Protein AF-A0A954YQK6-F1 (afdb_monomer_lite)

Radius of gyration: 32.49 Å; chains: 1; bounding box: 85×62×101 Å

Sequence (675 aa):
MSKHPNFAKIPTSAVRALANDDVGNIEVYLPSSDGKGPVFYSDSAHGGKGPDLSRLLDSGVSTILVRSDELFEFEKSIESRIDNILKNPNIPAVDKAEIVHNAGTSAAKNLLQSSVSADSLARANSLVESVLSSVTSDSKIAGHIFQMVGHERSTASHMQMVSTLAILFGYELFGSDEKLLRALGLAGMLHDIGKLSIPADILNRPGPLSQEEVLLLQQHPVEGVRLIGDDESIPQITRQFILQHHERIDGRGYPLGLSGDEILPGSRALSIVDSFHAMIGPRAYRSQLGIVEANRVMSYQANRQFDADMLKCWTSLCEKKEAAVRNSGRAAGGQEEASEDLSDRHENALKRAGRLSVNQRRPRHRFRGTSVVRCLHAGSLNNSKSGIGEFGACVFDLSRGGMCILSAHPLYRGEILNIRVRVGRDFEWLKTMVSWSRRFQENVFKVGLRFLGRINADSIYERADVVPMGGYIPVKSADDDETSFAPPFVEAERESRSDTESALEQLDTIAQKRDHSSASQQVVIALSMSSDKPVRIKAIDVMSTMGARATRSALVDLLHDADAEVRERAILAVGIGKVYEAASALRELLNDPEEKIALNAAGALGQMNDWSGFNFVAKAVEGNGKHARLAVRAFSDITQHRFSSNREGIASAKRYLKAKRKELESKARGVAVSA

pLDDT: mean 73.67, std 20.32, range [22.75, 98.38]

Structure (mmCIF, N/CA/C/O backbone):
data_AF-A0A954YQK6-F1
#
_entry.id   AF-A0A954YQK6-F1
#
loop_
_atom_site.group_PDB
_atom_site.id
_atom_site.type_symbol
_atom_site.label_atom_id
_atom_site.label_alt_id
_atom_site.label_comp_id
_atom_site.label_asym_id
_atom_site.label_entity_id
_atom_site.label_seq_id
_atom_site.pdbx_PDB_ins_code
_atom_site.Cartn_x
_atom_site.Cartn_y
_atom_site.Cartn_z
_atom_site.occupancy
_atom_site.B_iso_or_equiv
_atom_site.auth_seq_id
_atom_site.auth_comp_id
_atom_site.auth_asym_id
_atom_site.auth_atom_id
_atom_site.pdbx_PDB_model_num
ATOM 1 N N . MET A 1 1 ? -8.103 20.258 -30.297 1.00 30.80 1 MET A N 1
ATOM 2 C CA . MET A 1 1 ? -7.478 18.993 -30.743 1.00 30.80 1 MET A CA 1
ATOM 3 C C . MET A 1 1 ? -6.236 19.354 -31.549 1.00 30.80 1 MET A C 1
ATOM 5 O O . MET A 1 1 ? -6.378 19.801 -32.680 1.00 30.80 1 MET A O 1
ATOM 9 N N . SER A 1 2 ? -5.042 19.305 -30.952 1.00 29.98 2 SER A N 1
ATOM 10 C CA . SER A 1 2 ? -3.786 19.612 -31.654 1.00 29.98 2 SER A CA 1
ATOM 11 C C . SER A 1 2 ? -3.368 18.425 -32.528 1.00 29.98 2 SER A C 1
ATOM 13 O O . SER A 1 2 ? -3.263 17.307 -32.035 1.00 29.98 2 SER A O 1
ATOM 15 N N . LYS A 1 3 ? -3.143 18.671 -33.824 1.00 35.41 3 LYS A N 1
ATOM 16 C CA . LYS A 1 3 ? -2.743 17.689 -34.849 1.00 35.41 3 LYS A CA 1
ATOM 17 C C . LYS A 1 3 ? -1.240 17.346 -34.800 1.00 35.41 3 LYS A C 1
ATOM 19 O O . LYS A 1 3 ? -0.558 17.439 -35.814 1.00 35.41 3 LYS A O 1
ATOM 24 N N . HIS A 1 4 ? -0.724 16.947 -33.642 1.00 46.00 4 HIS A N 1
ATOM 25 C CA . HIS A 1 4 ? 0.580 16.283 -33.558 1.00 46.00 4 HIS A CA 1
ATOM 26 C C . HIS A 1 4 ? 0.418 14.999 -32.739 1.00 46.00 4 HIS A C 1
ATOM 28 O O . HIS A 1 4 ? -0.180 15.070 -31.663 1.00 46.00 4 HIS A O 1
ATOM 34 N N . PRO A 1 5 ? 0.890 13.834 -33.224 1.00 54.72 5 PRO A N 1
ATOM 35 C CA . PRO A 1 5 ? 0.949 12.643 -32.389 1.00 54.72 5 PRO A CA 1
ATOM 36 C C . PRO A 1 5 ? 1.831 12.950 -31.174 1.00 54.72 5 PRO A C 1
ATOM 38 O O . PRO A 1 5 ? 2.909 13.528 -31.305 1.00 54.72 5 PRO A O 1
ATOM 41 N N . ASN A 1 6 ? 1.349 12.623 -29.976 1.00 80.31 6 ASN A N 1
ATOM 42 C CA . ASN A 1 6 ? 2.184 12.687 -28.781 1.00 80.31 6 ASN A CA 1
ATOM 43 C C . ASN A 1 6 ? 3.237 11.574 -28.882 1.00 80.31 6 ASN A C 1
ATOM 45 O O . ASN A 1 6 ? 2.889 10.431 -29.184 1.00 80.31 6 ASN A O 1
ATOM 49 N N . PHE A 1 7 ? 4.500 11.878 -28.593 1.00 80.81 7 PHE A N 1
ATOM 50 C CA . PHE A 1 7 ? 5.599 10.907 -28.606 1.00 80.81 7 PHE A CA 1
ATOM 51 C C . PHE A 1 7 ? 6.104 10.638 -27.189 1.00 80.81 7 PHE A C 1
ATOM 53 O O . PHE A 1 7 ? 6.212 11.560 -26.377 1.00 80.81 7 PHE A O 1
ATOM 60 N N . ALA A 1 8 ? 6.448 9.385 -26.915 1.00 79.69 8 ALA A N 1
ATOM 61 C CA . ALA A 1 8 ? 7.077 8.941 -25.684 1.00 79.69 8 ALA A CA 1
ATOM 62 C C . ALA A 1 8 ? 8.577 8.728 -25.909 1.00 79.69 8 ALA A C 1
ATOM 64 O O . ALA A 1 8 ? 8.986 8.136 -26.906 1.00 79.69 8 ALA A O 1
ATOM 65 N N . LYS A 1 9 ? 9.398 9.219 -24.977 1.00 81.81 9 LYS A N 1
ATOM 66 C CA . LYS A 1 9 ? 10.844 8.970 -24.972 1.00 81.81 9 LYS A CA 1
ATOM 67 C C . LYS A 1 9 ? 11.115 7.573 -24.440 1.00 81.81 9 LYS A C 1
ATOM 69 O O . LYS A 1 9 ? 10.656 7.245 -23.350 1.00 81.81 9 LYS A O 1
ATOM 74 N N . ILE A 1 10 ? 11.896 6.805 -25.184 1.00 80.69 10 ILE A N 1
ATOM 75 C CA . ILE A 1 10 ? 12.378 5.495 -24.767 1.00 80.69 10 ILE A CA 1
ATOM 76 C C . ILE A 1 10 ? 13.827 5.645 -24.284 1.00 80.69 10 ILE A C 1
ATOM 78 O O . ILE A 1 10 ? 14.646 6.230 -25.004 1.00 80.69 10 ILE A O 1
ATOM 82 N N . PRO A 1 11 ? 14.152 5.158 -23.075 1.00 69.69 11 PRO A N 1
ATOM 83 C CA . PRO A 1 11 ? 15.490 5.282 -22.514 1.00 69.69 11 PRO A CA 1
ATOM 84 C C . PRO A 1 11 ? 16.511 4.419 -23.261 1.00 69.69 11 PRO A C 1
ATOM 86 O O . PRO A 1 11 ? 16.186 3.362 -23.806 1.00 69.69 11 PRO A O 1
ATOM 89 N N . THR A 1 12 ? 17.774 4.852 -23.225 1.00 72.31 12 THR A N 1
ATOM 90 C CA . THR A 1 12 ? 18.917 4.174 -23.860 1.00 72.31 12 THR A CA 1
ATOM 91 C C . THR A 1 12 ? 19.018 2.695 -23.497 1.00 72.31 12 THR A C 1
ATOM 93 O O . THR A 1 12 ? 19.413 1.885 -24.329 1.00 72.31 12 THR A O 1
ATOM 96 N N . SER A 1 13 ? 18.677 2.338 -22.258 1.00 74.19 13 SER A N 1
ATOM 97 C CA . SER A 1 13 ? 18.721 0.965 -21.752 1.00 74.19 13 SER A CA 1
ATOM 98 C C . SER A 1 13 ? 17.822 0.029 -22.557 1.00 74.19 13 SER A C 1
ATOM 100 O O . SER A 1 13 ? 18.278 -1.022 -23.001 1.00 74.19 13 SER A O 1
ATOM 102 N N . ALA A 1 14 ? 16.581 0.438 -22.828 1.00 73.62 14 ALA A N 1
ATOM 103 C CA . ALA A 1 14 ? 15.644 -0.321 -23.651 1.00 73.62 14 ALA A CA 1
ATOM 104 C C . ALA A 1 14 ? 16.135 -0.449 -25.102 1.00 73.62 14 ALA A C 1
ATOM 106 O O . ALA A 1 14 ? 16.052 -1.528 -25.683 1.00 73.62 14 ALA A O 1
ATOM 107 N N . VAL A 1 15 ? 16.717 0.618 -25.662 1.00 72.38 15 VAL A N 1
ATOM 108 C CA . VAL A 1 15 ? 17.316 0.586 -27.009 1.00 72.38 15 VAL A CA 1
ATOM 109 C C . VAL A 1 15 ? 18.490 -0.399 -27.061 1.00 72.38 15 VAL A C 1
ATOM 111 O O . VAL A 1 15 ? 18.566 -1.215 -27.972 1.00 72.38 15 VAL A O 1
ATOM 114 N N . ARG A 1 16 ? 19.374 -0.381 -26.053 1.00 74.50 16 ARG A N 1
ATOM 115 C CA . ARG A 1 16 ? 20.525 -1.293 -25.928 1.00 74.50 16 ARG A CA 1
ATOM 116 C C . ARG A 1 16 ? 20.108 -2.744 -25.749 1.00 74.50 16 ARG A C 1
ATOM 118 O O . ARG A 1 16 ? 20.733 -3.632 -26.320 1.00 74.50 16 ARG A O 1
ATOM 125 N N . ALA A 1 17 ? 19.055 -2.986 -24.979 1.00 75.06 17 ALA A N 1
ATOM 126 C CA . ALA A 1 17 ? 18.554 -4.332 -24.758 1.00 75.06 17 ALA A CA 1
ATOM 127 C C . ALA A 1 17 ? 17.926 -4.952 -26.004 1.00 75.06 17 ALA A C 1
ATOM 129 O O . ALA A 1 17 ? 18.060 -6.153 -26.207 1.00 75.06 17 ALA A O 1
ATOM 130 N N . LEU A 1 18 ? 17.295 -4.129 -26.841 1.00 73.81 18 LEU A N 1
ATOM 131 C CA . LEU A 1 18 ? 16.634 -4.556 -28.071 1.00 73.81 18 LEU A CA 1
ATOM 132 C C . LEU A 1 18 ? 17.511 -4.389 -29.319 1.00 73.81 18 LEU A C 1
ATOM 134 O O . LEU A 1 18 ? 17.044 -4.637 -30.423 1.00 73.81 18 LEU A O 1
ATOM 138 N N . ALA A 1 19 ? 18.773 -3.976 -29.162 1.00 69.75 19 ALA A N 1
ATOM 139 C CA . ALA A 1 19 ? 19.660 -3.607 -30.264 1.00 69.75 19 ALA A CA 1
ATOM 140 C C . ALA A 1 19 ? 19.752 -4.690 -31.356 1.00 69.75 19 ALA A C 1
ATOM 142 O O . ALA A 1 19 ? 19.794 -4.373 -32.542 1.00 69.75 19 ALA A O 1
ATOM 143 N N . ASN A 1 20 ? 19.750 -5.963 -30.953 1.00 67.50 20 ASN A N 1
ATOM 144 C CA . ASN A 1 20 ? 19.884 -7.117 -31.846 1.00 67.50 20 ASN A CA 1
ATOM 145 C C . ASN A 1 20 ? 18.571 -7.891 -32.057 1.00 67.50 20 ASN A C 1
ATOM 147 O O . ASN A 1 20 ? 18.584 -8.947 -32.691 1.00 67.50 20 ASN A O 1
ATOM 151 N N . ASP A 1 21 ? 17.458 -7.389 -31.522 1.00 69.00 21 ASP A N 1
ATOM 152 C CA . ASP A 1 21 ? 16.163 -8.062 -31.556 1.00 69.00 21 ASP A CA 1
ATOM 153 C C . ASP A 1 21 ? 15.237 -7.412 -32.590 1.00 69.00 21 ASP A C 1
ATOM 155 O O . ASP A 1 21 ? 15.215 -6.196 -32.768 1.00 69.00 21 ASP A O 1
ATOM 159 N N . ASP A 1 22 ? 14.411 -8.225 -33.253 1.00 67.31 22 ASP A N 1
ATOM 160 C CA . ASP A 1 22 ? 13.339 -7.705 -34.103 1.00 67.31 22 ASP A CA 1
ATOM 161 C C . ASP A 1 22 ? 12.215 -7.146 -33.223 1.00 67.31 22 ASP A C 1
ATOM 163 O O . ASP A 1 22 ? 11.492 -7.899 -32.561 1.00 67.31 22 ASP A O 1
ATOM 167 N N . VAL A 1 23 ? 12.080 -5.820 -33.198 1.00 65.38 23 VAL A N 1
ATOM 168 C CA . VAL A 1 23 ? 11.036 -5.097 -32.454 1.00 65.38 23 VAL A CA 1
ATOM 169 C C . VAL A 1 23 ? 9.705 -5.007 -33.212 1.00 65.38 23 VAL A C 1
ATOM 171 O O . VAL A 1 23 ? 8.755 -4.411 -32.709 1.00 65.38 23 VAL A O 1
ATOM 174 N N . GLY A 1 24 ? 9.596 -5.645 -34.382 1.00 65.94 24 GLY A N 1
ATOM 175 C CA . GLY A 1 24 ? 8.387 -5.648 -35.203 1.00 65.94 24 GLY A CA 1
ATOM 176 C C . GLY A 1 24 ? 8.131 -4.310 -35.904 1.00 65.94 24 GLY A C 1
ATOM 177 O O . GLY A 1 24 ? 9.020 -3.470 -36.034 1.00 65.94 24 GLY A O 1
ATOM 178 N N . ASN A 1 25 ? 6.894 -4.099 -36.363 1.00 70.25 25 ASN A N 1
ATOM 179 C CA . ASN A 1 25 ? 6.483 -2.920 -37.142 1.00 70.25 25 ASN A CA 1
ATOM 180 C C . ASN A 1 25 ? 6.230 -1.671 -36.272 1.00 70.25 25 ASN A C 1
ATOM 182 O O . ASN A 1 25 ? 5.212 -1.010 -36.448 1.00 70.25 25 ASN A O 1
ATOM 186 N N . ILE A 1 26 ? 7.107 -1.371 -35.314 1.00 76.56 26 ILE A N 1
ATOM 187 C CA . ILE A 1 26 ? 6.979 -0.177 -34.466 1.00 76.56 26 ILE A CA 1
ATOM 188 C C . ILE A 1 26 ? 7.676 1.000 -35.146 1.00 76.56 26 ILE A C 1
ATOM 190 O O . ILE A 1 26 ? 8.859 0.915 -35.491 1.00 76.56 26 ILE A O 1
ATOM 194 N N . GLU A 1 27 ? 6.957 2.110 -35.320 1.00 79.62 27 GLU A N 1
ATOM 195 C CA . GLU A 1 27 ? 7.519 3.334 -35.885 1.00 79.62 27 GLU A CA 1
ATOM 196 C C . GLU A 1 27 ? 8.443 4.026 -34.866 1.00 79.62 27 GLU A C 1
ATOM 198 O O . GLU A 1 27 ? 8.018 4.517 -33.816 1.00 79.62 27 GLU A O 1
ATOM 203 N N . VAL A 1 28 ? 9.738 4.092 -35.186 1.00 80.06 28 VAL A N 1
ATOM 204 C CA . VAL A 1 28 ? 10.742 4.770 -34.358 1.00 80.06 28 VAL A CA 1
ATOM 205 C C . VAL A 1 28 ? 11.017 6.162 -34.912 1.00 80.06 28 VAL A C 1
ATOM 207 O O . VAL A 1 28 ? 11.056 6.396 -36.115 1.00 80.06 28 VAL A O 1
ATOM 210 N N . TYR A 1 29 ? 11.201 7.120 -34.017 1.00 84.25 29 TYR A N 1
ATOM 211 C CA . TYR A 1 29 ? 11.498 8.506 -34.337 1.00 84.25 29 TYR A CA 1
ATOM 212 C C . TYR A 1 29 ? 12.707 8.972 -33.528 1.00 84.25 29 TYR A C 1
ATOM 214 O O . TYR A 1 29 ? 12.979 8.487 -32.432 1.00 84.25 29 TYR A O 1
ATOM 222 N N . LEU A 1 30 ? 13.431 9.951 -34.049 1.00 83.12 30 LEU A N 1
ATOM 223 C CA . LEU A 1 30 ? 14.560 10.588 -33.392 1.00 83.12 30 LEU A CA 1
ATOM 224 C C . LEU A 1 30 ? 14.163 11.985 -32.908 1.00 83.12 30 LEU A C 1
ATOM 226 O O . LEU A 1 30 ? 13.415 12.691 -33.595 1.00 83.12 30 LEU A O 1
ATOM 230 N N . PRO A 1 31 ? 14.640 12.418 -31.729 1.00 78.31 31 PRO A N 1
ATOM 231 C CA . PRO A 1 31 ? 14.458 13.795 -31.292 1.00 78.31 31 PRO A CA 1
ATOM 232 C C . PRO A 1 31 ? 15.170 14.745 -32.265 1.00 78.31 31 PRO A C 1
ATOM 234 O O . PRO A 1 31 ? 16.347 14.557 -32.559 1.00 78.31 31 PRO A O 1
ATOM 237 N N . SER A 1 32 ? 14.473 15.773 -32.761 1.00 75.88 32 SER A N 1
ATOM 238 C CA . SER A 1 32 ? 15.125 16.788 -33.595 1.00 75.88 32 SER A CA 1
ATOM 239 C C . SER A 1 32 ? 15.908 17.791 -32.748 1.00 75.88 32 SER A C 1
ATOM 241 O O . SER A 1 32 ? 15.401 18.306 -31.749 1.00 75.88 32 SER A O 1
ATOM 243 N N . SER A 1 33 ? 17.122 18.111 -33.194 1.00 63.94 33 SER A N 1
ATOM 244 C CA . SER A 1 33 ? 17.972 19.169 -32.644 1.00 63.94 33 SER A CA 1
ATOM 245 C C . SER A 1 33 ? 17.534 20.581 -33.056 1.00 63.94 33 SER A C 1
ATOM 247 O O . SER A 1 33 ? 17.917 21.544 -32.396 1.00 63.94 33 SER A O 1
ATOM 249 N N . ASP A 1 34 ? 16.715 20.727 -34.105 1.00 65.81 34 ASP A N 1
ATOM 250 C CA . ASP A 1 34 ? 16.341 22.023 -34.697 1.00 65.81 34 ASP A CA 1
ATOM 251 C C . ASP A 1 34 ? 14.931 22.520 -34.317 1.00 65.81 34 ASP A C 1
ATOM 253 O O . ASP A 1 34 ? 14.467 23.544 -34.820 1.00 65.81 34 ASP A O 1
ATOM 257 N N . GLY A 1 35 ? 14.237 21.800 -33.430 1.00 59.16 35 GLY A N 1
ATOM 258 C CA . GLY A 1 35 ? 12.914 22.178 -32.927 1.00 59.16 35 GLY A CA 1
ATOM 259 C C . GLY A 1 35 ? 11.749 21.957 -33.901 1.00 59.16 35 GLY A C 1
ATOM 260 O O . GLY A 1 35 ? 10.611 22.251 -33.538 1.00 59.16 35 GLY A O 1
ATOM 261 N N . LYS A 1 36 ? 11.974 21.395 -35.098 1.00 66.88 36 LYS A N 1
ATOM 262 C CA . LYS A 1 36 ? 10.915 21.146 -36.103 1.00 66.88 36 LYS A CA 1
ATOM 263 C C . LYS A 1 36 ? 10.079 19.880 -35.869 1.00 66.88 36 LYS A C 1
ATOM 265 O O . LYS A 1 36 ? 9.290 19.493 -36.728 1.00 66.88 36 LYS A O 1
ATOM 270 N N . GLY A 1 37 ? 10.202 19.271 -34.692 1.00 70.44 37 GLY A N 1
ATOM 271 C CA . GLY A 1 37 ? 9.498 18.045 -34.313 1.00 70.44 37 GLY A CA 1
ATOM 272 C C . GLY A 1 37 ? 10.285 16.765 -34.628 1.00 70.44 37 GLY A C 1
ATOM 273 O O . GLY A 1 37 ? 11.358 16.839 -35.217 1.00 70.44 37 GLY A O 1
ATOM 274 N N . PRO A 1 38 ? 9.811 15.593 -34.175 1.00 81.69 38 PRO A N 1
ATOM 275 C CA . PRO A 1 38 ? 10.537 14.324 -34.293 1.00 81.69 38 PRO A CA 1
ATOM 276 C C . PRO A 1 38 ? 10.794 13.897 -35.742 1.00 81.69 38 PRO A C 1
ATOM 278 O O . PRO A 1 38 ? 9.923 14.049 -36.598 1.00 81.69 38 PRO A O 1
ATOM 281 N N . VAL A 1 39 ? 11.969 13.321 -36.004 1.00 81.69 39 VAL A N 1
ATOM 282 C CA . VAL A 1 39 ? 12.365 12.815 -37.327 1.00 81.69 39 VAL A CA 1
ATOM 283 C C . VAL A 1 39 ? 12.060 11.327 -37.399 1.00 81.69 39 VAL A C 1
ATOM 285 O O . VAL A 1 39 ? 12.545 10.568 -36.569 1.00 81.69 39 VAL A O 1
ATOM 288 N N . PHE A 1 40 ? 11.265 10.896 -38.373 1.00 81.69 40 PHE A N 1
ATOM 289 C CA . PHE A 1 40 ? 10.973 9.475 -38.555 1.00 81.69 40 PHE A CA 1
ATOM 290 C C . PHE A 1 40 ? 12.241 8.688 -38.902 1.00 81.69 40 PHE A C 1
ATOM 292 O O . PHE A 1 40 ? 13.002 9.081 -39.787 1.00 81.69 40 PHE A O 1
ATOM 299 N N . TYR A 1 41 ? 12.444 7.576 -38.203 1.00 76.00 41 TYR A N 1
ATOM 300 C CA . TYR A 1 41 ? 13.507 6.615 -38.431 1.00 76.00 41 TYR A CA 1
ATOM 301 C C . TYR A 1 41 ? 12.891 5.251 -38.745 1.00 76.00 41 TYR A C 1
ATOM 303 O O . TYR A 1 41 ? 12.420 4.537 -37.863 1.00 76.00 41 TYR A O 1
ATOM 311 N N . SER A 1 42 ? 12.935 4.868 -40.018 1.00 65.19 42 SER A N 1
ATOM 312 C CA . SER A 1 42 ? 12.692 3.488 -40.431 1.00 65.19 42 SER A CA 1
ATOM 313 C C . SER A 1 42 ? 13.889 2.975 -41.204 1.00 65.19 42 SER A C 1
ATOM 315 O O . SER A 1 42 ? 14.282 3.604 -42.187 1.00 65.19 42 SER A O 1
ATOM 317 N N . ASP A 1 43 ? 14.389 1.794 -40.851 1.00 57.47 43 ASP A N 1
ATOM 318 C CA . ASP A 1 43 ? 15.230 1.017 -41.766 1.00 57.47 43 ASP A CA 1
ATOM 319 C C . ASP A 1 43 ? 14.390 -0.011 -42.543 1.00 57.47 4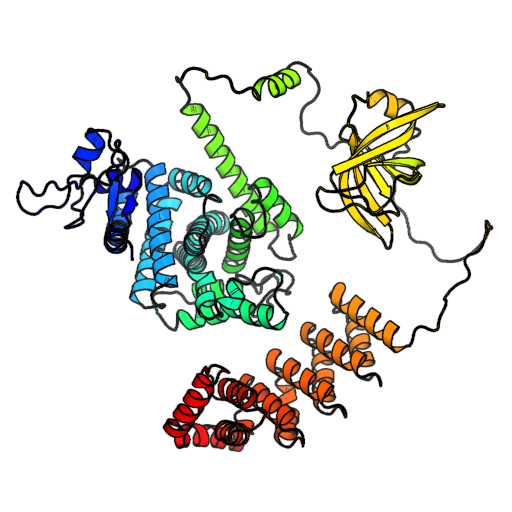3 ASP A C 1
ATOM 321 O O . ASP A 1 43 ? 14.722 -1.184 -42.667 1.00 57.47 43 ASP A O 1
ATOM 325 N N . SER A 1 44 ? 13.249 0.426 -43.087 1.00 49.56 44 SER A N 1
ATOM 326 C CA . SER A 1 44 ? 12.405 -0.399 -43.961 1.00 49.56 44 SER A CA 1
ATOM 327 C C . SER A 1 44 ? 12.946 -0.490 -45.394 1.00 49.56 44 SER A C 1
ATOM 329 O O . SER A 1 44 ? 12.246 -0.961 -46.291 1.00 49.56 44 SER A O 1
ATOM 331 N N . ALA A 1 45 ? 14.180 -0.042 -45.646 1.00 44.31 45 ALA A N 1
ATOM 332 C CA . ALA A 1 45 ? 14.763 -0.051 -46.983 1.00 44.31 45 ALA A CA 1
ATOM 333 C C . ALA A 1 45 ? 15.086 -1.474 -47.492 1.00 44.31 45 ALA A C 1
ATOM 335 O O . ALA A 1 45 ? 15.306 -1.640 -48.689 1.00 44.31 45 ALA A O 1
ATOM 336 N N . HIS A 1 46 ? 15.069 -2.508 -46.634 1.00 46.38 46 HIS A N 1
ATOM 337 C CA . HIS A 1 46 ? 15.475 -3.872 -47.005 1.00 46.38 46 HIS A CA 1
ATOM 338 C C . HIS A 1 46 ? 14.602 -4.984 -46.382 1.00 46.38 46 HIS A C 1
ATOM 340 O O . HIS A 1 46 ? 15.086 -5.831 -45.638 1.00 46.38 46 HIS A O 1
ATOM 346 N N . GLY A 1 47 ? 13.313 -5.049 -46.737 1.00 46.03 47 GLY A N 1
ATOM 347 C CA . GLY A 1 47 ? 12.594 -6.336 -46.720 1.00 46.03 47 GLY A CA 1
ATOM 348 C C . GLY A 1 47 ? 11.932 -6.780 -45.407 1.00 46.03 47 GLY A C 1
ATOM 349 O O . GLY A 1 47 ? 11.969 -7.965 -45.085 1.00 46.03 47 GLY A O 1
ATOM 350 N N . GLY A 1 48 ? 11.256 -5.874 -44.695 1.00 49.94 48 GLY A N 1
ATOM 351 C CA . GLY A 1 48 ? 10.206 -6.259 -43.736 1.00 49.94 48 GLY A CA 1
ATOM 352 C C . GLY A 1 48 ? 10.652 -6.641 -42.321 1.00 49.94 48 GLY A C 1
ATOM 353 O O . GLY A 1 48 ? 9.880 -7.287 -41.619 1.00 49.94 48 GLY A O 1
ATOM 354 N N . LYS A 1 49 ? 11.857 -6.247 -41.894 1.00 55.69 49 LYS A N 1
ATOM 355 C CA . LYS A 1 49 ? 12.258 -6.255 -40.475 1.00 55.69 49 LYS A CA 1
ATOM 356 C C . LYS A 1 49 ? 12.085 -4.859 -39.865 1.00 55.69 49 LYS A C 1
ATOM 358 O O . LYS A 1 49 ? 12.152 -3.871 -40.597 1.00 55.69 49 LYS A O 1
ATOM 363 N N . GLY A 1 50 ? 11.827 -4.794 -38.556 1.00 61.84 50 GLY A N 1
ATOM 364 C CA . GLY A 1 50 ? 11.692 -3.544 -37.800 1.00 61.84 50 GLY A CA 1
ATOM 365 C C . GLY A 1 50 ? 12.956 -2.658 -37.804 1.00 61.84 50 GLY A C 1
ATOM 366 O O . GLY A 1 50 ? 13.959 -3.007 -38.424 1.00 61.84 50 GLY A O 1
ATOM 367 N N . PRO A 1 51 ? 12.930 -1.492 -37.131 1.00 68.56 51 PRO A N 1
ATOM 368 C CA . PRO A 1 51 ? 14.054 -0.548 -37.087 1.00 68.56 51 PRO A CA 1
ATOM 369 C C . PRO A 1 51 ? 15.339 -1.155 -36.492 1.00 68.56 51 PRO A C 1
ATOM 371 O O . PRO A 1 51 ? 15.298 -1.795 -35.443 1.00 68.56 51 PRO A O 1
ATOM 374 N N . ASP A 1 52 ? 16.489 -0.889 -37.127 1.00 75.44 52 ASP A N 1
ATOM 375 C CA . ASP A 1 52 ? 17.814 -1.313 -36.645 1.00 75.44 52 ASP A CA 1
ATOM 376 C C . ASP A 1 52 ? 18.292 -0.425 -35.483 1.00 75.44 52 ASP A C 1
ATOM 378 O O . ASP A 1 52 ? 18.886 0.645 -35.656 1.00 75.44 52 ASP A O 1
ATOM 382 N N . LEU A 1 53 ? 18.006 -0.873 -34.261 1.00 77.06 53 LEU A N 1
ATOM 383 C CA . LEU A 1 53 ? 18.378 -0.164 -33.039 1.00 77.06 53 LEU A CA 1
ATOM 384 C C . LEU A 1 53 ? 19.886 -0.234 -32.738 1.00 77.06 53 LEU A C 1
ATOM 386 O O . LEU A 1 53 ? 20.407 0.684 -32.099 1.00 77.06 53 LEU A O 1
ATOM 390 N N . SER A 1 54 ? 20.603 -1.260 -33.218 1.00 74.25 54 SER A N 1
ATOM 391 C CA . SER A 1 54 ? 22.067 -1.349 -33.072 1.00 74.25 54 SER A CA 1
ATOM 392 C C . SER A 1 54 ? 22.755 -0.203 -33.800 1.00 74.25 54 SER A C 1
ATOM 394 O O . SER A 1 54 ? 23.576 0.507 -33.218 1.00 74.25 54 SER A O 1
ATOM 396 N N . ARG A 1 55 ? 22.339 0.060 -35.042 1.00 77.50 55 ARG A N 1
ATOM 397 C CA . ARG A 1 55 ? 22.888 1.155 -35.847 1.00 77.50 55 ARG A CA 1
ATOM 398 C C . ARG A 1 55 ? 22.688 2.529 -35.206 1.00 77.50 55 ARG A C 1
ATOM 400 O O . ARG A 1 55 ? 23.549 3.405 -35.339 1.00 77.50 55 ARG A O 1
ATOM 407 N N . LEU A 1 56 ? 21.562 2.741 -34.524 1.00 76.38 56 LEU A N 1
ATOM 408 C CA . LEU A 1 56 ? 21.305 3.980 -33.787 1.00 76.38 56 LEU A CA 1
ATOM 409 C C . LEU A 1 56 ? 22.290 4.160 -32.627 1.00 76.38 56 LEU A C 1
ATOM 411 O O . LEU A 1 56 ? 22.866 5.240 -32.483 1.00 76.38 56 LEU A O 1
ATOM 415 N N . LEU A 1 57 ? 22.526 3.105 -31.845 1.00 73.62 57 LEU A N 1
ATOM 416 C CA . LEU A 1 57 ? 23.478 3.138 -30.732 1.00 73.62 57 LEU A CA 1
ATOM 417 C C . LEU A 1 57 ? 24.908 3.396 -31.214 1.00 73.62 57 LEU A C 1
ATOM 419 O O . LEU A 1 57 ? 25.585 4.252 -30.644 1.00 73.62 57 LEU A O 1
ATOM 423 N N . ASP A 1 58 ? 25.332 2.733 -32.294 1.00 77.88 58 ASP A N 1
ATOM 424 C CA . ASP A 1 58 ? 26.649 2.944 -32.916 1.00 77.88 58 ASP A CA 1
ATOM 425 C C . ASP A 1 58 ? 26.823 4.382 -33.426 1.00 77.88 58 ASP A C 1
ATOM 427 O O . ASP A 1 58 ? 27.922 4.937 -33.413 1.00 77.88 58 ASP A O 1
ATOM 431 N N . SER A 1 59 ? 25.722 5.020 -33.829 1.00 75.12 59 SER A N 1
ATOM 432 C CA . SER A 1 59 ? 25.692 6.421 -34.265 1.00 75.12 59 SER A CA 1
ATOM 433 C C . SER A 1 59 ? 25.638 7.421 -33.097 1.00 75.12 59 SER A C 1
ATOM 435 O O . SER A 1 59 ? 25.490 8.622 -33.324 1.00 75.12 59 SER A O 1
ATOM 437 N N . GLY A 1 60 ? 25.727 6.953 -31.847 1.00 72.19 60 GLY A N 1
ATOM 438 C CA . GLY A 1 60 ? 25.672 7.786 -30.644 1.00 72.19 60 GLY A CA 1
ATOM 439 C C . GLY A 1 60 ? 24.263 8.246 -30.254 1.00 72.19 60 GLY A C 1
ATOM 440 O O . GLY A 1 60 ? 24.117 9.095 -29.373 1.00 72.19 60 GLY A O 1
ATOM 441 N N . VAL A 1 61 ? 23.213 7.702 -30.879 1.00 73.56 61 VAL A N 1
ATOM 442 C CA . VAL A 1 61 ? 21.827 7.999 -30.507 1.00 73.56 61 VAL A CA 1
ATOM 443 C C . VAL A 1 61 ? 21.480 7.224 -29.241 1.00 73.56 61 VAL A C 1
ATOM 445 O O . VAL A 1 61 ? 21.388 6.000 -29.239 1.00 73.56 61 VAL A O 1
ATOM 448 N N . SER A 1 62 ? 21.242 7.955 -28.155 1.00 67.06 62 SER A N 1
ATOM 449 C CA . SER A 1 62 ? 20.897 7.385 -26.848 1.00 67.06 62 SER A CA 1
ATOM 450 C C . SER A 1 62 ? 19.410 7.496 -26.500 1.00 67.06 62 SER A C 1
ATOM 452 O O . SER A 1 62 ? 18.952 6.973 -25.494 1.00 67.06 62 SER A O 1
ATOM 454 N N . THR A 1 63 ? 18.604 8.186 -27.302 1.00 76.81 63 THR A N 1
ATOM 455 C CA . THR A 1 63 ? 17.169 8.336 -27.031 1.00 76.81 63 THR A CA 1
ATOM 456 C C . THR A 1 63 ? 16.390 8.251 -28.322 1.00 76.81 63 THR A C 1
ATOM 458 O O . THR A 1 63 ? 16.646 9.012 -29.256 1.00 76.81 63 THR A O 1
ATOM 461 N N . ILE A 1 64 ? 15.400 7.364 -28.334 1.00 83.25 64 ILE A N 1
ATOM 462 C CA . ILE A 1 64 ? 14.423 7.269 -29.412 1.00 83.25 64 ILE A CA 1
ATOM 463 C C . ILE A 1 64 ? 13.048 7.716 -28.918 1.00 83.25 64 ILE A C 1
ATOM 465 O O . ILE A 1 64 ? 12.784 7.827 -27.717 1.00 83.25 64 ILE A O 1
ATOM 469 N N . LEU A 1 65 ? 12.175 8.001 -29.867 1.00 84.12 65 LEU A N 1
ATOM 470 C CA . LEU A 1 65 ? 10.797 8.397 -29.668 1.00 84.12 65 LEU A CA 1
ATOM 471 C C . LEU A 1 65 ? 9.899 7.346 -30.318 1.00 84.12 65 LEU A C 1
ATOM 473 O O . LEU A 1 65 ? 10.105 6.989 -31.472 1.00 84.12 65 LEU A O 1
ATOM 477 N N . VAL A 1 66 ? 8.896 6.879 -29.587 1.00 84.19 66 VAL A N 1
ATOM 478 C CA . VAL A 1 66 ? 7.831 6.010 -30.108 1.00 84.19 66 VAL A CA 1
ATOM 479 C C . VAL A 1 66 ? 6.517 6.765 -29.974 1.00 84.19 66 VAL A C 1
ATOM 481 O O . VAL A 1 66 ? 6.354 7.588 -29.064 1.00 84.19 66 VAL A O 1
ATOM 484 N N . ARG A 1 67 ? 5.573 6.554 -30.889 1.00 84.06 67 ARG A N 1
ATOM 485 C CA . ARG A 1 67 ? 4.270 7.214 -30.785 1.00 84.06 67 ARG A CA 1
ATOM 486 C C . ARG A 1 67 ? 3.514 6.722 -29.552 1.00 84.06 67 ARG A C 1
ATOM 488 O O . ARG A 1 67 ? 3.617 5.567 -29.150 1.00 84.06 67 ARG A O 1
ATOM 495 N N . SER A 1 68 ? 2.730 7.602 -28.931 1.00 82.06 68 SER A N 1
ATOM 496 C CA . SER A 1 68 ? 2.016 7.263 -27.688 1.00 82.06 68 SER A CA 1
ATOM 497 C C . SER A 1 68 ? 0.983 6.146 -27.864 1.00 82.06 68 SER A C 1
ATOM 499 O O . SER A 1 68 ? 0.666 5.472 -26.890 1.00 82.06 68 SER A O 1
ATOM 501 N N . ASP A 1 69 ? 0.446 5.965 -29.072 1.00 80.31 69 ASP A N 1
ATOM 502 C CA . ASP A 1 69 ? -0.481 4.884 -29.420 1.00 80.31 69 ASP A CA 1
ATOM 503 C C . ASP A 1 69 ? 0.213 3.532 -29.652 1.00 80.31 69 ASP A C 1
ATOM 505 O O . ASP A 1 69 ? -0.423 2.498 -29.476 1.00 80.31 69 ASP A O 1
ATOM 509 N N . GLU A 1 70 ? 1.515 3.523 -29.950 1.00 80.62 70 GLU A N 1
ATOM 510 C CA . GLU A 1 70 ? 2.330 2.305 -30.104 1.00 80.62 70 GLU A CA 1
ATOM 511 C C . GLU A 1 70 ? 3.136 1.950 -28.845 1.00 80.62 70 GLU A C 1
ATOM 513 O O . GLU A 1 70 ? 3.634 0.831 -28.717 1.00 80.62 70 GLU A O 1
ATOM 518 N N . LEU A 1 71 ? 3.245 2.878 -27.886 1.00 80.75 71 LEU A N 1
ATOM 519 C CA . LEU A 1 71 ? 4.032 2.705 -26.662 1.00 80.75 71 LEU A CA 1
ATOM 520 C C . LEU A 1 71 ? 3.667 1.423 -25.899 1.00 80.75 71 LEU A C 1
ATOM 522 O O . LEU A 1 71 ? 4.551 0.739 -25.395 1.00 80.75 71 LEU A O 1
ATOM 526 N N . PHE A 1 72 ? 2.379 1.085 -25.827 1.00 78.38 72 PHE A N 1
ATOM 527 C CA . PHE A 1 72 ? 1.927 -0.110 -25.116 1.00 78.38 72 PHE A CA 1
ATOM 528 C C . PHE A 1 72 ? 2.442 -1.405 -25.761 1.00 78.38 72 PHE A C 1
ATOM 530 O O . PHE A 1 72 ? 2.916 -2.294 -25.056 1.00 78.38 72 PHE A O 1
ATOM 537 N N . GLU A 1 73 ? 2.388 -1.509 -27.091 1.00 79.00 73 GLU A N 1
ATOM 538 C CA . GLU A 1 73 ? 2.904 -2.682 -27.804 1.00 79.00 73 GLU A CA 1
ATOM 539 C C . GLU A 1 73 ? 4.434 -2.748 -27.722 1.00 79.00 73 GLU A C 1
ATOM 541 O O . GLU A 1 73 ? 4.992 -3.830 -27.539 1.00 79.00 73 GLU A O 1
ATOM 546 N N . PHE A 1 74 ? 5.116 -1.596 -27.741 1.00 80.81 74 PHE A N 1
ATOM 547 C CA . PHE A 1 74 ? 6.557 -1.525 -27.501 1.00 80.81 74 PHE A CA 1
ATOM 548 C C . PHE A 1 74 ? 6.940 -2.065 -26.114 1.00 80.81 74 PHE A C 1
ATOM 550 O O . PHE A 1 74 ? 7.784 -2.959 -26.012 1.00 80.81 74 PHE A O 1
ATOM 557 N N . GLU A 1 75 ? 6.292 -1.578 -25.052 1.00 79.44 75 GLU A N 1
ATOM 558 C CA . GLU A 1 75 ? 6.529 -2.016 -23.669 1.00 79.44 75 GLU A CA 1
ATOM 559 C C . GLU A 1 75 ? 6.217 -3.510 -23.489 1.00 79.44 75 GLU A C 1
ATOM 561 O O . GLU A 1 75 ? 7.026 -4.253 -22.931 1.00 79.44 75 GLU A O 1
ATOM 566 N N . LYS A 1 76 ? 5.106 -3.993 -24.054 1.00 78.44 76 LYS A N 1
ATOM 567 C CA . LYS A 1 76 ? 4.741 -5.417 -24.047 1.00 78.44 76 LYS A CA 1
ATOM 568 C C . LYS A 1 76 ? 5.779 -6.287 -24.763 1.00 78.44 76 LYS A C 1
ATOM 570 O O . LYS A 1 76 ? 6.063 -7.407 -24.333 1.00 78.44 76 LYS A O 1
ATOM 575 N N . SER A 1 77 ? 6.380 -5.773 -25.835 1.00 79.31 77 SER A N 1
ATOM 576 C CA . SER A 1 77 ? 7.454 -6.465 -26.544 1.00 79.31 77 SER A CA 1
ATOM 577 C C . SER A 1 77 ? 8.702 -6.633 -25.660 1.00 79.31 77 SER A C 1
ATOM 579 O O . SER A 1 77 ? 9.320 -7.700 -25.677 1.00 79.31 77 SER A O 1
ATOM 581 N N . ILE A 1 78 ? 9.035 -5.635 -24.830 1.00 81.62 78 ILE A N 1
ATOM 582 C CA . ILE A 1 78 ? 10.119 -5.726 -23.839 1.00 81.62 78 ILE A CA 1
ATOM 583 C C . ILE A 1 78 ? 9.775 -6.769 -22.778 1.00 81.62 78 ILE A C 1
ATOM 585 O O . ILE A 1 78 ? 10.597 -7.636 -22.487 1.00 81.62 78 ILE A O 1
ATOM 589 N N . GLU A 1 79 ? 8.557 -6.723 -22.232 1.00 82.06 79 GLU A N 1
ATOM 590 C CA . GLU A 1 79 ? 8.103 -7.674 -21.211 1.00 82.06 79 GLU A CA 1
ATOM 591 C C . GLU A 1 79 ? 8.228 -9.126 -21.679 1.00 82.06 79 GLU A C 1
ATOM 593 O O . GLU A 1 79 ? 8.733 -9.968 -20.944 1.00 82.06 79 GLU A O 1
ATOM 598 N N . SER A 1 80 ? 7.846 -9.420 -22.925 1.00 82.06 80 SER A N 1
ATOM 599 C CA . SER A 1 80 ? 7.941 -10.779 -23.478 1.00 82.06 80 SER A CA 1
ATOM 600 C C . SER A 1 80 ? 9.377 -11.311 -23.610 1.00 82.06 80 SER A C 1
ATOM 602 O O . SER A 1 80 ? 9.578 -12.519 -23.718 1.00 82.06 80 SER A O 1
ATOM 604 N N . ARG A 1 81 ? 10.382 -10.423 -23.594 1.00 84.56 81 ARG A N 1
ATOM 605 C CA . ARG A 1 81 ? 11.812 -10.747 -23.744 1.00 84.56 81 ARG A CA 1
ATOM 606 C C . ARG A 1 81 ? 12.609 -10.531 -22.458 1.00 84.56 81 ARG A C 1
ATOM 608 O O . ARG A 1 81 ? 13.827 -10.714 -22.464 1.00 84.56 81 ARG A O 1
ATOM 615 N N . ILE A 1 82 ? 11.945 -10.157 -21.364 1.00 86.12 82 ILE A N 1
ATOM 616 C CA . ILE A 1 82 ? 12.592 -9.710 -20.128 1.00 86.12 82 ILE A CA 1
ATOM 617 C C . ILE A 1 82 ? 13.582 -10.751 -19.579 1.00 86.12 82 ILE A C 1
ATOM 619 O O . ILE A 1 82 ? 14.692 -10.394 -19.195 1.00 86.12 82 ILE A O 1
ATOM 623 N N . ASP A 1 83 ? 13.251 -12.042 -19.653 1.00 85.44 83 ASP A N 1
ATOM 624 C CA . ASP A 1 83 ? 14.134 -13.130 -19.219 1.00 85.44 83 ASP A CA 1
ATOM 625 C C . ASP A 1 83 ? 15.439 -13.194 -20.021 1.00 85.44 83 ASP A C 1
ATOM 627 O O . ASP A 1 83 ? 16.518 -13.388 -19.456 1.00 85.44 83 ASP A O 1
ATOM 631 N N . ASN A 1 84 ? 15.359 -13.016 -21.342 1.00 86.38 84 ASN A N 1
ATOM 632 C CA . ASN A 1 84 ? 16.531 -13.033 -22.217 1.00 86.38 84 ASN A CA 1
ATOM 633 C C . ASN A 1 84 ? 17.409 -11.805 -21.962 1.00 86.38 84 ASN A C 1
ATOM 635 O O . ASN A 1 84 ? 18.629 -11.932 -21.850 1.00 86.38 84 ASN A O 1
ATOM 639 N N . ILE A 1 85 ? 16.785 -10.634 -21.800 1.00 86.75 85 ILE A N 1
ATOM 640 C CA . ILE A 1 85 ? 17.464 -9.380 -21.451 1.00 86.75 85 ILE A CA 1
ATOM 641 C C . ILE A 1 85 ? 18.227 -9.545 -20.133 1.00 86.75 85 ILE A C 1
ATOM 643 O O . ILE A 1 85 ? 19.408 -9.206 -20.040 1.00 86.75 85 ILE A O 1
ATOM 647 N N . LEU A 1 86 ? 17.582 -10.114 -19.114 1.00 84.75 86 LEU A N 1
ATOM 648 C CA . LEU A 1 86 ? 18.176 -10.274 -17.790 1.00 84.75 86 LEU A CA 1
ATOM 649 C C . LEU A 1 86 ? 19.315 -11.299 -17.767 1.00 84.75 86 LEU A C 1
ATOM 651 O O . LEU A 1 86 ? 20.317 -11.081 -17.078 1.00 84.75 86 LEU A O 1
ATOM 655 N N . LYS A 1 87 ? 19.237 -12.351 -18.586 1.00 85.06 87 LYS A N 1
ATOM 656 C CA . LYS A 1 87 ? 20.304 -13.357 -18.739 1.00 85.06 87 LYS A CA 1
ATOM 657 C C . LYS A 1 87 ? 21.463 -12.900 -19.626 1.00 85.06 87 LYS A C 1
ATOM 659 O O . LYS A 1 87 ? 22.549 -13.465 -19.529 1.00 85.06 87 LYS A O 1
ATOM 664 N N . ASN A 1 88 ? 21.280 -11.878 -20.462 1.00 84.56 88 ASN A N 1
ATOM 665 C CA . ASN A 1 88 ? 22.310 -11.427 -21.396 1.00 84.56 88 ASN A CA 1
ATOM 666 C C . ASN A 1 88 ? 23.486 -10.746 -20.657 1.00 84.56 88 ASN A C 1
ATOM 668 O O . ASN A 1 88 ? 23.287 -9.703 -20.028 1.00 84.56 88 ASN A O 1
ATOM 672 N N . PRO A 1 89 ? 24.720 -11.283 -20.712 1.00 82.69 89 PRO A N 1
ATOM 673 C CA . PRO A 1 89 ? 25.867 -10.705 -20.010 1.00 82.69 89 PRO A CA 1
ATOM 674 C C . PRO A 1 89 ? 26.359 -9.386 -20.624 1.00 82.69 89 PRO A C 1
ATOM 676 O O . PRO A 1 89 ? 27.042 -8.624 -19.945 1.00 82.69 89 PRO A O 1
ATOM 679 N N . ASN A 1 90 ? 26.000 -9.095 -21.878 1.00 82.69 90 ASN A N 1
ATOM 680 C CA . ASN A 1 90 ? 26.423 -7.882 -22.582 1.00 82.69 90 ASN A CA 1
ATOM 681 C C . ASN A 1 90 ? 25.596 -6.650 -22.198 1.00 82.69 90 ASN A C 1
ATOM 683 O O . ASN A 1 90 ? 25.964 -5.535 -22.559 1.00 82.69 90 ASN A O 1
ATOM 687 N N . ILE A 1 91 ? 24.485 -6.835 -21.480 1.00 82.94 91 ILE A N 1
ATOM 688 C CA . ILE A 1 91 ? 23.655 -5.735 -20.991 1.00 82.94 91 ILE A CA 1
ATOM 689 C C . ILE A 1 91 ? 24.125 -5.367 -19.571 1.00 82.94 91 ILE A C 1
ATOM 691 O O . ILE A 1 91 ? 24.065 -6.212 -18.671 1.00 82.94 91 ILE A O 1
ATOM 695 N N . PRO A 1 92 ? 24.588 -4.126 -19.338 1.00 84.44 92 PRO A N 1
ATOM 696 C CA . PRO A 1 92 ? 24.954 -3.636 -18.013 1.00 84.44 92 PRO A CA 1
ATOM 697 C C . PRO A 1 92 ? 23.853 -3.824 -16.959 1.00 84.44 92 PRO A C 1
ATOM 699 O O . PRO A 1 92 ? 22.666 -3.651 -17.229 1.00 84.44 92 PRO A O 1
ATOM 702 N N . ALA A 1 93 ? 24.249 -4.103 -15.712 1.00 85.19 93 ALA A N 1
ATOM 703 C CA . ALA A 1 93 ? 23.311 -4.296 -14.600 1.00 85.19 93 ALA A CA 1
ATOM 704 C C . ALA A 1 93 ? 22.418 -3.066 -14.333 1.00 85.19 93 ALA A C 1
ATOM 706 O O . ALA A 1 93 ? 21.273 -3.225 -13.915 1.00 85.19 93 ALA A O 1
ATOM 707 N N . VAL A 1 94 ? 22.925 -1.856 -14.600 1.00 83.38 94 VAL A N 1
ATOM 708 C CA . VAL A 1 94 ? 22.154 -0.606 -14.501 1.00 83.38 94 VAL A CA 1
ATOM 709 C C . VAL A 1 94 ? 21.018 -0.554 -15.525 1.00 83.38 94 VAL A C 1
ATOM 711 O O . VAL A 1 94 ? 19.895 -0.211 -15.167 1.00 83.38 94 VAL A O 1
ATOM 714 N N . ASP A 1 95 ? 21.268 -0.987 -16.762 1.00 84.06 95 ASP A N 1
ATOM 715 C CA . ASP A 1 95 ? 20.242 -1.015 -17.805 1.00 84.06 95 ASP A CA 1
ATOM 716 C C . ASP A 1 95 ? 19.200 -2.088 -17.505 1.00 84.06 95 ASP A C 1
ATOM 718 O O . ASP A 1 95 ? 18.006 -1.846 -17.637 1.00 84.06 95 ASP A O 1
ATOM 722 N N . LYS A 1 96 ? 19.639 -3.266 -17.041 1.00 86.75 96 LYS A N 1
ATOM 723 C CA . LYS A 1 96 ? 18.738 -4.342 -16.603 1.00 86.75 96 LYS A CA 1
ATOM 724 C C . LYS A 1 96 ? 17.783 -3.869 -15.510 1.00 86.75 96 LYS A C 1
ATOM 726 O O . LYS A 1 96 ? 16.590 -4.157 -15.580 1.00 86.75 96 LYS A O 1
ATOM 731 N N . ALA A 1 97 ? 18.299 -3.137 -14.522 1.00 85.81 97 ALA A N 1
ATOM 732 C CA . ALA A 1 97 ? 17.493 -2.556 -13.455 1.00 85.81 97 ALA A CA 1
ATOM 733 C C . ALA A 1 97 ? 16.463 -1.549 -13.995 1.00 85.81 97 ALA A C 1
ATOM 735 O O . ALA A 1 97 ? 15.288 -1.636 -13.636 1.00 85.81 97 ALA A O 1
ATOM 736 N N . GLU A 1 98 ? 16.873 -0.650 -14.896 1.00 83.50 98 GLU A N 1
ATOM 737 C CA . GLU A 1 98 ? 15.969 0.329 -15.510 1.00 83.50 98 GLU A CA 1
ATOM 738 C C . GLU A 1 98 ? 14.872 -0.347 -16.352 1.00 83.50 98 GLU A C 1
ATOM 740 O O . GLU A 1 98 ? 13.696 0.003 -16.248 1.00 83.50 98 GLU A O 1
ATOM 745 N N . ILE A 1 99 ? 15.226 -1.368 -17.136 1.00 85.31 99 ILE A N 1
ATOM 746 C CA . ILE A 1 99 ? 14.273 -2.121 -17.961 1.00 85.31 99 ILE A CA 1
ATOM 747 C C . ILE A 1 99 ? 13.262 -2.865 -17.086 1.00 85.31 99 ILE A C 1
ATOM 749 O O . ILE A 1 99 ? 12.065 -2.789 -17.352 1.00 85.31 99 ILE A O 1
ATOM 753 N N . VAL A 1 100 ? 13.712 -3.535 -16.020 1.00 86.19 100 VAL A N 1
ATOM 754 C CA . VAL A 1 100 ? 12.831 -4.207 -15.047 1.00 86.19 100 VAL A CA 1
ATOM 7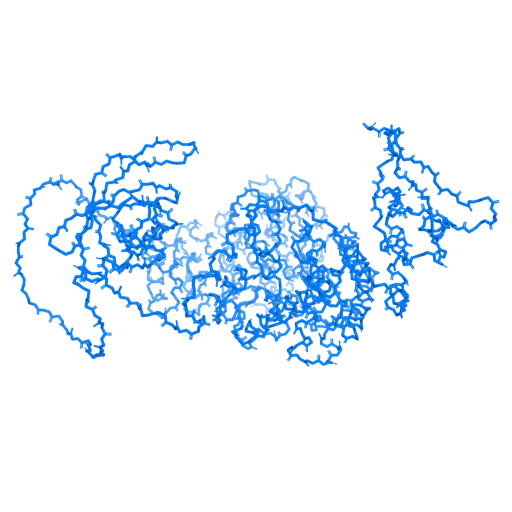55 C C . VAL A 1 100 ? 11.859 -3.230 -14.396 1.00 86.19 100 VAL A C 1
ATOM 757 O O . VAL A 1 100 ? 10.670 -3.529 -14.251 1.00 86.19 100 VAL A O 1
ATOM 760 N N . HIS A 1 101 ? 12.352 -2.059 -13.998 1.00 85.50 101 HIS A N 1
ATOM 761 C CA . HIS A 1 101 ? 11.521 -1.023 -13.406 1.00 85.50 101 HIS A CA 1
ATOM 762 C C . HIS A 1 101 ? 10.441 -0.547 -14.386 1.00 85.50 101 HIS A C 1
ATOM 764 O O . HIS A 1 101 ? 9.263 -0.487 -14.027 1.00 85.50 101 HIS A O 1
ATOM 770 N N . ASN A 1 102 ? 10.825 -0.252 -15.630 1.00 83.88 102 ASN A N 1
ATOM 771 C CA . ASN A 1 102 ? 9.916 0.257 -16.655 1.00 83.88 102 ASN A CA 1
ATOM 772 C C . ASN A 1 102 ? 8.887 -0.795 -17.087 1.00 83.88 102 ASN A C 1
ATOM 774 O O . ASN A 1 102 ? 7.692 -0.502 -17.104 1.00 83.88 102 ASN A O 1
ATOM 778 N N . ALA A 1 103 ? 9.325 -2.028 -17.353 1.00 84.88 103 ALA A N 1
ATOM 779 C CA . ALA A 1 103 ? 8.453 -3.145 -17.711 1.00 84.88 103 ALA A CA 1
ATOM 780 C C . ALA A 1 103 ? 7.439 -3.442 -16.594 1.00 84.88 103 ALA A C 1
ATOM 782 O O . ALA A 1 103 ? 6.236 -3.517 -16.837 1.00 84.88 103 ALA A O 1
ATOM 783 N N . GLY A 1 104 ? 7.895 -3.514 -15.340 1.00 88.56 104 GLY A N 1
ATOM 784 C CA . GLY A 1 104 ? 6.993 -3.706 -14.205 1.00 88.56 104 GLY A CA 1
ATOM 785 C C . GLY A 1 104 ? 6.043 -2.526 -13.980 1.00 88.56 104 GLY A C 1
ATOM 786 O O . GLY A 1 104 ? 4.882 -2.735 -13.640 1.00 88.56 104 GLY A O 1
ATOM 787 N N . THR A 1 105 ? 6.489 -1.289 -14.223 1.00 86.69 105 THR A N 1
ATOM 788 C CA . THR A 1 105 ? 5.624 -0.099 -14.157 1.00 86.69 105 THR A CA 1
ATOM 789 C C . THR A 1 105 ? 4.552 -0.128 -15.247 1.00 86.69 105 THR A C 1
ATOM 791 O O . THR A 1 105 ? 3.403 0.222 -14.972 1.00 86.69 105 THR A O 1
ATOM 794 N N . SER A 1 106 ? 4.886 -0.573 -16.463 1.00 84.25 106 SER A N 1
ATOM 795 C CA . SER A 1 106 ? 3.907 -0.752 -17.541 1.00 84.25 106 SER A CA 1
ATOM 796 C C . SER A 1 106 ? 2.867 -1.814 -17.183 1.00 84.25 106 SER A C 1
ATOM 798 O O . SER A 1 106 ? 1.663 -1.550 -17.256 1.00 84.25 106 SER A O 1
ATOM 800 N N . ALA A 1 107 ? 3.298 -2.968 -16.669 1.00 86.56 107 ALA A N 1
ATOM 801 C CA . ALA A 1 107 ? 2.386 -4.009 -16.203 1.00 86.56 107 ALA A CA 1
ATOM 802 C C . ALA A 1 107 ? 1.477 -3.531 -15.055 1.00 86.56 107 ALA A C 1
ATOM 804 O O . ALA A 1 107 ? 0.262 -3.730 -15.105 1.00 86.56 107 ALA A O 1
ATOM 805 N N . ALA A 1 108 ? 2.024 -2.816 -14.067 1.00 88.62 108 ALA A N 1
ATOM 806 C CA . ALA A 1 108 ? 1.239 -2.202 -12.995 1.00 88.62 108 ALA A CA 1
ATOM 807 C C . ALA A 1 108 ? 0.231 -1.173 -13.535 1.00 88.62 108 ALA A C 1
ATOM 809 O O . ALA A 1 108 ? -0.923 -1.124 -13.108 1.00 88.62 108 ALA A O 1
ATOM 810 N N . LYS A 1 109 ? 0.626 -0.363 -14.522 1.00 85.38 109 LYS A N 1
ATOM 811 C CA . LYS A 1 109 ? -0.270 0.590 -15.187 1.00 85.38 109 LYS A CA 1
ATOM 812 C C . LYS A 1 109 ? -1.385 -0.130 -15.945 1.00 85.38 109 LYS A C 1
ATOM 814 O O . LYS A 1 109 ? -2.529 0.317 -15.891 1.00 85.38 109 LYS A O 1
ATOM 819 N N . ASN A 1 110 ? -1.084 -1.248 -16.603 1.00 83.81 110 ASN A N 1
ATOM 820 C CA . ASN A 1 110 ? -2.082 -2.066 -17.284 1.00 83.81 110 ASN A CA 1
ATOM 821 C C . ASN A 1 110 ? -3.123 -2.622 -16.300 1.00 83.81 110 ASN A C 1
ATOM 823 O O . ASN A 1 110 ? -4.317 -2.476 -16.567 1.00 83.81 110 ASN A O 1
ATOM 827 N N . LEU A 1 111 ? -2.682 -3.135 -15.143 1.00 87.25 111 LEU A N 1
ATOM 828 C CA . LEU A 1 111 ? -3.559 -3.571 -14.047 1.00 87.25 111 LEU A CA 1
ATOM 829 C C . LEU A 1 111 ? -4.485 -2.445 -13.562 1.00 87.25 111 LEU A C 1
ATOM 831 O O . LEU A 1 111 ? -5.671 -2.673 -13.332 1.00 87.25 111 LEU A O 1
ATOM 835 N N . LEU A 1 112 ? -3.964 -1.220 -13.442 1.00 82.94 112 LEU A N 1
ATOM 836 C CA . LEU A 1 112 ? -4.745 -0.062 -12.996 1.00 82.94 112 LEU A CA 1
ATOM 837 C C . LEU A 1 112 ? -5.724 0.472 -14.057 1.00 82.94 112 LEU A C 1
ATOM 839 O O . LEU A 1 112 ? -6.728 1.085 -13.704 1.00 82.94 112 LEU A O 1
ATOM 843 N N . GLN A 1 113 ? -5.440 0.292 -15.349 1.00 77.19 113 GLN A N 1
ATOM 844 C CA . GLN A 1 113 ? -6.214 0.911 -16.433 1.00 77.19 113 GLN A CA 1
ATOM 845 C C . GLN A 1 113 ? -7.213 -0.031 -17.117 1.00 77.19 113 GLN A C 1
ATOM 847 O O . GLN A 1 113 ? -8.234 0.442 -17.609 1.00 77.19 113 GLN A O 1
ATOM 852 N N . SER A 1 114 ? -6.944 -1.340 -17.169 1.00 61.88 114 SER A N 1
ATOM 853 C CA . SER A 1 114 ? -7.600 -2.246 -18.133 1.00 61.88 114 SER A CA 1
ATOM 854 C C . SER A 1 114 ? -8.556 -3.268 -17.517 1.00 61.88 114 SER A C 1
ATOM 856 O O . SER A 1 114 ? -8.870 -4.259 -18.168 1.00 61.88 114 SER A O 1
ATOM 858 N N . SER A 1 115 ? -9.053 -3.026 -16.297 1.00 66.50 115 SER A N 1
ATOM 859 C CA . SER A 1 115 ? -9.734 -4.013 -15.437 1.00 66.50 115 SER A CA 1
ATOM 860 C C . SER A 1 115 ? -8.854 -5.229 -15.106 1.00 66.50 115 SER A C 1
ATOM 862 O O . SER A 1 115 ? -8.083 -5.714 -15.931 1.00 66.50 115 SER A O 1
ATOM 864 N N . VAL A 1 116 ? -8.932 -5.713 -13.865 1.00 81.19 116 VAL A N 1
ATOM 865 C CA . VAL A 1 116 ? -8.161 -6.889 -13.440 1.00 81.19 116 VAL A CA 1
ATOM 866 C C . VAL A 1 116 ? -8.691 -8.108 -14.202 1.00 81.19 116 VAL A C 1
ATOM 868 O O . VAL A 1 116 ? -9.845 -8.495 -14.038 1.00 81.19 116 VAL A O 1
ATOM 871 N N . SER A 1 117 ? -7.854 -8.663 -15.077 1.00 85.25 117 SER A N 1
ATOM 872 C CA . SER A 1 117 ? -8.147 -9.807 -15.951 1.00 85.25 117 SER A CA 1
ATOM 873 C C . SER A 1 117 ? -7.091 -10.899 -15.791 1.00 85.25 117 SER A C 1
ATOM 875 O O . SER A 1 117 ? -5.960 -10.603 -15.392 1.00 85.25 117 SER A O 1
ATOM 877 N N . ALA A 1 118 ? -7.432 -12.137 -16.161 1.00 86.06 118 ALA A N 1
ATOM 878 C CA . ALA A 1 118 ? -6.509 -13.273 -16.109 1.00 86.06 118 ALA A CA 1
ATOM 879 C C . ALA A 1 118 ? -5.191 -12.986 -16.855 1.00 86.06 118 ALA A C 1
ATOM 881 O O . ALA A 1 118 ? -4.111 -13.211 -16.317 1.00 86.06 118 ALA A O 1
ATOM 882 N N . ASP A 1 119 ? -5.262 -12.372 -18.041 1.00 84.62 119 ASP A N 1
ATOM 883 C CA . ASP A 1 119 ? -4.076 -12.009 -18.829 1.00 84.62 119 ASP A CA 1
ATOM 884 C C . ASP A 1 119 ? -3.189 -10.979 -18.112 1.00 84.62 119 ASP A C 1
ATOM 886 O O . ASP A 1 119 ? -1.962 -11.102 -18.096 1.00 84.62 119 ASP A O 1
ATOM 890 N N . SER A 1 120 ? -3.794 -9.959 -17.493 1.00 86.69 120 SER A N 1
ATOM 891 C CA . SER A 1 120 ? -3.046 -8.938 -16.746 1.00 86.69 120 SER A CA 1
ATOM 892 C C . SER A 1 120 ? -2.381 -9.504 -15.484 1.00 86.69 120 SER A C 1
ATOM 894 O O . SER A 1 120 ? -1.251 -9.130 -15.164 1.00 86.69 120 SER A O 1
ATOM 896 N N . LEU A 1 121 ? -3.040 -10.449 -14.802 1.00 89.75 121 LEU A N 1
ATOM 897 C CA . LEU A 1 121 ? -2.500 -11.147 -13.634 1.00 89.75 121 LEU A CA 1
ATOM 898 C C . LEU A 1 121 ? -1.366 -12.099 -14.029 1.00 89.75 121 LEU A C 1
ATOM 900 O O . LEU A 1 121 ? -0.310 -12.087 -13.395 1.00 89.75 121 LEU A O 1
ATOM 904 N N . ALA A 1 122 ? -1.534 -12.849 -15.120 1.00 87.38 122 ALA A N 1
ATOM 905 C CA . ALA A 1 122 ? -0.502 -13.724 -15.664 1.00 87.38 122 ALA A CA 1
ATOM 906 C C . ALA A 1 122 ? 0.760 -12.939 -16.057 1.00 87.38 122 ALA A C 1
ATOM 908 O O . ALA A 1 122 ? 1.867 -13.341 -15.696 1.00 87.38 122 ALA A O 1
ATOM 909 N N . ARG A 1 123 ? 0.608 -11.779 -16.716 1.00 85.81 123 ARG A N 1
ATOM 910 C CA . ARG A 1 123 ? 1.733 -10.879 -17.039 1.00 85.81 123 ARG A CA 1
ATOM 911 C C . ARG A 1 123 ? 2.468 -10.394 -15.794 1.00 85.81 123 ARG A C 1
ATOM 913 O O . ARG A 1 123 ? 3.693 -10.486 -15.736 1.00 85.81 123 ARG A O 1
ATOM 920 N N . ALA A 1 124 ? 1.733 -9.905 -14.794 1.00 89.00 124 ALA A N 1
ATOM 921 C CA . ALA A 1 124 ? 2.318 -9.462 -13.530 1.00 89.00 124 ALA A CA 1
ATOM 922 C C . ALA A 1 124 ? 3.100 -10.594 -12.849 1.00 89.00 124 ALA A C 1
ATOM 924 O O . ALA A 1 124 ? 4.213 -10.385 -12.369 1.00 89.00 124 ALA A O 1
ATOM 925 N N . ASN A 1 125 ? 2.549 -11.806 -12.873 1.00 90.69 125 ASN A N 1
ATOM 926 C CA . ASN A 1 125 ? 3.191 -12.991 -12.333 1.00 90.69 125 ASN A CA 1
ATOM 927 C C . ASN A 1 125 ? 4.484 -13.370 -13.073 1.00 90.69 125 ASN A C 1
ATOM 929 O O . ASN A 1 125 ? 5.504 -13.585 -12.421 1.00 90.69 125 ASN A O 1
ATOM 933 N N . SER A 1 126 ? 4.481 -13.395 -14.408 1.00 88.56 126 SER A N 1
ATOM 934 C CA . SER A 1 126 ? 5.692 -13.661 -15.199 1.00 88.56 126 SER A CA 1
ATOM 935 C C . SER A 1 126 ? 6.794 -12.630 -14.944 1.00 88.56 126 SER A C 1
ATOM 937 O O . SER A 1 126 ? 7.963 -12.993 -14.812 1.00 88.56 126 SER A O 1
ATOM 939 N N . LEU A 1 127 ? 6.434 -11.350 -14.817 1.00 88.44 127 LEU A N 1
ATOM 940 C CA . LEU A 1 127 ? 7.399 -10.301 -14.489 1.00 88.44 127 LEU A CA 1
ATOM 941 C C . LEU A 1 127 ? 7.974 -10.474 -13.085 1.00 88.44 127 LEU A C 1
ATOM 943 O O . LEU A 1 127 ? 9.187 -10.378 -12.922 1.00 88.44 127 LEU A O 1
ATOM 947 N N . VAL A 1 128 ? 7.142 -10.766 -12.083 1.00 92.50 128 VAL A N 1
ATOM 948 C CA . VAL A 1 128 ? 7.614 -11.026 -10.714 1.00 92.50 128 VAL A CA 1
ATOM 949 C C . VAL A 1 128 ? 8.604 -12.190 -10.681 1.00 92.50 128 VAL A C 1
ATOM 951 O O . VAL A 1 128 ? 9.634 -12.069 -10.026 1.00 92.50 128 VAL A O 1
ATOM 954 N N . GLU A 1 129 ? 8.347 -13.270 -11.420 1.00 90.75 129 GLU A N 1
ATOM 955 C CA . GLU A 1 129 ? 9.274 -14.407 -11.532 1.00 90.75 129 GLU A CA 1
ATOM 956 C C . GLU A 1 129 ? 10.611 -14.012 -12.171 1.00 90.75 129 GLU A C 1
ATOM 958 O O . GLU A 1 129 ? 11.685 -14.327 -11.651 1.00 90.75 129 GLU A O 1
ATOM 963 N N . SER A 1 130 ? 10.554 -13.246 -13.262 1.00 87.56 130 SER A N 1
ATOM 964 C CA . SER A 1 130 ? 11.747 -12.756 -13.965 1.00 87.56 130 SER A CA 1
ATOM 965 C C . SER A 1 130 ? 12.604 -11.865 -13.055 1.00 87.56 130 SER A C 1
ATOM 967 O O . SER A 1 130 ? 13.834 -11.984 -12.997 1.00 87.56 130 SER A O 1
ATOM 969 N N . VAL A 1 131 ? 11.944 -10.976 -12.302 1.00 85.25 131 VAL A N 1
ATOM 970 C CA . VAL A 1 131 ? 12.585 -10.083 -11.332 1.00 85.25 131 VAL A CA 1
ATOM 971 C C . VAL A 1 131 ? 13.177 -10.883 -10.186 1.00 85.25 131 VAL A C 1
ATOM 973 O O . VAL A 1 131 ? 14.349 -10.681 -9.882 1.00 85.25 131 VAL A O 1
ATOM 976 N N . LEU A 1 132 ? 12.415 -11.805 -9.593 1.00 89.81 132 LEU A N 1
ATOM 977 C CA . LEU A 1 132 ? 12.869 -12.683 -8.517 1.00 89.81 132 LEU A CA 1
ATOM 978 C C . LEU A 1 132 ? 14.151 -13.413 -8.910 1.00 89.81 132 LEU A C 1
ATOM 980 O O . LEU A 1 132 ? 15.159 -13.273 -8.217 1.00 89.81 132 LEU A O 1
ATOM 984 N N . SER A 1 133 ? 14.133 -14.122 -10.041 1.00 85.31 133 SER A N 1
ATOM 985 C CA . SER A 1 133 ? 15.296 -14.845 -10.561 1.00 85.31 133 SER A CA 1
ATOM 986 C C . SER A 1 133 ? 16.512 -13.927 -10.722 1.00 85.31 133 SER A C 1
ATOM 988 O O . SER A 1 133 ? 17.629 -14.283 -10.349 1.00 85.31 133 SER A O 1
ATOM 990 N N . SER A 1 134 ? 16.303 -12.702 -11.199 1.00 81.56 134 SER A N 1
ATOM 991 C CA . SER A 1 134 ? 17.398 -11.784 -11.519 1.00 81.56 134 SER A CA 1
ATOM 992 C C . SER A 1 134 ? 17.985 -11.076 -10.305 1.00 81.56 134 SER A C 1
ATOM 994 O O . SER A 1 134 ? 19.205 -10.998 -10.173 1.00 81.56 134 SER A O 1
ATOM 996 N N . VAL A 1 135 ? 17.148 -10.569 -9.396 1.00 80.38 135 VAL A N 1
ATOM 997 C CA . VAL A 1 135 ? 17.624 -9.826 -8.217 1.00 80.38 135 VAL A CA 1
ATOM 998 C C . VAL A 1 135 ? 18.265 -10.736 -7.173 1.00 80.38 135 VAL A C 1
ATOM 1000 O O . VAL A 1 135 ? 19.112 -10.278 -6.405 1.00 80.38 135 VAL A O 1
ATOM 1003 N N . THR A 1 136 ? 17.881 -12.014 -7.154 1.00 80.56 136 THR A N 1
ATOM 1004 C CA . THR A 1 136 ? 18.505 -13.035 -6.303 1.00 80.56 136 THR A CA 1
ATOM 1005 C C . THR A 1 136 ? 19.805 -13.566 -6.908 1.00 80.56 136 THR A C 1
ATOM 1007 O O . THR A 1 136 ? 20.747 -13.833 -6.163 1.00 80.56 136 THR A O 1
ATOM 1010 N N . SER A 1 137 ? 19.904 -13.643 -8.241 1.00 79.50 137 SER A N 1
ATOM 1011 C CA . SER A 1 137 ? 21.105 -14.130 -8.936 1.00 79.50 137 SER A CA 1
ATOM 1012 C C . SER A 1 137 ? 22.198 -13.067 -9.104 1.00 79.50 137 SER A C 1
ATOM 1014 O O . SER A 1 137 ? 23.382 -13.402 -9.079 1.00 79.50 137 SER A O 1
ATOM 1016 N N . ASP A 1 138 ? 21.840 -11.787 -9.262 1.00 81.31 138 ASP A N 1
ATOM 1017 C CA . ASP A 1 138 ? 22.798 -10.688 -9.433 1.00 81.31 138 ASP A CA 1
ATOM 1018 C C . ASP A 1 138 ? 22.542 -9.536 -8.449 1.00 81.31 138 ASP A C 1
ATOM 1020 O O . ASP A 1 138 ? 21.690 -8.658 -8.630 1.00 81.31 138 ASP A O 1
ATOM 1024 N N . SER A 1 139 ? 23.378 -9.492 -7.410 1.00 79.69 139 SER A N 1
ATOM 1025 C CA . SER A 1 139 ? 23.337 -8.454 -6.376 1.00 79.69 139 SER A CA 1
ATOM 1026 C C . SER A 1 139 ? 23.539 -7.021 -6.900 1.00 79.69 139 SER A C 1
ATOM 1028 O O . SER A 1 139 ? 23.130 -6.076 -6.212 1.00 79.69 139 SER A O 1
ATOM 1030 N N . LYS A 1 140 ? 24.135 -6.839 -8.094 1.00 83.69 140 LYS A N 1
ATOM 1031 C CA . LYS A 1 140 ? 24.323 -5.523 -8.728 1.00 83.69 140 LYS A CA 1
ATOM 1032 C C . LYS A 1 140 ? 23.008 -4.977 -9.267 1.00 83.69 140 LYS A C 1
ATOM 1034 O O . LYS A 1 140 ? 22.732 -3.798 -9.059 1.00 83.69 140 LYS A O 1
ATOM 1039 N N . ILE A 1 141 ? 22.178 -5.825 -9.882 1.00 83.19 141 ILE A N 1
ATOM 1040 C CA . ILE A 1 141 ? 20.837 -5.439 -10.351 1.00 83.19 141 ILE A CA 1
ATOM 1041 C C . ILE A 1 141 ? 20.013 -4.951 -9.157 1.00 83.19 141 ILE A C 1
ATOM 1043 O O . ILE A 1 141 ? 19.479 -3.846 -9.182 1.00 83.19 141 ILE A O 1
ATOM 1047 N N . ALA A 1 142 ? 20.008 -5.715 -8.060 1.00 80.81 142 ALA A N 1
ATOM 1048 C CA . ALA A 1 142 ? 19.353 -5.316 -6.815 1.00 80.81 142 ALA A CA 1
ATOM 1049 C C . ALA A 1 142 ? 19.859 -3.963 -6.274 1.00 80.81 142 ALA A C 1
ATOM 1051 O O . ALA A 1 142 ? 19.078 -3.162 -5.765 1.00 80.81 142 ALA A O 1
ATOM 1052 N N . GLY A 1 143 ? 21.169 -3.705 -6.371 1.00 81.19 143 GLY A N 1
ATOM 1053 C CA . GLY A 1 143 ? 21.771 -2.432 -5.974 1.00 81.19 143 GLY A CA 1
ATOM 1054 C C . GLY A 1 143 ? 21.292 -1.254 -6.824 1.00 81.19 143 GLY A C 1
ATOM 1055 O O . GLY A 1 143 ? 20.941 -0.219 -6.266 1.00 81.19 143 GLY A O 1
ATOM 1056 N N . HIS A 1 144 ? 21.231 -1.420 -8.146 1.00 82.44 144 HIS A N 1
ATOM 1057 C CA . HIS A 1 144 ? 20.740 -0.383 -9.055 1.00 82.44 144 HIS A CA 1
ATOM 1058 C C . HIS A 1 144 ? 19.243 -0.118 -8.890 1.00 82.44 144 HIS A C 1
ATOM 1060 O O . HIS A 1 144 ? 18.851 1.041 -8.841 1.00 82.44 144 HIS A O 1
ATOM 1066 N N . ILE A 1 145 ? 18.415 -1.148 -8.692 1.00 82.25 145 ILE A N 1
ATOM 1067 C CA . ILE A 1 145 ? 16.988 -0.943 -8.396 1.00 82.25 145 ILE A CA 1
ATOM 1068 C C . ILE A 1 145 ? 16.817 -0.136 -7.102 1.00 82.25 145 ILE A C 1
ATOM 1070 O O . ILE A 1 145 ? 16.019 0.794 -7.051 1.00 82.25 145 ILE A O 1
ATOM 1074 N N . PHE A 1 146 ? 17.618 -0.423 -6.070 1.00 78.75 146 PHE A N 1
ATOM 1075 C CA . PHE A 1 146 ? 17.574 0.335 -4.818 1.00 78.75 146 PHE A CA 1
ATOM 1076 C C . PHE A 1 146 ? 17.970 1.816 -4.993 1.00 78.75 146 PHE A C 1
ATOM 1078 O O . PHE A 1 146 ? 17.492 2.662 -4.245 1.00 78.75 146 PHE A O 1
ATOM 1085 N N . GLN A 1 147 ? 18.806 2.155 -5.984 1.00 77.25 147 GLN A N 1
ATOM 1086 C CA . GLN A 1 147 ? 19.152 3.550 -6.308 1.00 77.25 147 GLN A CA 1
ATOM 1087 C C . GLN A 1 147 ? 18.003 4.318 -6.968 1.00 77.25 147 GLN A C 1
ATOM 1089 O O . GLN A 1 147 ? 17.975 5.541 -6.883 1.00 77.25 147 GLN A O 1
ATOM 1094 N N . MET A 1 148 ? 17.082 3.626 -7.641 1.00 73.56 148 MET A N 1
ATOM 1095 C CA . MET A 1 148 ? 15.968 4.262 -8.354 1.00 73.56 148 MET A CA 1
ATOM 1096 C C . MET A 1 148 ? 14.872 4.759 -7.403 1.00 73.56 148 MET A C 1
ATOM 1098 O O . MET A 1 148 ? 14.113 5.662 -7.745 1.00 73.56 148 MET A O 1
ATOM 1102 N N . VAL A 1 149 ? 14.849 4.222 -6.184 1.00 71.31 149 VAL A N 1
ATOM 1103 C CA . VAL A 1 149 ? 13.851 4.499 -5.159 1.00 71.31 149 VAL A CA 1
ATOM 1104 C C . VAL A 1 149 ? 13.708 5.999 -4.858 1.00 71.31 149 VAL A C 1
ATOM 1106 O O . VAL A 1 149 ? 14.662 6.669 -4.463 1.00 71.31 149 VAL A O 1
ATOM 1109 N N . GLY A 1 150 ? 12.476 6.511 -4.942 1.00 57.81 150 GLY A N 1
ATOM 1110 C CA . GLY A 1 150 ? 12.134 7.894 -4.589 1.00 57.81 150 GLY A CA 1
ATOM 1111 C C . GLY A 1 150 ? 12.186 8.870 -5.768 1.00 57.81 150 GLY A C 1
ATOM 1112 O O . GLY A 1 150 ? 11.837 10.045 -5.610 1.00 57.81 150 GLY A O 1
ATOM 1113 N N . HIS A 1 151 ? 12.555 8.404 -6.963 1.00 57.34 151 HIS A N 1
ATOM 1114 C CA . HIS A 1 151 ? 12.526 9.198 -8.191 1.00 57.34 151 HIS A CA 1
ATOM 1115 C C . HIS A 1 151 ? 11.148 9.197 -8.888 1.00 57.34 151 HIS A C 1
ATOM 1117 O O . HIS A 1 151 ? 10.952 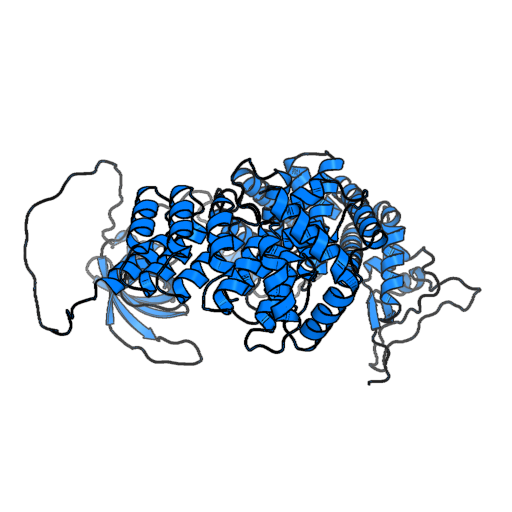9.916 -9.872 1.00 57.34 151 HIS A O 1
ATOM 1123 N N . GLU A 1 152 ? 10.161 8.459 -8.372 1.00 58.91 152 GLU A N 1
ATOM 1124 C CA . GLU A 1 152 ? 8.935 8.124 -9.102 1.00 58.91 152 GLU A CA 1
ATOM 1125 C C . GLU A 1 152 ? 7.665 8.823 -8.594 1.00 58.91 152 GLU A C 1
ATOM 1127 O O . GLU A 1 152 ? 7.491 9.042 -7.404 1.00 58.91 152 GLU A O 1
ATOM 1132 N N . ARG A 1 153 ? 6.724 9.163 -9.491 1.00 59.44 153 ARG A N 1
ATOM 1133 C CA . ARG A 1 153 ? 5.524 9.973 -9.161 1.00 59.44 153 ARG A CA 1
ATOM 1134 C C . ARG A 1 153 ? 4.180 9.250 -9.290 1.00 59.44 153 ARG A C 1
ATOM 1136 O O . ARG A 1 153 ? 3.153 9.869 -9.025 1.00 59.44 153 ARG A O 1
ATOM 1143 N N . SER A 1 154 ? 4.151 7.991 -9.732 1.00 75.19 154 SER A N 1
ATOM 1144 C CA . SER A 1 154 ? 2.900 7.298 -10.081 1.00 75.19 154 SER A CA 1
ATOM 1145 C C . SER A 1 154 ? 2.574 6.126 -9.151 1.00 75.19 154 SER A C 1
ATOM 1147 O O . SER A 1 154 ? 3.471 5.497 -8.592 1.00 75.19 154 SER A O 1
ATOM 1149 N N . THR A 1 155 ? 1.287 5.787 -9.028 1.00 77.50 155 THR A N 1
ATOM 1150 C CA . THR A 1 155 ? 0.839 4.580 -8.309 1.00 77.50 155 THR A CA 1
ATOM 1151 C C . THR A 1 155 ? 1.404 3.304 -8.939 1.00 77.50 155 THR A C 1
ATOM 1153 O O . THR A 1 155 ? 1.826 2.409 -8.220 1.00 77.50 155 THR A O 1
ATOM 1156 N N . ALA A 1 156 ? 1.499 3.244 -10.272 1.00 83.50 156 ALA A N 1
ATOM 1157 C CA . ALA A 1 156 ? 2.044 2.088 -10.987 1.00 83.50 156 ALA A CA 1
ATOM 1158 C C . ALA A 1 156 ? 3.526 1.839 -10.653 1.00 83.50 156 ALA A C 1
ATOM 1160 O O . ALA A 1 156 ? 3.912 0.728 -10.298 1.00 83.50 156 ALA A O 1
ATOM 1161 N N . SER A 1 157 ? 4.348 2.891 -10.688 1.00 83.69 157 SER A N 1
ATOM 1162 C CA . SER A 1 157 ? 5.759 2.797 -10.294 1.00 83.69 157 SER A CA 1
ATOM 1163 C C . SER A 1 157 ? 5.913 2.472 -8.807 1.00 83.69 157 SER A C 1
ATOM 1165 O O . SER A 1 157 ? 6.828 1.750 -8.425 1.00 83.69 157 SER A O 1
ATOM 1167 N N . HIS A 1 158 ? 4.997 2.961 -7.959 1.00 87.75 158 HIS A N 1
ATOM 1168 C CA . HIS A 1 158 ? 4.965 2.601 -6.543 1.00 87.75 158 HIS A CA 1
ATOM 1169 C C . HIS A 1 158 ? 4.701 1.108 -6.334 1.00 87.75 158 HIS A C 1
ATOM 1171 O O . HIS A 1 158 ? 5.474 0.468 -5.629 1.00 87.75 158 HIS A O 1
ATOM 1177 N N . MET A 1 159 ? 3.685 0.547 -6.989 1.00 90.75 159 MET A N 1
ATOM 1178 C CA . MET A 1 159 ? 3.373 -0.885 -6.921 1.00 90.75 159 MET A CA 1
ATOM 1179 C C . MET A 1 159 ? 4.564 -1.742 -7.363 1.00 90.75 159 MET A C 1
ATOM 1181 O O . MET A 1 159 ? 4.939 -2.689 -6.672 1.00 90.75 159 MET A O 1
ATOM 1185 N N . GLN A 1 160 ? 5.229 -1.370 -8.460 1.00 91.38 160 GLN A N 1
ATOM 1186 C CA . GLN A 1 160 ? 6.393 -2.120 -8.927 1.00 91.38 160 GLN A CA 1
ATOM 1187 C C . GLN A 1 160 ? 7.613 -1.998 -7.990 1.00 91.38 160 GLN A C 1
ATOM 1189 O O . GLN A 1 160 ? 8.335 -2.974 -7.760 1.00 91.38 160 GLN A O 1
ATOM 1194 N N . MET A 1 161 ? 7.859 -0.830 -7.393 1.00 90.56 161 MET A N 1
ATOM 1195 C CA . MET A 1 161 ? 8.942 -0.703 -6.408 1.00 90.56 161 MET A CA 1
ATOM 1196 C C . MET A 1 161 ? 8.651 -1.441 -5.112 1.00 90.56 161 MET A C 1
ATOM 1198 O O . MET A 1 161 ? 9.542 -2.118 -4.602 1.00 90.56 161 MET A O 1
ATOM 1202 N N . VAL A 1 162 ? 7.413 -1.412 -4.622 1.00 94.19 162 VAL A N 1
ATOM 1203 C CA . VAL A 1 162 ? 7.020 -2.217 -3.461 1.00 94.19 162 VAL A CA 1
ATOM 1204 C C . VAL A 1 162 ? 7.186 -3.709 -3.757 1.00 94.19 162 VAL A C 1
ATOM 1206 O O . VAL A 1 162 ? 7.777 -4.406 -2.939 1.00 94.19 162 VAL A O 1
ATOM 1209 N N . SER A 1 163 ? 6.774 -4.186 -4.938 1.00 95.50 163 SER A N 1
ATOM 1210 C CA . SER A 1 163 ? 7.015 -5.565 -5.402 1.00 95.50 163 SER A CA 1
ATOM 1211 C C . SER A 1 163 ? 8.490 -5.958 -5.299 1.00 95.50 163 SER A C 1
ATOM 1213 O O . SER A 1 163 ? 8.851 -6.918 -4.612 1.00 95.50 163 SER A O 1
ATOM 1215 N N . THR A 1 164 ? 9.369 -5.172 -5.923 1.00 92.69 164 THR A N 1
ATOM 1216 C CA . THR A 1 164 ? 10.789 -5.526 -6.006 1.00 92.69 164 THR A CA 1
ATOM 1217 C C . THR A 1 164 ? 11.491 -5.430 -4.651 1.00 92.69 164 THR A C 1
ATOM 1219 O O . THR A 1 164 ? 12.272 -6.309 -4.285 1.00 92.69 164 THR A O 1
ATOM 1222 N N . LEU A 1 165 ? 11.197 -4.390 -3.867 1.00 93.44 165 LEU A N 1
ATOM 1223 C CA . LEU A 1 165 ? 11.754 -4.228 -2.525 1.00 93.44 165 LEU A CA 1
ATOM 1224 C C . LEU A 1 165 ? 11.253 -5.313 -1.565 1.00 93.44 165 LEU A C 1
ATOM 1226 O O . LEU A 1 165 ? 12.020 -5.756 -0.711 1.00 93.44 165 LEU A O 1
ATOM 1230 N N . ALA A 1 166 ? 10.010 -5.776 -1.716 1.00 96.38 166 ALA A N 1
ATOM 1231 C CA . ALA A 1 166 ? 9.472 -6.862 -0.906 1.00 96.38 166 ALA A CA 1
ATOM 1232 C C . ALA A 1 166 ? 10.162 -8.196 -1.223 1.00 96.38 166 ALA A C 1
ATOM 1234 O O . ALA A 1 166 ? 10.489 -8.923 -0.291 1.00 96.38 166 ALA A O 1
ATOM 1235 N N . ILE A 1 167 ? 10.495 -8.478 -2.490 1.00 95.25 167 ILE A N 1
ATOM 1236 C CA . ILE A 1 167 ? 11.334 -9.635 -2.856 1.00 95.25 167 ILE A CA 1
ATOM 1237 C C . ILE A 1 167 ? 12.713 -9.537 -2.191 1.00 95.25 167 ILE A C 1
ATOM 1239 O O . ILE A 1 167 ? 13.157 -10.486 -1.547 1.00 95.25 167 ILE A O 1
ATOM 1243 N N . LEU A 1 168 ? 13.383 -8.386 -2.310 1.00 92.62 168 LEU A N 1
ATOM 1244 C CA . LEU A 1 168 ? 14.717 -8.179 -1.735 1.00 92.62 168 LEU A CA 1
ATOM 1245 C C . LEU A 1 168 ? 14.724 -8.327 -0.213 1.00 92.62 168 LEU A C 1
ATOM 1247 O O . LEU A 1 168 ? 15.625 -8.945 0.351 1.00 92.62 168 LEU A O 1
ATOM 1251 N N . PHE A 1 169 ? 13.721 -7.758 0.451 1.00 95.06 169 PHE A N 1
ATOM 1252 C CA . PHE A 1 169 ? 13.603 -7.843 1.896 1.00 95.06 169 PHE A CA 1
ATOM 1253 C C . PHE A 1 169 ? 13.197 -9.239 2.359 1.00 95.06 169 PHE A C 1
ATOM 1255 O O . PHE A 1 169 ? 13.770 -9.760 3.311 1.00 95.06 169 PHE A O 1
ATOM 1262 N N . GLY A 1 170 ? 12.260 -9.870 1.651 1.00 95.19 170 GLY A N 1
ATOM 1263 C CA . GLY A 1 170 ? 11.875 -11.253 1.884 1.00 95.19 170 GLY A CA 1
ATOM 1264 C C . GLY A 1 170 ? 13.064 -12.197 1.762 1.00 95.19 170 GLY A C 1
ATOM 1265 O O . GLY A 1 170 ? 13.200 -13.087 2.590 1.00 95.19 170 GLY A O 1
ATOM 1266 N N . TYR A 1 171 ? 13.957 -11.977 0.794 1.00 93.19 171 TYR A N 1
ATOM 1267 C CA . TYR A 1 171 ? 15.160 -12.794 0.633 1.00 93.19 171 TYR A CA 1
ATOM 1268 C C . TYR A 1 171 ? 16.111 -12.649 1.832 1.00 93.19 171 TYR A C 1
ATOM 1270 O O . TYR A 1 171 ? 16.646 -13.641 2.320 1.00 93.19 171 TYR A O 1
ATOM 1278 N N . GLU A 1 172 ? 16.279 -11.431 2.359 1.00 91.94 172 GLU A N 1
ATOM 1279 C CA . GLU A 1 172 ? 17.080 -11.190 3.571 1.00 91.94 172 GLU A CA 1
ATOM 1280 C C . GLU A 1 172 ? 16.450 -11.836 4.824 1.00 91.94 172 GLU A C 1
ATOM 1282 O O . GLU A 1 172 ? 17.175 -12.310 5.697 1.00 91.94 172 GLU A O 1
ATOM 1287 N N . LEU A 1 173 ? 15.115 -11.876 4.919 1.00 93.12 173 LEU A N 1
ATOM 1288 C CA . LEU A 1 173 ? 14.395 -12.435 6.072 1.00 93.12 173 LEU A CA 1
ATOM 1289 C C . LEU A 1 173 ? 14.249 -13.961 6.032 1.00 93.12 173 LEU A C 1
ATOM 1291 O O . LEU A 1 173 ? 14.374 -14.623 7.062 1.00 93.12 173 LEU A O 1
ATOM 1295 N N . PHE A 1 174 ? 13.916 -14.505 4.864 1.00 92.12 174 PHE A N 1
ATOM 1296 C CA . PHE A 1 174 ? 13.429 -15.875 4.693 1.00 92.12 174 PHE A CA 1
ATOM 1297 C C . PHE A 1 174 ? 14.361 -16.741 3.833 1.00 92.12 174 PHE A C 1
ATOM 1299 O O . PHE A 1 174 ? 14.124 -17.939 3.687 1.00 92.12 174 PHE A O 1
ATOM 1306 N N . GLY A 1 175 ? 15.434 -16.171 3.278 1.00 89.06 175 GLY A N 1
ATOM 1307 C CA . GLY A 1 175 ? 16.357 -16.881 2.397 1.00 89.06 175 GLY A CA 1
ATOM 1308 C C . GLY A 1 175 ? 15.757 -17.149 1.017 1.00 89.06 175 GLY A C 1
ATOM 1309 O O . GLY A 1 175 ? 14.986 -16.351 0.495 1.00 89.06 175 GLY A O 1
ATOM 1310 N N . SER A 1 176 ? 16.123 -18.277 0.408 1.00 88.38 176 SER A N 1
ATOM 1311 C CA . SER A 1 176 ? 15.810 -18.616 -0.987 1.00 88.38 176 SER A CA 1
ATOM 1312 C C . SER A 1 176 ? 14.497 -19.396 -1.176 1.00 88.38 176 SER A C 1
ATOM 1314 O O . SER A 1 176 ? 14.414 -20.238 -2.069 1.00 88.38 176 SER A O 1
ATOM 1316 N N . ASP A 1 177 ? 13.479 -19.177 -0.337 1.00 91.19 177 ASP A N 1
ATOM 1317 C CA . ASP A 1 177 ? 12.151 -19.781 -0.540 1.00 91.19 177 ASP A CA 1
ATOM 1318 C C . ASP A 1 177 ? 11.431 -19.095 -1.711 1.00 91.19 177 ASP A C 1
ATOM 1320 O O . ASP A 1 177 ? 10.675 -18.138 -1.538 1.00 91.19 177 ASP A O 1
ATOM 1324 N N . GLU A 1 178 ? 11.676 -19.583 -2.927 1.00 89.00 178 GLU A N 1
ATOM 1325 C CA . GLU A 1 178 ? 11.148 -18.992 -4.161 1.00 89.00 178 GLU A CA 1
ATOM 1326 C C . GLU A 1 178 ? 9.623 -18.835 -4.149 1.00 89.00 178 GLU A C 1
ATOM 1328 O O . GLU A 1 178 ? 9.110 -17.816 -4.611 1.00 89.00 178 GLU A O 1
ATOM 1333 N N . LYS A 1 179 ? 8.878 -19.790 -3.572 1.00 91.44 179 LYS A N 1
ATOM 1334 C CA . LYS A 1 179 ? 7.408 -19.722 -3.531 1.00 91.44 179 LYS A CA 1
ATOM 1335 C C . LYS A 1 179 ? 6.939 -18.568 -2.656 1.00 91.44 179 LYS A C 1
ATOM 1337 O O . LYS A 1 179 ? 6.034 -17.829 -3.051 1.00 91.44 179 LYS A O 1
ATOM 1342 N N . LEU A 1 180 ? 7.551 -18.407 -1.485 1.00 93.81 180 LEU A N 1
ATOM 1343 C CA . LEU A 1 180 ? 7.244 -17.309 -0.575 1.00 93.81 180 LEU A CA 1
ATOM 1344 C C . LEU A 1 180 ? 7.647 -15.957 -1.175 1.00 93.81 180 LEU A C 1
ATOM 1346 O O . LEU A 1 180 ? 6.863 -15.009 -1.122 1.00 93.81 180 LEU A O 1
ATOM 1350 N N . LEU A 1 181 ? 8.835 -15.865 -1.775 1.00 95.38 181 LEU A N 1
ATOM 1351 C CA . LEU A 1 181 ? 9.332 -14.628 -2.382 1.00 95.38 181 LEU A CA 1
ATOM 1352 C C . LEU A 1 181 ? 8.498 -14.201 -3.587 1.00 95.38 181 LEU A C 1
ATOM 1354 O O . LEU A 1 181 ? 8.146 -13.027 -3.696 1.00 95.38 181 LEU A O 1
ATOM 1358 N N . ARG A 1 182 ? 8.118 -15.147 -4.452 1.00 95.31 182 ARG A N 1
ATOM 1359 C CA . ARG A 1 182 ? 7.184 -14.903 -5.555 1.00 95.31 182 ARG A CA 1
ATOM 1360 C C . ARG A 1 182 ? 5.846 -14.408 -5.021 1.00 95.31 182 ARG A C 1
ATOM 1362 O O . ARG A 1 182 ? 5.322 -13.410 -5.510 1.00 95.31 182 ARG A O 1
ATOM 1369 N N . ALA A 1 183 ? 5.305 -15.064 -3.993 1.00 96.75 183 ALA A N 1
ATOM 1370 C CA . ALA A 1 183 ? 4.045 -14.651 -3.389 1.00 96.75 183 ALA A CA 1
ATOM 1371 C C . ALA A 1 183 ? 4.108 -13.233 -2.802 1.00 96.75 183 ALA A C 1
ATOM 1373 O O . ALA A 1 183 ? 3.136 -12.483 -2.915 1.00 96.75 183 ALA A O 1
ATOM 1374 N N . LEU A 1 184 ? 5.243 -12.869 -2.203 1.00 97.12 184 LEU A N 1
ATOM 1375 C CA . LEU A 1 184 ? 5.500 -11.554 -1.626 1.00 97.12 184 LEU A CA 1
ATOM 1376 C C . LEU A 1 184 ? 5.693 -10.472 -2.702 1.00 97.12 184 LEU A C 1
ATOM 1378 O O . LEU A 1 184 ? 5.131 -9.386 -2.573 1.00 97.12 184 LEU A O 1
ATOM 1382 N N . GLY A 1 185 ? 6.409 -10.779 -3.787 1.00 96.81 185 GLY A N 1
ATOM 1383 C CA . GLY A 1 185 ? 6.542 -9.897 -4.951 1.00 96.81 185 GLY A CA 1
ATOM 1384 C C . GLY A 1 185 ? 5.197 -9.627 -5.625 1.00 96.81 185 GLY A C 1
ATOM 1385 O O . GLY A 1 185 ? 4.820 -8.475 -5.828 1.00 96.81 185 GLY A O 1
ATOM 1386 N N . LEU A 1 186 ? 4.405 -10.678 -5.864 1.00 97.06 186 LEU A N 1
ATOM 1387 C CA . LEU A 1 186 ? 3.030 -10.545 -6.351 1.00 97.06 186 LEU A CA 1
ATOM 1388 C C . LEU A 1 186 ? 2.179 -9.681 -5.417 1.00 97.06 186 LEU A C 1
ATOM 1390 O O . LEU A 1 186 ? 1.444 -8.815 -5.886 1.00 97.06 186 LEU A O 1
ATOM 1394 N N . ALA A 1 187 ? 2.288 -9.885 -4.102 1.00 97.75 187 ALA A N 1
ATOM 1395 C CA . ALA A 1 187 ? 1.553 -9.083 -3.134 1.00 97.75 187 ALA A CA 1
ATOM 1396 C C . ALA A 1 187 ? 1.966 -7.609 -3.215 1.00 97.75 187 ALA A C 1
ATOM 1398 O O . ALA A 1 187 ? 1.097 -6.748 -3.237 1.00 97.75 187 ALA A O 1
ATOM 1399 N N . GLY A 1 188 ? 3.259 -7.305 -3.354 1.00 96.62 188 GLY A N 1
ATOM 1400 C CA . GLY A 1 188 ? 3.724 -5.935 -3.564 1.00 96.62 188 GLY A CA 1
ATOM 1401 C C . GLY A 1 188 ? 3.236 -5.317 -4.873 1.00 96.62 188 GLY A C 1
ATOM 1402 O O . GLY A 1 188 ? 2.821 -4.160 -4.873 1.00 96.62 188 GLY A O 1
ATOM 1403 N N . MET A 1 189 ? 3.175 -6.091 -5.957 1.00 95.31 189 MET A N 1
ATOM 1404 C CA . MET A 1 189 ? 2.627 -5.629 -7.236 1.00 95.31 189 MET A CA 1
ATOM 1405 C C . MET A 1 189 ? 1.119 -5.355 -7.152 1.00 95.31 189 MET A C 1
ATOM 1407 O O . MET A 1 189 ? 0.618 -4.474 -7.839 1.00 95.31 189 MET A O 1
ATOM 1411 N N . LEU A 1 190 ? 0.385 -6.101 -6.323 1.00 95.56 190 LEU A N 1
ATOM 1412 C CA . LEU A 1 190 ? -1.079 -6.111 -6.318 1.00 95.56 190 LEU A CA 1
ATOM 1413 C C . LEU A 1 190 ? -1.723 -5.445 -5.090 1.00 95.56 190 LEU A C 1
ATOM 1415 O O . LEU A 1 190 ? -2.938 -5.267 -5.094 1.00 95.56 190 LEU A O 1
ATOM 1419 N N . HIS A 1 191 ? -0.963 -5.063 -4.056 1.00 95.69 191 HIS A N 1
ATOM 1420 C CA . HIS A 1 191 ? -1.512 -4.632 -2.755 1.00 95.69 191 HIS A CA 1
ATOM 1421 C C . HIS A 1 191 ? -2.553 -3.508 -2.861 1.00 95.69 191 HIS A C 1
ATOM 1423 O O . HIS A 1 191 ? -3.561 -3.509 -2.156 1.00 95.69 191 HIS A O 1
ATOM 1429 N N . ASP A 1 192 ? -2.333 -2.595 -3.804 1.00 92.75 192 ASP A N 1
ATOM 1430 C CA . ASP A 1 192 ? -3.085 -1.357 -3.950 1.00 92.75 192 ASP A CA 1
ATOM 1431 C C . ASP A 1 192 ? -4.164 -1.391 -5.046 1.00 92.75 192 ASP A C 1
ATOM 1433 O O . ASP A 1 192 ? -4.887 -0.408 -5.227 1.00 92.75 192 ASP A O 1
ATOM 1437 N N . ILE A 1 193 ? -4.336 -2.504 -5.774 1.00 91.00 193 ILE A N 1
ATOM 1438 C CA . ILE A 1 193 ? -5.306 -2.579 -6.890 1.00 91.00 193 ILE A CA 1
ATOM 1439 C C . ILE A 1 193 ? -6.751 -2.354 -6.431 1.00 91.00 193 ILE A C 1
ATOM 1441 O O . ILE A 1 193 ? -7.587 -1.897 -7.205 1.00 91.00 193 ILE A O 1
ATOM 1445 N N . GLY A 1 194 ? -7.062 -2.618 -5.159 1.00 88.06 194 GLY A N 1
ATOM 1446 C CA . GLY A 1 194 ? -8.386 -2.351 -4.605 1.00 88.06 194 GLY A CA 1
ATOM 1447 C C . GLY A 1 194 ? -8.750 -0.871 -4.568 1.00 88.06 194 GLY A C 1
ATOM 1448 O O . GLY A 1 194 ? -9.934 -0.543 -4.475 1.00 88.06 194 GLY A O 1
ATOM 1449 N N . LYS A 1 195 ? -7.772 0.035 -4.722 1.00 87.69 195 LYS A N 1
ATOM 1450 C CA . LYS A 1 195 ? -8.030 1.469 -4.897 1.00 87.69 195 LYS A CA 1
ATOM 1451 C C . LYS A 1 195 ? -8.871 1.743 -6.146 1.00 87.69 195 LYS A C 1
ATOM 1453 O O . LYS A 1 195 ? -9.612 2.714 -6.147 1.00 87.69 195 LYS A O 1
ATOM 1458 N N . LEU A 1 196 ? -8.877 0.856 -7.149 1.00 84.50 196 LEU A N 1
ATOM 1459 C CA . LEU A 1 196 ? -9.777 0.948 -8.310 1.00 84.50 196 LEU A CA 1
ATOM 1460 C C . LEU A 1 196 ? -11.268 0.932 -7.931 1.00 84.50 196 LEU A C 1
ATOM 1462 O O . LEU A 1 196 ? -12.100 1.455 -8.668 1.00 84.50 196 LEU A O 1
ATOM 1466 N N . SER A 1 197 ? -11.608 0.358 -6.775 1.00 81.12 197 SER A N 1
ATOM 1467 C CA . SER A 1 197 ? -12.977 0.305 -6.252 1.00 81.12 197 SER A CA 1
ATOM 1468 C C . SER A 1 197 ? -13.352 1.525 -5.399 1.00 81.12 197 SER A C 1
ATOM 1470 O O . SER A 1 197 ? -14.482 1.585 -4.900 1.00 81.12 197 SER A O 1
ATOM 1472 N N . ILE A 1 198 ? -12.426 2.477 -5.220 1.00 81.19 198 ILE A N 1
ATOM 1473 C CA . ILE A 1 198 ? -12.597 3.705 -4.437 1.00 81.19 198 ILE A CA 1
ATOM 1474 C C . ILE A 1 198 ? -12.878 4.880 -5.391 1.00 81.19 198 ILE A C 1
ATOM 1476 O O . ILE A 1 198 ? -12.163 5.044 -6.380 1.00 81.19 198 ILE A O 1
ATOM 1480 N N . PRO A 1 199 ? -13.889 5.731 -5.122 1.00 80.00 199 PRO A N 1
ATOM 1481 C CA . PRO A 1 199 ? -14.191 6.888 -5.961 1.00 80.00 199 PRO A CA 1
ATOM 1482 C C . PRO A 1 199 ? -12.979 7.804 -6.176 1.00 80.00 199 PRO A C 1
ATOM 1484 O O . PRO A 1 199 ? -12.288 8.176 -5.223 1.00 80.00 199 PRO A O 1
ATOM 1487 N N . ALA A 1 200 ? -12.761 8.221 -7.426 1.00 74.25 200 ALA A N 1
ATOM 1488 C CA . ALA A 1 200 ? -11.633 9.072 -7.811 1.00 74.25 200 ALA A CA 1
ATOM 1489 C C . ALA A 1 200 ? -11.596 10.392 -7.024 1.00 74.25 200 ALA A C 1
ATOM 1491 O O . ALA A 1 200 ? -10.520 10.884 -6.688 1.00 74.25 200 ALA A O 1
ATOM 1492 N N . ASP A 1 201 ? -12.764 10.939 -6.691 1.00 74.69 201 ASP A N 1
ATOM 1493 C CA . ASP A 1 201 ? -12.929 12.180 -5.939 1.00 74.69 201 ASP A CA 1
ATOM 1494 C C . ASP A 1 201 ? -12.357 12.063 -4.520 1.00 74.69 201 ASP A C 1
ATOM 1496 O O . ASP A 1 201 ? -11.902 13.060 -3.971 1.00 74.69 201 ASP A O 1
ATOM 1500 N N . ILE A 1 202 ? -12.396 10.857 -3.936 1.00 75.62 202 ILE A N 1
ATOM 1501 C CA . ILE A 1 202 ? -11.857 10.545 -2.605 1.00 75.62 202 ILE A CA 1
ATOM 1502 C C . ILE A 1 202 ? -10.355 10.289 -2.705 1.00 75.62 202 ILE A C 1
ATOM 1504 O O . ILE A 1 202 ? -9.586 10.866 -1.941 1.00 75.62 202 ILE A O 1
ATOM 1508 N N . LEU A 1 203 ? -9.920 9.487 -3.683 1.00 71.31 203 LEU A N 1
ATOM 1509 C CA . LEU A 1 203 ? -8.497 9.199 -3.899 1.00 71.31 203 LEU A CA 1
ATOM 1510 C C . LEU A 1 203 ? -7.669 10.457 -4.190 1.00 71.31 203 LEU A C 1
ATOM 1512 O O . LEU A 1 203 ? -6.525 10.554 -3.751 1.00 71.31 203 LEU A O 1
ATOM 1516 N N . ASN A 1 204 ? -8.241 11.414 -4.924 1.00 68.88 204 ASN A N 1
ATOM 1517 C CA . ASN A 1 204 ? -7.551 12.627 -5.367 1.00 68.88 204 ASN A CA 1
ATOM 1518 C C . ASN A 1 204 ? -7.906 13.872 -4.535 1.00 68.88 204 ASN A C 1
ATOM 1520 O O . ASN A 1 204 ? -7.562 14.988 -4.932 1.00 68.88 204 ASN A O 1
ATOM 1524 N N . ARG A 1 205 ? -8.603 13.716 -3.399 1.00 69.81 205 ARG A N 1
ATOM 1525 C CA . ARG A 1 205 ? -9.074 14.847 -2.587 1.00 69.81 205 ARG A CA 1
ATOM 1526 C C . ARG A 1 205 ? -7.898 15.663 -2.021 1.00 69.81 205 ARG A C 1
ATOM 1528 O O . ARG A 1 205 ? -7.022 15.092 -1.368 1.00 69.81 205 ARG A O 1
ATOM 1535 N N . PRO A 1 206 ? -7.870 16.997 -2.217 1.00 55.16 206 PRO A N 1
ATOM 1536 C CA . PRO A 1 206 ? -6.920 17.859 -1.529 1.00 55.16 206 PRO A CA 1
ATOM 1537 C C . PRO A 1 206 ? -7.367 18.145 -0.096 1.00 55.16 206 PRO A C 1
ATOM 1539 O O . PRO A 1 206 ? -8.426 18.726 0.125 1.00 55.16 206 PRO A O 1
ATOM 1542 N N . GLY A 1 207 ? -6.531 17.767 0.874 1.00 62.31 207 GLY A N 1
ATOM 1543 C CA . GLY A 1 207 ? -6.780 17.981 2.303 1.00 62.31 207 GLY A CA 1
ATOM 1544 C C . GLY A 1 207 ? -7.136 16.701 3.072 1.00 62.31 207 GLY A C 1
ATOM 1545 O O . GLY A 1 207 ? -7.022 15.602 2.529 1.00 62.31 207 GLY A O 1
ATOM 1546 N N . PRO A 1 208 ? -7.495 16.819 4.364 1.00 61.84 208 PRO A N 1
ATOM 1547 C CA . PRO A 1 208 ? -7.889 15.671 5.174 1.00 61.84 208 PRO A CA 1
ATOM 1548 C C . PRO A 1 208 ? -9.212 15.075 4.674 1.00 61.84 208 PRO A C 1
ATOM 1550 O O . PRO A 1 208 ? -10.125 15.803 4.291 1.00 61.84 208 PRO A O 1
ATOM 1553 N N . LEU A 1 209 ? -9.303 13.747 4.705 1.00 71.69 209 LEU A N 1
ATOM 1554 C CA . LEU A 1 209 ? -10.530 13.005 4.423 1.00 71.69 209 LEU A CA 1
ATOM 1555 C C . LEU A 1 209 ? -11.446 13.008 5.657 1.00 71.69 209 LEU A C 1
ATOM 1557 O O . LEU A 1 209 ? -10.964 12.968 6.791 1.00 71.69 209 LEU A O 1
ATOM 1561 N N . SER A 1 210 ? -12.759 13.029 5.433 1.00 78.25 210 SER A N 1
ATOM 1562 C CA . SER A 1 210 ? -13.766 12.748 6.464 1.00 78.25 210 SER A CA 1
ATOM 1563 C C . SER A 1 210 ? -13.655 11.307 6.964 1.00 78.25 210 SER A C 1
ATOM 1565 O O . SER A 1 210 ? -13.066 10.445 6.309 1.00 78.25 210 SER A O 1
ATOM 1567 N N . GLN A 1 211 ? -14.236 11.021 8.128 1.00 76.19 211 GLN A N 1
ATOM 1568 C CA . GLN A 1 211 ? -14.162 9.685 8.717 1.00 76.19 211 GLN A CA 1
ATOM 1569 C C . GLN A 1 211 ? -14.813 8.629 7.810 1.00 76.19 211 GLN A C 1
ATOM 1571 O O . GLN A 1 211 ? -14.281 7.531 7.662 1.00 76.19 211 GLN A O 1
ATOM 1576 N N . GLU A 1 212 ? -15.919 8.968 7.149 1.00 78.00 212 GLU A N 1
ATOM 1577 C CA . GLU A 1 212 ? -16.604 8.102 6.188 1.00 78.00 212 GLU A CA 1
ATOM 1578 C C . GLU A 1 212 ? -15.724 7.794 4.969 1.00 78.00 212 GLU A C 1
ATOM 1580 O O . GLU A 1 212 ? -15.671 6.657 4.500 1.00 78.00 212 GLU A O 1
ATOM 1585 N N . GLU A 1 213 ? -14.999 8.795 4.469 1.00 79.06 213 GLU A N 1
ATOM 1586 C CA . GLU A 1 213 ? -14.069 8.637 3.348 1.00 79.06 213 GLU A CA 1
ATOM 1587 C C . GLU A 1 213 ? -12.839 7.814 3.735 1.00 79.06 213 GLU A C 1
ATOM 1589 O O . GLU A 1 213 ? -12.368 7.010 2.931 1.00 79.06 213 GLU A O 1
ATOM 1594 N N . VAL A 1 214 ? -12.341 7.971 4.967 1.00 77.19 214 VAL A N 1
ATOM 1595 C CA . VAL A 1 214 ? -11.265 7.133 5.513 1.00 77.19 214 VAL A CA 1
ATOM 1596 C C . VAL A 1 214 ? -11.717 5.679 5.602 1.00 77.19 214 VAL A C 1
ATOM 1598 O O . VAL A 1 214 ? -10.991 4.804 5.139 1.00 77.19 214 VAL A O 1
ATOM 1601 N N . LEU A 1 215 ? -12.913 5.412 6.135 1.00 82.25 215 LEU A N 1
ATOM 1602 C CA . LEU A 1 215 ? -13.454 4.052 6.221 1.00 82.25 215 LEU A CA 1
ATOM 1603 C C . LEU A 1 215 ? -13.617 3.419 4.838 1.00 82.25 215 LEU A C 1
ATOM 1605 O O . LEU A 1 215 ? -13.274 2.254 4.659 1.00 82.25 215 LEU A O 1
ATOM 1609 N N . LEU A 1 216 ? -14.082 4.184 3.846 1.00 82.94 216 LEU A N 1
ATOM 1610 C CA . LEU A 1 216 ? -14.173 3.696 2.473 1.00 82.94 216 LEU A CA 1
ATOM 1611 C C . LEU A 1 216 ? -12.784 3.386 1.900 1.00 82.94 216 LEU A C 1
ATOM 1613 O O . LEU A 1 216 ? -12.580 2.316 1.336 1.00 82.94 216 LEU A O 1
ATOM 1617 N N . LEU A 1 217 ? -11.812 4.285 2.081 1.00 81.44 217 LEU A N 1
ATOM 1618 C CA . LEU A 1 217 ? -10.436 4.072 1.630 1.00 81.44 217 LEU A CA 1
ATOM 1619 C C . LEU A 1 217 ? -9.807 2.829 2.280 1.00 81.44 217 LEU A C 1
ATOM 1621 O O . LEU A 1 217 ? -9.091 2.084 1.611 1.00 81.44 217 LEU A O 1
ATOM 1625 N N . GLN A 1 218 ? -10.100 2.570 3.556 1.00 88.62 218 GLN A N 1
ATOM 1626 C CA . GLN A 1 218 ? -9.627 1.395 4.295 1.00 88.62 218 GLN A CA 1
ATOM 1627 C C . GLN A 1 218 ? -10.191 0.066 3.768 1.00 88.62 218 GLN A C 1
ATOM 1629 O O . GLN A 1 218 ? -9.679 -0.992 4.122 1.00 88.62 218 GLN A O 1
ATOM 1634 N N . GLN A 1 219 ? -11.191 0.083 2.881 1.00 88.44 219 GLN A N 1
ATOM 1635 C CA . GLN A 1 219 ? -11.698 -1.134 2.239 1.00 88.44 219 GLN A CA 1
ATOM 1636 C C . GLN A 1 219 ? -10.821 -1.628 1.084 1.00 88.44 219 GLN A C 1
ATOM 1638 O O . GLN A 1 219 ? -11.022 -2.751 0.621 1.00 88.44 219 GLN A O 1
ATOM 1643 N N . HIS A 1 220 ? -9.844 -0.847 0.609 1.00 93.12 220 HIS A N 1
ATOM 1644 C CA . HIS A 1 220 ? -9.057 -1.248 -0.558 1.00 93.12 220 HIS A CA 1
ATOM 1645 C C . HIS A 1 220 ? -8.303 -2.590 -0.413 1.00 93.12 220 HIS A C 1
ATOM 1647 O O . HIS A 1 220 ? -8.201 -3.271 -1.428 1.00 93.12 220 HIS A O 1
ATOM 1653 N N . PRO A 1 221 ? -7.845 -3.072 0.763 1.00 94.25 221 PRO A N 1
ATOM 1654 C CA . PRO A 1 221 ? -7.250 -4.409 0.848 1.00 94.25 221 PRO A CA 1
ATOM 1655 C C . PRO A 1 221 ? -8.281 -5.508 0.542 1.00 94.25 221 PRO A C 1
ATOM 1657 O O . PRO A 1 221 ? -8.005 -6.445 -0.206 1.00 94.25 221 PRO A O 1
ATOM 1660 N N . VAL A 1 222 ? -9.507 -5.353 1.059 1.00 94.12 222 VAL A N 1
ATOM 1661 C CA . VAL A 1 222 ? -10.632 -6.275 0.819 1.00 94.12 222 VAL A CA 1
ATOM 1662 C C . VAL A 1 222 ? -11.053 -6.232 -0.647 1.00 94.12 222 VAL A C 1
ATOM 1664 O O . VAL A 1 222 ? -11.202 -7.269 -1.293 1.00 94.12 222 VAL A O 1
ATOM 1667 N N . GLU A 1 223 ? -11.210 -5.026 -1.193 1.00 90.50 223 GLU A N 1
ATOM 1668 C CA . GLU A 1 223 ? -11.557 -4.830 -2.598 1.00 90.50 223 GLU A CA 1
ATOM 1669 C C . GLU A 1 223 ? -10.466 -5.345 -3.536 1.00 90.50 223 GLU A C 1
ATOM 1671 O O . GLU A 1 223 ? -10.787 -5.865 -4.599 1.00 90.50 223 GLU A O 1
ATOM 1676 N N . GLY A 1 224 ? -9.195 -5.255 -3.138 1.00 90.62 224 GLY A N 1
ATOM 1677 C CA . GLY A 1 224 ? -8.071 -5.805 -3.885 1.00 90.62 224 GLY A CA 1
ATOM 1678 C C . GLY A 1 224 ? -8.205 -7.313 -4.039 1.00 90.62 224 GLY A C 1
ATOM 1679 O O . GLY A 1 224 ? -8.249 -7.808 -5.160 1.00 90.62 224 GLY A O 1
ATOM 1680 N N . VAL A 1 225 ? -8.387 -8.039 -2.932 1.00 94.44 225 VAL A N 1
ATOM 1681 C CA . VAL A 1 225 ? -8.615 -9.495 -2.970 1.00 94.44 225 VAL A CA 1
ATOM 1682 C C . VAL A 1 225 ? -9.858 -9.851 -3.787 1.00 94.44 225 VAL A C 1
ATOM 1684 O O . VAL A 1 225 ? -9.812 -10.786 -4.586 1.00 94.44 225 VAL A O 1
ATOM 1687 N N . ARG A 1 226 ? -10.946 -9.078 -3.651 1.00 92.69 226 ARG A N 1
ATOM 1688 C CA . ARG A 1 226 ? -12.176 -9.276 -4.433 1.00 92.69 226 ARG A CA 1
ATOM 1689 C C . ARG A 1 226 ? -11.942 -9.108 -5.937 1.00 92.69 226 ARG A C 1
ATOM 1691 O O . ARG A 1 226 ? -12.502 -9.873 -6.715 1.00 92.69 226 ARG A O 1
ATOM 1698 N N . LEU A 1 227 ? -11.149 -8.118 -6.354 1.00 89.94 227 LEU A N 1
ATOM 1699 C CA . LEU A 1 227 ? -10.844 -7.863 -7.767 1.00 89.94 227 LEU A CA 1
ATOM 1700 C C . LEU A 1 227 ? -9.977 -8.960 -8.395 1.00 89.94 227 LEU A C 1
ATOM 1702 O O . LEU A 1 227 ? -10.135 -9.232 -9.579 1.00 89.94 227 LEU A O 1
ATOM 1706 N N . ILE A 1 228 ? -9.101 -9.603 -7.619 1.00 91.81 228 ILE A N 1
ATOM 1707 C CA . ILE A 1 228 ? -8.301 -10.745 -8.098 1.00 91.81 228 ILE A CA 1
ATOM 1708 C C . ILE A 1 228 ? -9.187 -12.001 -8.273 1.00 91.81 228 ILE A C 1
ATOM 1710 O O . ILE A 1 228 ? -8.839 -12.909 -9.023 1.00 91.81 228 ILE A O 1
ATOM 1714 N N . GLY A 1 229 ? -10.345 -12.078 -7.604 1.00 89.12 229 GLY A N 1
ATOM 1715 C CA . GLY A 1 229 ? -11.308 -13.177 -7.771 1.00 89.12 229 GLY A CA 1
ATOM 1716 C C . GLY A 1 229 ? -10.739 -14.533 -7.350 1.00 89.12 229 GLY A C 1
ATOM 1717 O O . GLY A 1 229 ? -9.949 -14.580 -6.420 1.00 89.12 229 GLY A O 1
ATOM 1718 N N . ASP A 1 230 ? -11.081 -15.616 -8.045 1.00 88.00 230 ASP A N 1
ATOM 1719 C CA . ASP A 1 230 ? -10.565 -16.971 -7.764 1.00 88.00 230 ASP A CA 1
ATOM 1720 C C . ASP A 1 230 ? -9.462 -17.400 -8.751 1.00 88.00 230 ASP A C 1
ATOM 1722 O O . ASP A 1 230 ? -9.241 -18.586 -8.970 1.00 88.00 230 ASP A O 1
ATOM 1726 N N . ASP A 1 231 ? -8.770 -16.438 -9.373 1.00 88.56 231 ASP A N 1
ATOM 1727 C CA . ASP A 1 231 ? -7.687 -16.722 -10.321 1.00 88.56 231 ASP A CA 1
ATOM 1728 C C . ASP A 1 231 ? -6.587 -17.596 -9.685 1.00 88.56 231 ASP A C 1
ATOM 1730 O O . ASP A 1 231 ? -5.937 -17.202 -8.707 1.00 88.56 231 ASP A O 1
ATOM 1734 N N . GLU A 1 232 ? -6.394 -18.789 -10.249 1.00 86.75 232 GLU A N 1
ATOM 1735 C CA . GLU A 1 232 ? -5.477 -19.817 -9.745 1.00 86.75 232 GLU A CA 1
ATOM 1736 C C . GLU A 1 232 ? -3.999 -19.436 -9.912 1.00 86.75 232 GLU A C 1
ATOM 1738 O O . GLU A 1 232 ? -3.137 -19.979 -9.216 1.00 86.75 232 GLU A O 1
ATOM 1743 N N . SER A 1 233 ? -3.682 -18.485 -10.800 1.00 85.94 233 SER A N 1
ATOM 1744 C CA . SER A 1 233 ? -2.304 -18.012 -10.991 1.00 85.94 233 SER A CA 1
ATOM 1745 C C . SER A 1 233 ? -1.789 -17.202 -9.795 1.00 85.94 233 SER A C 1
ATOM 1747 O O . SER A 1 233 ? -0.573 -17.050 -9.633 1.00 85.94 233 SER A O 1
ATOM 1749 N N . ILE A 1 234 ? -2.698 -16.721 -8.937 1.00 92.62 234 ILE A N 1
ATOM 1750 C CA . ILE A 1 234 ? -2.387 -15.940 -7.742 1.00 92.62 234 ILE A CA 1
ATOM 1751 C C . ILE A 1 234 ? -2.552 -16.806 -6.483 1.00 92.62 234 ILE A C 1
ATOM 1753 O O . ILE A 1 234 ? -3.682 -17.107 -6.081 1.00 92.62 234 ILE A O 1
ATOM 1757 N N . PRO A 1 235 ? -1.445 -17.163 -5.799 1.00 92.69 235 PRO A N 1
ATOM 1758 C CA . PRO A 1 235 ? -1.486 -18.007 -4.611 1.00 92.69 235 PRO A CA 1
ATOM 1759 C C . PRO A 1 235 ? -2.376 -17.446 -3.496 1.00 92.69 235 PRO A C 1
ATOM 1761 O O . PRO A 1 235 ? -2.393 -16.242 -3.234 1.00 92.69 235 PRO A O 1
ATOM 1764 N N . GLN A 1 236 ? -3.038 -18.329 -2.742 1.00 94.00 236 GLN A N 1
ATOM 1765 C CA . GLN A 1 236 ? -3.878 -17.917 -1.609 1.00 94.00 236 GLN A CA 1
ATOM 1766 C C . GLN A 1 236 ? -3.108 -17.081 -0.576 1.00 94.00 236 GLN A C 1
ATOM 1768 O O . GLN A 1 236 ? -3.628 -16.101 -0.045 1.00 94.00 236 GLN A O 1
ATOM 1773 N N . ILE A 1 237 ? -1.844 -17.428 -0.335 1.00 95.62 237 ILE A N 1
ATOM 1774 C CA . ILE A 1 237 ? -0.972 -16.697 0.585 1.00 95.62 237 ILE A CA 1
ATOM 1775 C C . ILE A 1 237 ? -0.704 -15.256 0.112 1.00 95.62 237 ILE A C 1
ATOM 1777 O O . ILE A 1 237 ? -0.691 -14.338 0.927 1.00 95.62 237 ILE A O 1
ATOM 1781 N N . THR A 1 238 ? -0.608 -15.014 -1.202 1.00 97.31 238 THR A N 1
ATOM 1782 C CA . THR A 1 238 ? -0.507 -13.662 -1.780 1.00 97.31 238 THR A CA 1
ATOM 1783 C C . THR A 1 238 ? -1.746 -12.834 -1.456 1.00 97.31 238 THR A C 1
ATOM 1785 O O . THR A 1 238 ? -1.633 -11.674 -1.066 1.00 97.31 238 THR A O 1
ATOM 1788 N N . ARG A 1 239 ? -2.937 -13.429 -1.557 1.00 96.88 239 ARG A N 1
ATOM 1789 C CA . ARG A 1 239 ? -4.207 -12.758 -1.234 1.00 96.88 239 ARG A CA 1
ATOM 1790 C C . ARG A 1 239 ? -4.275 -12.386 0.242 1.00 96.88 239 ARG A C 1
ATOM 1792 O O . ARG A 1 239 ? -4.714 -11.291 0.575 1.00 96.88 239 ARG A O 1
ATOM 1799 N N . GLN A 1 240 ? -3.792 -13.261 1.120 1.00 96.56 240 GLN A N 1
ATOM 1800 C CA . GLN A 1 240 ? -3.677 -12.961 2.547 1.00 96.56 240 GLN A CA 1
ATOM 1801 C C . GLN A 1 240 ? -2.663 -11.841 2.809 1.00 96.56 240 GLN A C 1
ATOM 1803 O O . GLN A 1 240 ? -2.937 -10.957 3.620 1.00 96.56 240 GLN A O 1
ATOM 1808 N N . PHE A 1 241 ? -1.539 -11.814 2.084 1.00 98.38 241 PHE A N 1
ATOM 1809 C CA . PHE A 1 241 ? -0.576 -10.718 2.183 1.00 98.38 241 PHE A CA 1
ATOM 1810 C C . PHE A 1 241 ? -1.187 -9.371 1.812 1.00 98.38 241 PHE A C 1
ATOM 1812 O O . PHE A 1 241 ? -1.063 -8.420 2.580 1.00 98.38 241 PHE A O 1
ATOM 1819 N N . ILE A 1 242 ? -1.919 -9.325 0.697 1.00 96.88 242 ILE A N 1
ATOM 1820 C CA . ILE A 1 242 ? -2.669 -8.146 0.255 1.00 96.88 242 ILE A CA 1
ATOM 1821 C C . ILE A 1 242 ? -3.743 -7.773 1.276 1.00 96.88 242 ILE A C 1
ATOM 1823 O O . ILE A 1 242 ? -3.884 -6.606 1.601 1.00 96.88 242 ILE A O 1
ATOM 1827 N N . LEU A 1 243 ? -4.483 -8.727 1.836 1.00 96.50 243 LEU A N 1
ATOM 1828 C CA . LEU A 1 243 ? -5.523 -8.411 2.815 1.00 96.50 243 LEU A CA 1
ATOM 1829 C C . LEU A 1 243 ? -4.949 -7.774 4.089 1.00 96.50 243 LEU A C 1
ATOM 1831 O O . LEU A 1 243 ? -5.572 -6.885 4.655 1.00 96.50 243 LEU A O 1
ATOM 1835 N N . GLN A 1 244 ? -3.766 -8.217 4.520 1.00 97.38 244 GLN A N 1
ATOM 1836 C CA . GLN A 1 244 ? -3.175 -7.859 5.811 1.00 97.38 244 GLN A CA 1
ATOM 1837 C C . GLN A 1 244 ? -2.105 -6.750 5.744 1.00 97.38 244 GLN A C 1
ATOM 1839 O O . GLN A 1 244 ? -1.519 -6.416 6.770 1.00 97.38 244 GLN A O 1
ATOM 1844 N N . HIS A 1 245 ? -1.786 -6.177 4.576 1.00 96.88 245 HIS A N 1
ATOM 1845 C CA . HIS A 1 245 ? -0.633 -5.262 4.441 1.00 96.88 245 HIS A CA 1
ATOM 1846 C C . HIS A 1 245 ? -0.759 -3.941 5.233 1.00 96.88 245 HIS A C 1
ATOM 1848 O O . HIS A 1 245 ? 0.243 -3.267 5.493 1.00 96.88 245 HIS A O 1
ATOM 1854 N N . HIS A 1 246 ? -1.973 -3.592 5.666 1.00 95.81 246 HIS A N 1
ATOM 1855 C CA . HIS A 1 246 ? -2.251 -2.466 6.561 1.00 95.81 246 HIS A CA 1
ATOM 1856 C C . HIS A 1 246 ? -2.584 -2.871 8.004 1.00 95.81 246 HIS A C 1
ATOM 1858 O O . HIS A 1 246 ? -2.920 -2.011 8.828 1.00 95.81 246 HIS A O 1
ATOM 1864 N N . GLU A 1 247 ? -2.429 -4.152 8.338 1.00 94.56 247 GLU A N 1
ATOM 1865 C CA . GLU A 1 247 ? -2.439 -4.603 9.723 1.00 94.56 247 GLU A CA 1
ATOM 1866 C C . GLU A 1 247 ? -1.220 -4.067 10.475 1.00 94.56 247 GLU A C 1
ATOM 1868 O O . GLU A 1 247 ? -0.181 -3.738 9.895 1.00 94.56 247 GLU A O 1
ATOM 1873 N N . ARG A 1 248 ? -1.360 -3.928 11.792 1.00 93.62 248 ARG A N 1
ATOM 1874 C CA . ARG A 1 248 ? -0.343 -3.317 12.650 1.00 93.62 248 ARG A CA 1
ATOM 1875 C C . ARG A 1 248 ? -0.054 -4.233 13.818 1.00 93.62 248 ARG A C 1
ATOM 1877 O O . ARG A 1 248 ? -0.983 -4.770 14.404 1.00 93.62 248 ARG A O 1
ATOM 1884 N N . ILE A 1 249 ? 1.209 -4.320 14.230 1.00 91.25 249 ILE A N 1
ATOM 1885 C CA . ILE A 1 249 ? 1.604 -5.133 15.394 1.00 91.25 249 ILE A CA 1
ATOM 1886 C C . ILE A 1 249 ? 0.763 -4.818 16.642 1.00 91.25 249 ILE A C 1
ATOM 1888 O O . ILE A 1 249 ? 0.437 -5.728 17.396 1.00 91.25 249 ILE A O 1
ATOM 1892 N N . ASP A 1 250 ? 0.367 -3.556 16.829 1.00 84.31 250 ASP A N 1
ATOM 1893 C CA . ASP A 1 250 ? -0.478 -3.093 17.935 1.00 84.31 250 ASP A CA 1
ATOM 1894 C C . ASP A 1 250 ? -1.985 -3.391 17.796 1.00 84.31 250 ASP A C 1
ATOM 1896 O O . ASP A 1 250 ? -2.759 -2.920 18.631 1.00 84.31 250 ASP A O 1
ATOM 1900 N N . GLY A 1 251 ? -2.423 -4.117 16.762 1.00 85.19 251 GLY A N 1
ATOM 1901 C CA . GLY A 1 251 ? -3.832 -4.455 16.524 1.00 85.19 251 GLY A CA 1
ATOM 1902 C C . GLY A 1 251 ? -4.686 -3.298 16.002 1.00 85.19 251 GLY A C 1
ATOM 1903 O O . GLY A 1 251 ? -5.883 -3.448 15.791 1.00 85.19 251 GLY A O 1
ATOM 1904 N N . ARG A 1 252 ? -4.103 -2.110 15.784 1.00 80.25 252 ARG A N 1
ATOM 1905 C CA . ARG A 1 252 ? -4.841 -0.905 15.347 1.00 80.25 252 ARG A CA 1
ATOM 1906 C C . ARG A 1 252 ? -4.903 -0.764 13.826 1.00 80.25 252 ARG A C 1
ATOM 1908 O O . ARG A 1 252 ? -5.148 0.338 13.326 1.00 80.25 252 ARG A O 1
ATOM 1915 N N . GLY A 1 253 ? -4.520 -1.820 13.116 1.00 82.25 253 GLY A N 1
ATOM 1916 C CA . GLY A 1 253 ? -4.530 -1.888 11.665 1.00 82.25 253 GLY A CA 1
ATOM 1917 C C . GLY A 1 253 ? -5.917 -2.194 11.117 1.00 82.25 253 GLY A C 1
ATOM 1918 O O . GLY A 1 253 ? -6.910 -2.149 11.839 1.00 82.25 253 GLY A O 1
ATOM 1919 N N . TYR A 1 254 ? -5.982 -2.435 9.815 1.00 88.69 254 TYR A N 1
ATOM 1920 C CA . TYR A 1 254 ? -7.215 -2.752 9.104 1.00 88.69 254 TYR A CA 1
ATOM 1921 C C . TYR A 1 254 ? -6.899 -3.708 7.941 1.00 88.69 254 TYR A C 1
ATOM 1923 O O . TYR A 1 254 ? -5.753 -3.724 7.476 1.00 88.69 254 TYR A O 1
ATOM 1931 N N . PRO A 1 255 ? -7.891 -4.457 7.421 1.00 90.12 255 PRO A N 1
ATOM 1932 C CA . PRO A 1 255 ? -9.325 -4.424 7.739 1.00 90.12 255 PRO A CA 1
ATOM 1933 C C . PRO A 1 255 ? -9.781 -5.385 8.850 1.00 90.12 255 PRO A C 1
ATOM 1935 O O . PRO A 1 255 ? -10.936 -5.312 9.260 1.00 90.12 255 PRO A O 1
ATOM 1938 N N . LEU A 1 256 ? -8.923 -6.295 9.303 1.00 82.50 256 LEU A N 1
ATOM 1939 C CA . LEU A 1 256 ? -9.251 -7.367 10.243 1.00 82.50 256 LEU A CA 1
ATOM 1940 C C . LEU A 1 256 ? -8.886 -7.018 11.694 1.00 82.50 256 LEU A C 1
ATOM 1942 O O . LEU A 1 256 ? -9.452 -7.614 12.606 1.00 82.50 256 LEU A O 1
ATOM 1946 N N . GLY A 1 257 ? -7.973 -6.065 11.913 1.00 85.69 257 GLY A N 1
ATOM 1947 C CA . GLY A 1 257 ? -7.534 -5.665 13.254 1.00 85.69 257 GLY A CA 1
ATOM 1948 C C . GLY A 1 257 ? -6.637 -6.711 13.920 1.00 85.69 257 GLY A C 1
ATOM 1949 O O . GLY A 1 257 ? -6.697 -6.899 15.133 1.00 85.69 257 GLY A O 1
ATOM 1950 N N . LEU A 1 258 ? -5.836 -7.418 13.118 1.00 83.75 258 LEU A N 1
ATOM 1951 C CA . LEU A 1 258 ? -4.916 -8.458 13.585 1.00 83.75 258 LEU A CA 1
ATOM 1952 C C . LEU A 1 258 ? -3.745 -7.836 14.345 1.00 83.75 258 LEU A C 1
ATOM 1954 O O . LEU A 1 258 ? -3.295 -6.736 14.017 1.00 83.75 258 LEU A O 1
ATOM 1958 N N . SER A 1 259 ? -3.213 -8.564 15.326 1.00 86.94 259 SER A N 1
ATOM 1959 C CA . SER A 1 259 ? -2.119 -8.105 16.182 1.00 86.94 259 SER A CA 1
ATOM 1960 C C . SER A 1 259 ? -0.950 -9.092 16.222 1.00 86.94 259 SER A C 1
ATOM 1962 O O . SER A 1 259 ? -1.122 -10.299 16.066 1.00 86.94 259 SER A O 1
ATOM 1964 N N . GLY A 1 260 ? 0.266 -8.577 16.431 1.00 87.12 260 GLY A N 1
ATOM 1965 C CA . GLY A 1 260 ? 1.472 -9.396 16.605 1.00 87.12 260 GLY A CA 1
ATOM 1966 C C . GLY A 1 260 ? 1.627 -10.527 15.578 1.00 87.12 260 GLY A C 1
ATOM 1967 O O . GLY A 1 260 ? 1.744 -10.279 14.377 1.00 87.12 260 GLY A O 1
ATOM 1968 N N . ASP A 1 261 ? 1.633 -11.768 16.069 1.00 87.38 261 ASP A N 1
ATOM 1969 C CA . ASP A 1 261 ? 1.848 -12.980 15.270 1.00 87.38 261 ASP A CA 1
ATOM 1970 C C . ASP A 1 261 ? 0.611 -13.479 14.510 1.00 87.38 261 ASP A C 1
ATOM 1972 O O . ASP A 1 261 ? 0.733 -14.378 13.680 1.00 87.38 261 ASP A O 1
ATOM 1976 N N . GLU A 1 262 ? -0.561 -12.876 14.724 1.00 88.62 262 GLU A N 1
ATOM 1977 C CA . GLU A 1 262 ? -1.741 -13.115 13.881 1.00 88.62 262 GLU A CA 1
ATOM 1978 C C . GLU A 1 262 ? -1.524 -12.569 12.459 1.00 88.62 262 GLU A C 1
ATOM 1980 O O . GLU A 1 262 ? -2.147 -13.029 11.500 1.00 88.62 262 GLU A O 1
ATOM 1985 N N . ILE A 1 263 ? -0.611 -11.601 12.318 1.00 94.25 263 ILE A N 1
ATOM 1986 C CA . ILE A 1 263 ? -0.205 -11.026 11.040 1.00 94.25 263 ILE A CA 1
ATOM 1987 C C . ILE A 1 263 ? 0.882 -11.903 10.423 1.00 94.25 263 ILE A C 1
ATOM 1989 O O . ILE A 1 263 ? 1.962 -12.121 10.995 1.00 94.25 263 ILE A O 1
ATOM 1993 N N . LEU A 1 264 ? 0.629 -12.353 9.197 1.00 95.56 264 LEU A N 1
ATOM 1994 C CA . LEU A 1 264 ? 1.562 -13.207 8.483 1.00 95.56 264 LEU A CA 1
ATOM 1995 C C . LEU A 1 264 ? 2.920 -12.506 8.299 1.00 95.56 264 LEU A C 1
ATOM 1997 O O . LEU A 1 264 ? 2.963 -11.307 8.001 1.00 95.56 264 LEU A O 1
ATOM 2001 N N . PRO A 1 265 ? 4.048 -13.232 8.422 1.00 95.31 265 PRO A N 1
ATOM 2002 C CA . PRO A 1 265 ? 5.382 -12.651 8.263 1.00 95.31 265 PRO A CA 1
ATOM 2003 C C . PRO A 1 265 ? 5.574 -11.884 6.947 1.00 95.31 265 PRO A C 1
ATOM 2005 O O . PRO A 1 265 ? 6.164 -10.806 6.944 1.00 95.31 265 PRO A O 1
ATOM 2008 N N . GLY A 1 266 ? 5.016 -12.389 5.840 1.00 95.81 266 GLY A N 1
ATOM 2009 C CA . GLY A 1 266 ? 5.047 -11.694 4.550 1.00 95.81 266 GLY A CA 1
ATOM 2010 C C . GLY A 1 266 ? 4.280 -10.367 4.561 1.00 95.81 266 GLY A C 1
ATOM 2011 O O . GLY A 1 266 ? 4.763 -9.382 4.014 1.00 95.81 266 GLY A O 1
ATOM 2012 N N . SER A 1 267 ? 3.143 -10.286 5.255 1.00 97.81 267 SER A N 1
ATOM 2013 C CA . SER A 1 267 ? 2.373 -9.043 5.415 1.00 97.81 267 SER A CA 1
ATOM 2014 C C . SER A 1 267 ? 3.096 -8.019 6.281 1.00 97.81 267 SER A C 1
ATOM 2016 O O . SER A 1 267 ? 3.104 -6.834 5.951 1.00 97.81 267 SER A O 1
ATOM 2018 N N . ARG A 1 268 ? 3.755 -8.472 7.358 1.00 97.75 268 ARG A N 1
ATOM 2019 C CA . ARG A 1 268 ? 4.615 -7.617 8.192 1.00 97.75 268 ARG A CA 1
ATOM 2020 C C . ARG A 1 268 ? 5.753 -7.016 7.366 1.00 97.75 268 ARG A C 1
ATOM 2022 O O . ARG A 1 268 ? 5.998 -5.811 7.448 1.00 97.75 268 ARG A O 1
ATOM 2029 N N . ALA A 1 269 ? 6.402 -7.833 6.535 1.00 97.62 269 ALA A N 1
ATOM 2030 C CA . ALA A 1 269 ? 7.451 -7.381 5.628 1.00 97.62 269 ALA A CA 1
ATOM 2031 C C . ALA A 1 269 ? 6.919 -6.392 4.577 1.00 97.62 269 ALA A C 1
ATOM 2033 O O . ALA A 1 269 ? 7.505 -5.329 4.370 1.00 97.62 269 ALA A O 1
ATOM 2034 N N . LEU A 1 270 ? 5.774 -6.703 3.965 1.00 97.94 270 LEU A N 1
ATOM 2035 C CA . LEU A 1 270 ? 5.134 -5.856 2.962 1.00 97.94 270 LEU A CA 1
ATOM 2036 C C . LEU A 1 270 ? 4.734 -4.485 3.531 1.00 97.94 270 LEU A C 1
ATOM 2038 O O . LEU A 1 270 ? 4.997 -3.469 2.895 1.00 97.94 270 LEU A O 1
ATOM 2042 N N . SER A 1 271 ? 4.190 -4.437 4.752 1.00 97.25 271 SER A N 1
ATOM 2043 C CA . SER A 1 271 ? 3.808 -3.188 5.431 1.00 97.25 271 SER A CA 1
ATOM 2044 C C . SER A 1 271 ? 4.998 -2.248 5.669 1.00 97.25 271 SER A C 1
ATOM 2046 O O . SER A 1 271 ? 4.882 -1.026 5.523 1.00 97.25 271 SER A O 1
ATOM 2048 N N . ILE A 1 272 ? 6.164 -2.814 6.012 1.00 97.56 272 ILE A N 1
ATOM 2049 C CA . ILE A 1 272 ? 7.425 -2.072 6.167 1.00 97.56 272 ILE A CA 1
ATOM 2050 C C . ILE A 1 272 ? 7.834 -1.457 4.826 1.00 97.56 272 ILE A C 1
ATOM 2052 O O . ILE A 1 272 ? 8.089 -0.254 4.760 1.00 97.56 272 ILE A O 1
ATOM 2056 N N . VAL A 1 273 ? 7.865 -2.263 3.763 1.00 95.81 273 VAL A N 1
ATOM 2057 C CA . VAL A 1 273 ? 8.310 -1.831 2.431 1.00 95.81 273 VAL A CA 1
ATOM 2058 C C . VAL A 1 273 ? 7.371 -0.789 1.825 1.00 95.81 273 VAL A C 1
ATOM 2060 O O . VAL A 1 273 ? 7.845 0.242 1.345 1.00 95.81 273 VAL A O 1
ATOM 2063 N N . ASP A 1 274 ? 6.058 -1.014 1.893 1.00 94.75 274 ASP A N 1
ATOM 2064 C CA . ASP A 1 274 ? 5.044 -0.056 1.440 1.00 94.75 274 ASP A CA 1
ATOM 2065 C C . ASP A 1 274 ? 5.202 1.286 2.171 1.00 94.75 274 ASP A C 1
ATOM 2067 O O . ASP A 1 274 ? 5.399 2.333 1.549 1.00 94.75 274 ASP A O 1
ATOM 2071 N N . SER A 1 275 ? 5.257 1.254 3.508 1.00 92.38 275 SER A N 1
ATOM 2072 C CA . SER A 1 275 ? 5.424 2.462 4.324 1.00 92.38 275 SER A CA 1
ATOM 2073 C C . SER A 1 275 ? 6.728 3.202 4.024 1.00 92.38 275 SER A C 1
ATOM 2075 O O . SER A 1 275 ? 6.744 4.435 3.998 1.00 92.38 275 SER A O 1
ATOM 2077 N N . PHE A 1 276 ? 7.823 2.477 3.797 1.00 91.19 276 PHE A N 1
ATOM 2078 C CA . PHE A 1 276 ? 9.098 3.067 3.409 1.00 91.19 276 PHE A CA 1
ATOM 2079 C C . PHE A 1 276 ? 8.988 3.768 2.051 1.00 91.19 276 PHE A C 1
ATOM 2081 O O . PHE A 1 276 ? 9.270 4.967 1.954 1.00 91.19 276 PHE A O 1
ATOM 2088 N N . HIS A 1 277 ? 8.506 3.060 1.024 1.00 87.31 277 HIS A N 1
ATOM 2089 C CA . HIS A 1 277 ? 8.382 3.600 -0.330 1.00 87.31 277 HIS A CA 1
ATOM 2090 C C . HIS A 1 277 ? 7.417 4.796 -0.383 1.00 87.31 277 HIS A C 1
ATOM 2092 O O . HIS A 1 277 ? 7.669 5.811 -1.035 1.00 87.31 277 HIS A O 1
ATOM 2098 N N . ALA A 1 278 ? 6.348 4.738 0.407 1.00 81.56 278 ALA A N 1
ATOM 2099 C CA . ALA A 1 278 ? 5.415 5.831 0.632 1.00 81.56 278 ALA A CA 1
ATOM 2100 C C . ALA A 1 278 ? 6.056 7.107 1.217 1.00 81.56 278 ALA A C 1
ATOM 2102 O O . ALA A 1 278 ? 5.564 8.203 0.932 1.00 81.56 278 ALA A O 1
ATOM 2103 N N . MET A 1 279 ? 7.095 6.986 2.053 1.00 78.50 279 MET A N 1
ATOM 2104 C CA . MET A 1 279 ? 7.751 8.111 2.739 1.00 78.50 279 MET A CA 1
ATOM 2105 C C . MET A 1 279 ? 8.832 8.804 1.905 1.00 78.50 279 MET A C 1
ATOM 2107 O O . MET A 1 279 ? 9.049 10.008 2.073 1.00 78.50 279 MET A O 1
ATOM 2111 N N . ILE A 1 280 ? 9.511 8.054 1.040 1.00 75.44 280 ILE A N 1
ATOM 2112 C CA . ILE A 1 280 ? 10.589 8.562 0.176 1.00 75.44 280 ILE A CA 1
ATOM 2113 C C . ILE A 1 280 ? 10.072 9.037 -1.188 1.00 75.44 280 ILE A C 1
ATOM 2115 O O . ILE A 1 280 ? 10.700 9.880 -1.824 1.00 75.44 280 ILE A O 1
ATOM 2119 N N . GLY A 1 281 ? 8.890 8.572 -1.607 1.00 60.31 281 GLY A N 1
ATOM 2120 C CA . GLY A 1 281 ? 8.218 9.051 -2.810 1.00 60.31 281 GLY A CA 1
ATOM 2121 C C . GLY A 1 281 ? 7.696 10.500 -2.691 1.00 60.31 281 GLY A C 1
ATOM 2122 O O . GLY A 1 281 ? 7.297 10.949 -1.611 1.00 60.31 281 GLY A O 1
ATOM 2123 N N . PRO A 1 282 ? 7.659 11.266 -3.796 1.00 50.25 282 PRO A N 1
ATOM 2124 C CA . PRO A 1 282 ? 7.033 12.583 -3.860 1.00 50.25 282 PRO A CA 1
ATOM 2125 C C . PRO A 1 282 ? 5.510 12.464 -3.686 1.00 50.25 282 PRO A C 1
ATOM 2127 O O . PRO A 1 282 ? 4.843 11.745 -4.426 1.00 50.25 282 PRO A O 1
ATOM 2130 N N . ARG A 1 283 ? 4.928 13.209 -2.738 1.00 51.25 283 ARG A N 1
ATOM 2131 C CA . ARG A 1 283 ? 3.467 13.318 -2.568 1.00 51.25 283 ARG A CA 1
ATOM 2132 C C . ARG A 1 283 ? 3.030 14.771 -2.710 1.00 51.25 283 ARG A C 1
ATOM 2134 O O . ARG A 1 283 ? 3.741 15.669 -2.270 1.00 51.25 283 ARG A O 1
ATOM 2141 N N . ALA A 1 284 ? 1.829 15.000 -3.246 1.00 33.44 284 ALA A N 1
ATOM 2142 C CA . ALA A 1 284 ? 1.275 16.338 -3.507 1.00 33.44 284 ALA A CA 1
ATOM 2143 C C . ALA A 1 284 ? 1.248 17.278 -2.279 1.00 33.44 284 ALA A C 1
ATOM 2145 O O . ALA A 1 284 ? 1.168 18.492 -2.438 1.00 33.44 284 ALA A O 1
ATOM 2146 N N . TYR A 1 285 ? 1.361 16.730 -1.063 1.00 38.00 285 TYR A N 1
ATOM 2147 C CA . TYR A 1 285 ? 1.228 17.461 0.201 1.00 38.00 285 TYR A CA 1
ATOM 2148 C C . TYR A 1 285 ? 2.452 17.348 1.133 1.00 38.00 285 TYR A C 1
ATOM 2150 O O . TYR A 1 285 ? 2.382 17.794 2.277 1.00 38.00 285 TYR A O 1
ATOM 2158 N N . ARG A 1 286 ? 3.574 16.737 0.701 1.00 42.00 286 ARG A N 1
ATOM 2159 C CA . ARG A 1 286 ? 4.767 16.544 1.554 1.00 42.00 286 ARG A CA 1
ATOM 2160 C C . ARG A 1 286 ? 6.070 16.456 0.747 1.00 42.00 286 ARG A C 1
ATOM 2162 O O . ARG A 1 286 ? 6.138 15.743 -0.248 1.00 42.00 286 ARG A O 1
ATOM 2169 N N . SER A 1 287 ? 7.127 17.112 1.233 1.00 42.34 287 SER A N 1
ATOM 2170 C CA . SER A 1 287 ? 8.499 16.945 0.728 1.00 42.34 287 SER A CA 1
ATOM 2171 C C . SER A 1 287 ? 9.048 15.543 1.030 1.00 42.34 287 SER A C 1
ATOM 2173 O O . SER A 1 287 ? 8.866 15.047 2.147 1.00 42.34 287 SER A O 1
ATOM 2175 N N . GLN A 1 288 ? 9.756 14.944 0.071 1.00 61.88 288 GLN A N 1
ATOM 2176 C CA . GLN A 1 288 ? 10.384 13.622 0.197 1.00 61.88 288 GLN A CA 1
ATOM 2177 C C . GLN A 1 288 ? 11.262 13.522 1.452 1.00 61.88 288 GLN A C 1
ATOM 2179 O O . GLN A 1 288 ? 11.976 14.468 1.801 1.00 61.88 288 GLN A O 1
ATOM 2184 N N . LEU A 1 289 ? 11.213 12.375 2.133 1.00 64.69 289 LEU A N 1
ATOM 2185 C CA . LEU A 1 289 ? 12.238 12.026 3.112 1.00 64.69 289 LEU A CA 1
ATOM 2186 C C . LEU A 1 289 ? 13.408 11.333 2.411 1.00 64.69 289 LEU A C 1
ATOM 2188 O O . LEU A 1 289 ? 13.199 10.516 1.524 1.00 64.69 289 LEU A O 1
ATOM 2192 N N . GLY A 1 290 ? 14.635 11.605 2.856 1.00 71.94 290 GLY A N 1
ATOM 2193 C CA . GLY A 1 290 ? 15.766 10.735 2.525 1.00 71.94 290 GLY A CA 1
ATOM 2194 C C . GLY A 1 290 ? 15.646 9.385 3.242 1.00 71.94 290 GLY A C 1
ATOM 2195 O O . GLY A 1 290 ? 15.007 9.303 4.294 1.00 71.94 290 GLY A O 1
ATOM 2196 N N . ILE A 1 291 ? 16.307 8.351 2.715 1.00 77.88 291 ILE A N 1
ATOM 2197 C CA . ILE A 1 291 ? 16.286 6.967 3.232 1.00 77.88 291 ILE A CA 1
ATOM 2198 C C . ILE A 1 291 ? 16.553 6.914 4.746 1.00 77.88 291 ILE A C 1
ATOM 2200 O O . ILE A 1 291 ? 15.783 6.318 5.500 1.00 77.88 291 ILE A O 1
ATOM 2204 N N . VAL A 1 292 ? 17.592 7.616 5.214 1.00 77.06 292 VAL A N 1
ATOM 2205 C CA . VAL A 1 292 ? 17.954 7.698 6.641 1.00 77.06 292 VAL A CA 1
ATOM 2206 C C . VAL A 1 292 ? 16.816 8.267 7.495 1.00 77.06 292 VAL A C 1
ATOM 2208 O O . VAL A 1 292 ? 16.537 7.762 8.582 1.00 77.06 292 VAL A O 1
ATOM 2211 N N . GLU A 1 293 ? 16.136 9.312 7.020 1.00 73.25 293 GLU A N 1
ATOM 2212 C CA . GLU A 1 293 ? 15.047 9.944 7.770 1.00 73.25 293 GLU A CA 1
ATOM 2213 C C . GLU A 1 293 ? 13.767 9.098 7.723 1.00 73.25 293 GLU A C 1
ATOM 2215 O O . GLU A 1 293 ? 13.069 9.010 8.731 1.00 73.25 293 GLU A O 1
ATOM 2220 N N . ALA A 1 294 ? 13.481 8.423 6.604 1.00 77.81 294 ALA A N 1
ATOM 2221 C CA . ALA A 1 294 ? 12.374 7.471 6.507 1.00 77.81 294 ALA A CA 1
ATOM 2222 C C . ALA A 1 294 ? 12.551 6.316 7.506 1.00 77.81 294 ALA A C 1
ATOM 2224 O O . ALA A 1 294 ? 11.672 6.086 8.339 1.00 77.81 294 ALA A O 1
ATOM 2225 N N . ASN A 1 295 ? 13.728 5.682 7.523 1.00 80.19 295 ASN A N 1
ATOM 2226 C CA . ASN A 1 295 ? 14.053 4.623 8.484 1.00 80.19 295 ASN A CA 1
ATOM 2227 C C . ASN A 1 295 ? 13.989 5.127 9.933 1.00 80.19 295 ASN A C 1
ATOM 2229 O O . ASN A 1 295 ? 13.454 4.451 10.814 1.00 80.19 295 ASN A O 1
ATOM 2233 N N . ARG A 1 296 ? 14.445 6.358 10.194 1.00 79.12 296 ARG A N 1
ATOM 2234 C CA . ARG A 1 296 ? 14.314 6.982 11.516 1.00 79.12 296 ARG A CA 1
ATOM 2235 C C . ARG A 1 296 ? 12.851 7.163 11.923 1.00 79.12 296 ARG A C 1
ATOM 2237 O O . ARG A 1 296 ? 12.502 6.834 13.055 1.00 79.12 296 ARG A O 1
ATOM 2244 N N . VAL A 1 297 ? 11.995 7.668 11.036 1.00 76.94 297 VAL A N 1
ATOM 2245 C CA . VAL A 1 297 ? 10.559 7.834 11.309 1.00 76.94 297 VAL A CA 1
ATOM 2246 C C . VAL A 1 297 ? 9.903 6.484 11.589 1.00 76.94 297 VAL A C 1
ATOM 2248 O O . VAL A 1 297 ? 9.181 6.358 12.580 1.00 76.94 297 VAL A O 1
ATOM 2251 N N . MET A 1 298 ? 10.203 5.469 10.778 1.00 86.75 298 MET A N 1
ATOM 2252 C CA . MET A 1 298 ? 9.699 4.109 10.971 1.00 86.75 298 MET A CA 1
ATOM 2253 C C . MET A 1 298 ? 10.165 3.512 12.302 1.00 86.75 298 MET A C 1
ATOM 2255 O O . MET A 1 298 ? 9.370 2.876 12.988 1.00 86.75 298 MET A O 1
ATOM 2259 N N . SER A 1 299 ? 11.405 3.782 12.732 1.00 81.50 299 SER A N 1
ATOM 2260 C CA . SER A 1 299 ? 11.937 3.283 14.011 1.00 81.50 299 SER A CA 1
ATOM 2261 C C . SER A 1 299 ? 11.134 3.759 15.231 1.00 81.50 299 SER A C 1
ATOM 2263 O O . SER A 1 299 ? 11.011 3.028 16.211 1.00 81.50 299 SER A O 1
ATOM 2265 N N . TYR A 1 300 ? 10.501 4.939 15.163 1.00 80.50 300 TYR A N 1
ATOM 2266 C CA . TYR A 1 300 ? 9.597 5.419 16.218 1.00 80.50 300 TYR A CA 1
ATOM 2267 C C . TYR A 1 300 ? 8.259 4.660 16.273 1.00 80.50 300 TYR A C 1
ATOM 2269 O O . TYR A 1 300 ? 7.497 4.833 17.226 1.00 80.50 300 TYR A O 1
ATOM 2277 N N . GLN A 1 301 ? 7.962 3.842 15.261 1.00 83.62 301 GLN A N 1
ATOM 2278 C CA . GLN A 1 301 ? 6.772 2.993 15.165 1.00 83.62 301 GLN A CA 1
ATOM 2279 C C . GLN A 1 301 ? 7.083 1.499 15.372 1.00 83.62 301 GLN A C 1
ATOM 2281 O O . GLN A 1 301 ? 6.195 0.664 15.178 1.00 83.62 301 GLN A O 1
ATOM 2286 N N . ALA A 1 302 ? 8.309 1.153 15.779 1.00 85.88 302 ALA A N 1
ATOM 2287 C CA . ALA A 1 302 ? 8.687 -0.210 16.145 1.00 85.88 302 ALA A CA 1
ATOM 2288 C C . ALA A 1 302 ? 7.796 -0.750 17.282 1.00 85.88 302 ALA A C 1
ATOM 2290 O O . ALA A 1 302 ? 7.490 -0.021 18.228 1.00 85.88 302 ALA A O 1
ATOM 2291 N N . ASN A 1 303 ? 7.367 -2.013 17.175 1.00 85.50 303 ASN A N 1
ATOM 2292 C CA . ASN A 1 303 ? 6.399 -2.685 18.060 1.00 85.50 303 ASN A CA 1
ATOM 2293 C C . ASN A 1 303 ? 5.027 -2.000 18.166 1.00 85.50 303 ASN A C 1
ATOM 2295 O O . ASN A 1 303 ? 4.240 -2.308 19.057 1.00 85.50 303 ASN A O 1
ATOM 2299 N N . ARG A 1 304 ? 4.734 -1.050 17.272 1.00 83.88 304 ARG A N 1
ATOM 2300 C CA . ARG A 1 304 ? 3.423 -0.410 17.157 1.00 83.88 304 ARG A CA 1
ATOM 2301 C C . ARG A 1 304 ? 2.836 -0.696 15.791 1.00 83.88 304 ARG A C 1
ATOM 2303 O O . ARG A 1 304 ? 1.907 -1.473 15.653 1.00 83.88 304 ARG A O 1
ATOM 2310 N N . GLN A 1 305 ? 3.416 -0.084 14.769 1.00 86.75 305 GLN A N 1
ATOM 2311 C CA . GLN A 1 305 ? 3.043 -0.363 13.390 1.00 86.75 305 GLN A CA 1
ATOM 2312 C C . GLN A 1 305 ? 3.806 -1.568 12.860 1.00 86.75 305 GLN A C 1
ATOM 2314 O O . GLN A 1 305 ? 3.210 -2.454 12.264 1.00 86.75 305 GLN A O 1
ATOM 2319 N N . PHE A 1 306 ? 5.116 -1.592 13.107 1.00 95.12 306 PHE A N 1
ATOM 2320 C CA . PHE A 1 306 ? 6.035 -2.533 12.483 1.00 95.12 306 PHE A CA 1
ATOM 2321 C C . PHE A 1 306 ? 6.602 -3.510 13.498 1.00 95.12 306 PHE A C 1
ATOM 2323 O O . PHE A 1 306 ? 6.863 -3.140 14.647 1.00 95.12 306 PHE A O 1
ATOM 2330 N N . ASP A 1 307 ? 6.855 -4.728 13.037 1.00 94.31 307 ASP A N 1
ATOM 2331 C CA . ASP A 1 307 ? 7.664 -5.699 13.762 1.00 94.31 307 ASP A CA 1
ATOM 2332 C C . ASP A 1 307 ? 9.070 -5.114 13.954 1.00 94.31 307 ASP A C 1
ATOM 2334 O O . ASP A 1 307 ? 9.716 -4.696 12.988 1.00 94.31 307 ASP A O 1
ATOM 2338 N N . ALA A 1 308 ? 9.518 -4.988 15.206 1.00 91.75 308 ALA A N 1
ATOM 2339 C CA . ALA A 1 308 ? 10.765 -4.291 15.500 1.00 91.75 308 ALA A CA 1
ATOM 2340 C C . ALA A 1 308 ? 11.999 -5.029 14.976 1.00 91.75 308 ALA A C 1
ATOM 2342 O O . ALA A 1 308 ? 12.979 -4.372 14.622 1.00 91.75 308 ALA A O 1
ATOM 2343 N N . ASP A 1 309 ? 11.978 -6.358 14.932 1.00 93.88 309 ASP A N 1
ATOM 2344 C CA . ASP A 1 309 ? 13.133 -7.140 14.503 1.00 93.88 309 ASP A CA 1
ATOM 2345 C C . ASP A 1 309 ? 13.213 -7.188 12.979 1.00 93.88 309 ASP A C 1
ATOM 2347 O O . ASP A 1 309 ? 14.286 -6.942 12.417 1.00 93.88 309 ASP A O 1
ATOM 2351 N N . MET A 1 310 ? 12.071 -7.328 12.301 1.00 96.88 310 MET A N 1
ATOM 2352 C CA . MET A 1 310 ? 12.014 -7.137 10.850 1.00 96.88 310 MET A CA 1
ATOM 2353 C C . MET A 1 310 ? 12.431 -5.713 10.462 1.00 96.88 310 MET A C 1
ATOM 2355 O O . MET A 1 310 ? 13.235 -5.534 9.551 1.00 96.88 310 MET A O 1
ATOM 2359 N N . LEU A 1 311 ? 11.979 -4.681 11.181 1.00 95.75 311 LEU A N 1
ATOM 2360 C CA . LEU A 1 311 ? 12.360 -3.299 10.875 1.00 95.75 311 LEU A CA 1
ATOM 2361 C C . LEU A 1 311 ? 13.869 -3.038 11.053 1.00 95.75 311 LEU A C 1
ATOM 2363 O O . LEU A 1 311 ? 14.463 -2.272 10.287 1.00 95.75 311 LEU A O 1
ATOM 2367 N N . LYS A 1 312 ? 14.518 -3.679 12.033 1.00 93.50 312 LYS A N 1
ATOM 2368 C CA . LYS A 1 312 ? 15.985 -3.637 12.166 1.00 93.50 312 LYS A CA 1
ATOM 2369 C C . LYS A 1 312 ? 16.667 -4.303 10.973 1.00 93.50 312 LYS A C 1
ATOM 2371 O O . LYS A 1 312 ? 17.620 -3.738 10.439 1.00 93.50 312 LYS A O 1
ATOM 2376 N N . CYS A 1 313 ? 16.172 -5.464 10.544 1.00 95.88 313 CYS A N 1
ATOM 2377 C CA . CYS A 1 313 ? 16.676 -6.162 9.362 1.00 95.88 313 CYS A CA 1
ATOM 2378 C C . CYS A 1 313 ? 16.549 -5.285 8.104 1.00 95.88 313 CYS A C 1
ATOM 2380 O O . CYS A 1 313 ? 17.538 -5.066 7.406 1.00 95.88 313 CYS A O 1
ATOM 2382 N N . TRP A 1 314 ? 15.383 -4.665 7.897 1.00 95.94 314 TRP A N 1
ATOM 2383 C CA . TRP A 1 314 ? 15.140 -3.700 6.823 1.00 95.94 314 TRP A CA 1
ATOM 2384 C C . TRP A 1 314 ? 16.138 -2.534 6.845 1.00 95.94 314 TRP A C 1
ATOM 2386 O O . TRP A 1 314 ? 16.734 -2.183 5.825 1.00 95.94 314 TRP A O 1
ATOM 2396 N N . THR A 1 315 ? 16.364 -1.951 8.025 1.00 92.31 315 THR A N 1
ATOM 2397 C CA . THR A 1 315 ? 17.312 -0.839 8.191 1.00 92.31 315 THR A CA 1
ATOM 2398 C C . THR A 1 315 ? 18.732 -1.273 7.820 1.00 92.31 315 THR A C 1
ATOM 2400 O O . THR A 1 315 ? 19.415 -0.566 7.080 1.00 92.31 315 THR A O 1
ATOM 2403 N N . SER A 1 316 ? 19.157 -2.463 8.257 1.00 91.62 316 SER A N 1
ATOM 2404 C CA . SER A 1 316 ? 20.466 -3.021 7.901 1.00 91.62 316 SER A CA 1
ATOM 2405 C C . SER A 1 316 ? 20.597 -3.277 6.397 1.00 91.62 316 SER A C 1
ATOM 2407 O O . SER A 1 316 ? 21.634 -2.965 5.811 1.00 91.62 316 SER A O 1
ATOM 2409 N N . LEU A 1 317 ? 19.546 -3.790 5.749 1.00 90.50 317 LEU A N 1
ATOM 2410 C CA . LEU A 1 317 ? 19.512 -3.978 4.298 1.00 90.50 317 LEU A CA 1
ATOM 2411 C C . LEU A 1 317 ? 19.714 -2.644 3.561 1.00 90.50 317 LEU A C 1
ATOM 2413 O O . LEU A 1 317 ? 20.558 -2.571 2.665 1.00 90.50 317 LEU A O 1
ATOM 2417 N N . CYS A 1 318 ? 19.016 -1.583 3.980 1.00 88.50 318 CYS A N 1
ATOM 2418 C CA . CYS A 1 318 ? 19.182 -0.241 3.413 1.00 88.50 318 CYS A CA 1
ATOM 2419 C C . CYS A 1 318 ? 20.633 0.252 3.537 1.00 88.50 318 CYS A C 1
ATOM 2421 O O . CYS A 1 318 ? 21.231 0.681 2.551 1.00 88.50 318 CYS A O 1
ATOM 2423 N N . GLU A 1 319 ? 21.227 0.142 4.729 1.00 85.44 319 GLU A N 1
ATOM 2424 C CA . GLU A 1 319 ? 22.605 0.578 4.995 1.00 85.44 319 GLU A CA 1
ATOM 2425 C C . GLU A 1 319 ? 23.635 -0.187 4.149 1.00 85.44 319 GLU A C 1
ATOM 2427 O O . GLU A 1 319 ? 24.549 0.419 3.578 1.00 85.44 319 GLU A O 1
ATOM 2432 N N . LYS A 1 320 ? 23.478 -1.514 4.025 1.00 84.19 320 LYS A N 1
ATOM 2433 C CA . LYS A 1 320 ? 24.338 -2.365 3.185 1.00 84.19 320 LYS A CA 1
ATOM 2434 C C . LYS A 1 320 ? 24.279 -1.925 1.721 1.00 84.19 320 LYS A C 1
ATOM 2436 O O . LYS A 1 320 ? 25.324 -1.806 1.075 1.00 84.19 320 LYS A O 1
ATOM 2441 N N . LYS A 1 321 ? 23.076 -1.670 1.192 1.00 80.44 321 LYS A N 1
ATOM 2442 C CA . LYS A 1 321 ? 22.888 -1.253 -0.205 1.00 80.44 321 LYS A CA 1
ATOM 2443 C C . LYS A 1 321 ? 23.441 0.153 -0.451 1.00 80.44 321 LYS A C 1
ATOM 2445 O O . LYS A 1 321 ? 24.201 0.328 -1.400 1.00 80.44 321 LYS A O 1
ATOM 2450 N N . GLU A 1 322 ? 23.211 1.115 0.442 1.00 73.69 322 GLU A N 1
ATOM 2451 C CA . GLU A 1 322 ? 23.825 2.451 0.347 1.00 73.69 322 GLU A CA 1
ATOM 2452 C C . GLU A 1 322 ? 25.365 2.410 0.402 1.00 73.69 322 GLU A C 1
ATOM 2454 O O . GLU A 1 322 ? 26.052 3.166 -0.293 1.00 73.69 322 GLU A O 1
ATOM 2459 N N . ALA A 1 323 ? 25.944 1.538 1.232 1.00 73.94 323 ALA A N 1
ATOM 2460 C CA . ALA A 1 323 ? 27.393 1.366 1.314 1.00 73.94 323 ALA A CA 1
ATOM 2461 C C . ALA A 1 323 ? 27.980 0.757 0.029 1.00 73.94 323 ALA A C 1
ATOM 2463 O O . ALA A 1 323 ? 28.993 1.250 -0.474 1.00 73.94 323 ALA A O 1
ATOM 2464 N N . ALA A 1 324 ? 27.331 -0.267 -0.536 1.00 69.44 324 ALA A N 1
ATOM 2465 C CA . ALA A 1 324 ? 27.752 -0.893 -1.790 1.00 69.44 324 ALA A CA 1
ATOM 2466 C C . ALA A 1 324 ? 27.778 0.114 -2.955 1.00 69.44 324 ALA A C 1
ATOM 2468 O O . ALA A 1 324 ? 28.718 0.129 -3.753 1.00 69.44 324 ALA A O 1
ATOM 2469 N N . VAL A 1 325 ? 26.797 1.017 -3.003 1.00 61.81 325 VAL A N 1
ATOM 2470 C CA . VAL A 1 325 ? 26.716 2.082 -4.010 1.00 61.81 325 VAL A CA 1
ATOM 2471 C C . VAL A 1 325 ? 27.856 3.094 -3.869 1.00 61.81 325 VAL A C 1
ATOM 2473 O O . VAL A 1 325 ? 28.545 3.381 -4.849 1.00 61.81 325 VAL A O 1
ATOM 2476 N N . ARG A 1 326 ? 28.123 3.586 -2.651 1.00 60.50 326 ARG A N 1
ATOM 2477 C CA . ARG A 1 326 ? 29.228 4.532 -2.394 1.00 60.50 326 ARG A CA 1
ATOM 2478 C C . ARG A 1 326 ? 30.599 3.958 -2.752 1.00 60.50 326 ARG A C 1
ATOM 2480 O O . ARG A 1 326 ? 31.462 4.683 -3.243 1.00 60.50 326 ARG A O 1
ATOM 2487 N N . ASN A 1 327 ? 30.795 2.662 -2.526 1.00 59.09 327 ASN A N 1
ATOM 2488 C CA . ASN A 1 327 ? 32.046 1.985 -2.858 1.00 59.09 327 ASN A CA 1
ATOM 2489 C C . ASN A 1 327 ? 32.198 1.748 -4.370 1.00 59.09 327 ASN A C 1
ATOM 2491 O O . ASN A 1 327 ? 33.313 1.818 -4.879 1.00 59.09 327 ASN A O 1
ATOM 2495 N N . SER A 1 328 ? 31.092 1.549 -5.095 1.00 55.00 328 SER A N 1
ATOM 2496 C CA . SER A 1 328 ? 31.096 1.362 -6.554 1.00 55.00 328 SER A CA 1
ATOM 2497 C C . SER A 1 328 ? 31.379 2.668 -7.313 1.00 55.00 328 SER A C 1
ATOM 2499 O O . SER A 1 328 ? 32.131 2.661 -8.282 1.00 55.00 328 SER A O 1
ATOM 2501 N N . GLY A 1 329 ? 30.862 3.809 -6.834 1.00 43.16 329 GLY A N 1
ATOM 2502 C CA . GLY A 1 329 ? 31.120 5.128 -7.437 1.00 43.16 329 GLY A CA 1
ATOM 2503 C C . GLY A 1 329 ? 32.567 5.621 -7.289 1.00 43.16 329 GLY A C 1
ATOM 2504 O O . GLY A 1 329 ? 33.069 6.334 -8.151 1.00 43.16 329 GLY A O 1
ATOM 2505 N N . ARG A 1 330 ? 33.285 5.192 -6.240 1.00 38.78 330 ARG A N 1
ATOM 2506 C CA . ARG A 1 330 ? 34.714 5.516 -6.054 1.00 38.78 330 ARG A CA 1
ATOM 2507 C C . ARG A 1 330 ? 35.655 4.743 -6.979 1.00 38.78 330 ARG A C 1
ATOM 2509 O O . ARG A 1 330 ? 36.763 5.210 -7.209 1.00 38.78 330 ARG A O 1
ATOM 2516 N N . ALA A 1 331 ? 35.239 3.586 -7.491 1.00 38.62 331 ALA A N 1
ATOM 2517 C CA . ALA A 1 331 ? 36.055 2.770 -8.391 1.00 38.62 331 ALA A CA 1
ATOM 2518 C C . ALA A 1 331 ? 35.958 3.211 -9.866 1.00 38.62 331 ALA A C 1
ATOM 2520 O O . ALA A 1 331 ? 36.845 2.886 -10.648 1.00 38.62 331 ALA A O 1
ATOM 2521 N N . ALA A 1 332 ? 34.910 3.957 -10.239 1.00 37.12 332 ALA A N 1
ATOM 2522 C CA . ALA A 1 332 ? 34.652 4.394 -11.615 1.00 37.12 332 ALA A CA 1
ATOM 2523 C C . ALA A 1 332 ? 35.119 5.834 -11.928 1.00 37.12 332 ALA A C 1
ATOM 2525 O O . ALA A 1 332 ? 35.143 6.228 -13.087 1.00 37.12 332 ALA A O 1
ATOM 2526 N N . GLY A 1 333 ? 35.504 6.624 -10.919 1.00 30.19 333 GLY A N 1
ATOM 2527 C CA . GLY A 1 333 ? 35.872 8.041 -11.063 1.00 30.19 333 GLY A CA 1
ATOM 2528 C C . GLY A 1 333 ? 37.367 8.290 -11.277 1.00 30.19 333 GLY A C 1
ATOM 2529 O O . GLY A 1 333 ? 37.971 9.052 -10.525 1.00 30.19 333 GLY A O 1
ATOM 2530 N N . GLY A 1 334 ? 37.978 7.624 -12.256 1.00 29.94 334 GLY A N 1
ATOM 2531 C CA . GLY A 1 334 ? 39.317 7.953 -12.740 1.00 29.94 334 GLY A CA 1
ATOM 2532 C C . GLY A 1 334 ? 39.221 8.675 -14.080 1.00 29.94 334 GLY A C 1
ATOM 2533 O O . GLY A 1 334 ? 38.982 8.015 -15.080 1.00 29.94 334 GLY A O 1
ATOM 2534 N N . GLN A 1 335 ? 39.474 9.988 -14.068 1.00 31.78 335 GLN A N 1
ATOM 2535 C CA . GLN A 1 335 ? 39.511 10.924 -15.208 1.00 31.78 335 GLN A CA 1
ATOM 2536 C C . GLN A 1 335 ? 38.160 11.492 -15.674 1.00 31.78 335 GLN A C 1
ATOM 2538 O O . GLN A 1 335 ? 37.600 11.061 -16.670 1.00 31.78 335 GLN A O 1
ATOM 2543 N N . GLU A 1 336 ? 37.713 12.561 -15.014 1.00 26.86 336 GLU A N 1
ATOM 2544 C CA . GLU A 1 336 ? 37.158 13.725 -15.715 1.00 26.86 336 GLU A CA 1
ATOM 2545 C C . GLU A 1 336 ? 37.476 14.985 -14.894 1.00 26.86 336 GLU A C 1
ATOM 2547 O O . GLU A 1 336 ? 37.393 14.986 -13.664 1.00 26.86 336 GLU A O 1
ATOM 2552 N N . GLU A 1 337 ? 37.994 16.001 -15.581 1.00 27.12 337 GLU A N 1
ATOM 2553 C CA . GLU A 1 337 ? 38.607 17.196 -15.008 1.00 27.12 337 GLU A CA 1
ATOM 2554 C C . GLU A 1 337 ? 37.611 18.102 -14.277 1.00 27.12 337 GLU A C 1
ATOM 2556 O O . GLU A 1 337 ? 36.420 18.172 -14.570 1.00 27.12 337 GLU A O 1
ATOM 2561 N N . ALA A 1 338 ? 38.159 18.806 -13.292 1.00 26.95 338 ALA A N 1
ATOM 2562 C CA . ALA A 1 338 ? 37.460 19.584 -12.293 1.00 26.95 338 ALA A CA 1
ATOM 2563 C C . ALA A 1 338 ? 36.631 20.743 -12.870 1.00 26.95 338 ALA A C 1
ATOM 2565 O O . ALA A 1 338 ? 37.172 21.708 -13.409 1.00 26.95 338 ALA A O 1
ATOM 2566 N N . SER A 1 339 ? 35.331 20.733 -12.578 1.00 26.66 339 SER A N 1
ATOM 2567 C CA . SER A 1 339 ? 34.603 21.959 -12.250 1.00 26.66 339 SER A CA 1
ATOM 2568 C C . SER A 1 339 ? 34.390 21.979 -10.735 1.00 26.66 339 SER A C 1
ATOM 2570 O O . SER A 1 339 ? 33.603 21.196 -10.206 1.00 26.66 339 SER A O 1
ATOM 2572 N N . GLU A 1 340 ? 35.155 22.817 -10.036 1.00 27.91 340 GLU A N 1
ATOM 2573 C CA . GLU A 1 340 ? 35.129 22.962 -8.577 1.00 27.91 340 GLU A CA 1
ATOM 2574 C C . GLU A 1 340 ? 33.726 23.349 -8.068 1.00 27.91 340 GLU A C 1
ATOM 2576 O O . GLU A 1 340 ? 33.265 24.468 -8.299 1.00 27.91 340 GLU A O 1
ATOM 2581 N N . ASP A 1 341 ? 33.073 22.446 -7.327 1.00 27.09 341 ASP A N 1
ATOM 2582 C CA . ASP A 1 341 ? 31.890 22.765 -6.522 1.00 27.09 341 ASP A CA 1
ATOM 2583 C C . ASP A 1 341 ? 32.321 23.307 -5.145 1.00 27.09 341 ASP A C 1
ATOM 2585 O O . ASP A 1 341 ? 33.198 22.780 -4.453 1.00 27.09 341 ASP A O 1
ATOM 2589 N N . LEU A 1 342 ? 31.713 24.421 -4.746 1.00 31.09 342 LEU A N 1
ATOM 2590 C CA . LEU A 1 342 ? 32.107 25.269 -3.617 1.00 31.09 342 LEU A CA 1
ATOM 2591 C C . LEU A 1 342 ? 31.709 24.693 -2.239 1.00 31.09 342 LEU A C 1
ATOM 2593 O O . LEU A 1 342 ? 31.891 25.363 -1.216 1.00 31.09 342 LEU A O 1
ATOM 2597 N N . SER A 1 343 ? 31.216 23.452 -2.172 1.00 34.94 343 SER A N 1
ATOM 2598 C CA . SER A 1 343 ? 30.877 22.739 -0.929 1.00 34.94 343 SER A CA 1
ATOM 2599 C C . SER A 1 343 ? 32.086 22.133 -0.206 1.00 34.94 343 SER A C 1
ATOM 2601 O O . SER A 1 343 ? 32.090 22.031 1.026 1.00 34.94 343 SER A O 1
ATOM 2603 N N . ASP A 1 344 ? 33.153 21.801 -0.935 1.00 31.39 344 ASP A N 1
ATOM 2604 C CA . ASP A 1 344 ? 34.227 20.930 -0.427 1.00 31.39 344 ASP A CA 1
ATOM 2605 C C . ASP A 1 344 ? 35.276 21.661 0.425 1.00 31.39 344 ASP A C 1
ATOM 2607 O O . ASP A 1 344 ? 36.070 21.050 1.154 1.00 31.39 344 ASP A O 1
ATOM 2611 N N . ARG A 1 345 ? 35.244 23.001 0.431 1.00 29.05 345 ARG A N 1
ATOM 2612 C CA . ARG A 1 345 ? 36.109 23.820 1.298 1.00 29.05 345 ARG A CA 1
ATOM 2613 C C . ARG A 1 345 ? 35.712 23.753 2.776 1.00 29.05 345 ARG A C 1
ATOM 2615 O O . ARG A 1 345 ? 36.571 23.959 3.633 1.00 29.05 345 ARG A O 1
ATOM 2622 N N . HIS A 1 346 ? 34.457 23.429 3.102 1.00 30.00 346 HIS A N 1
ATOM 2623 C CA . HIS A 1 346 ? 34.009 23.363 4.500 1.00 30.00 346 HIS A CA 1
ATOM 2624 C C . HIS A 1 346 ? 34.335 22.027 5.176 1.00 30.00 346 HIS A C 1
ATOM 2626 O O . HIS A 1 346 ? 34.626 21.994 6.374 1.00 30.00 346 HIS A O 1
ATOM 2632 N N . GLU A 1 347 ? 34.345 20.929 4.420 1.00 31.20 347 GLU A N 1
ATOM 2633 C CA . GLU A 1 347 ? 34.537 19.593 4.986 1.00 31.20 347 GLU A CA 1
ATOM 2634 C C . GLU A 1 347 ? 36.022 19.286 5.256 1.00 31.20 347 GLU A C 1
ATOM 2636 O O . GLU A 1 347 ? 36.379 18.696 6.282 1.00 31.20 347 GLU A O 1
ATOM 2641 N N . ASN A 1 348 ? 36.920 19.798 4.408 1.00 30.78 348 ASN A N 1
ATOM 2642 C CA . ASN A 1 348 ? 38.368 19.655 4.593 1.00 30.78 348 ASN A CA 1
ATOM 2643 C C . ASN A 1 348 ? 38.961 20.617 5.641 1.00 30.78 348 ASN A C 1
ATOM 2645 O O . ASN A 1 348 ? 40.028 20.336 6.194 1.00 30.78 348 ASN A O 1
ATOM 2649 N N . ALA A 1 349 ? 38.256 21.698 5.997 1.00 30.11 349 ALA A N 1
ATOM 2650 C CA . ALA A 1 349 ? 38.643 22.576 7.105 1.00 30.11 349 ALA A CA 1
ATOM 2651 C C . ALA A 1 349 ? 38.431 21.914 8.484 1.00 30.11 349 ALA A C 1
ATOM 2653 O O . ALA A 1 349 ? 39.208 22.149 9.408 1.00 30.11 349 ALA A O 1
ATOM 2654 N N . LEU A 1 350 ? 37.433 21.029 8.615 1.00 30.59 350 LEU A N 1
ATOM 2655 C CA . LEU A 1 350 ? 37.126 20.319 9.865 1.00 30.59 350 LEU A CA 1
ATOM 2656 C C . LEU A 1 350 ? 38.044 19.114 10.119 1.00 30.59 350 LEU A C 1
ATOM 2658 O O . LEU A 1 350 ? 38.317 18.791 11.272 1.00 30.59 350 LEU A O 1
ATOM 2662 N N . LYS A 1 351 ? 38.590 18.491 9.066 1.00 31.30 351 LYS A N 1
ATOM 2663 C CA . LYS A 1 351 ? 39.567 17.391 9.195 1.00 31.30 351 LYS A CA 1
ATOM 2664 C C . LYS A 1 351 ? 40.960 17.859 9.637 1.00 31.30 351 LYS A C 1
ATOM 2666 O O . LYS A 1 351 ? 41.699 17.074 10.222 1.00 31.30 351 LYS A O 1
ATOM 2671 N N . ARG A 1 352 ? 41.316 19.130 9.400 1.00 31.25 352 ARG A N 1
ATOM 2672 C CA . ARG A 1 352 ? 42.613 19.716 9.804 1.00 31.25 352 ARG A CA 1
ATOM 2673 C C . ARG A 1 352 ? 42.663 20.182 11.264 1.00 31.25 352 ARG A C 1
ATOM 2675 O O . ARG A 1 352 ? 43.752 20.367 11.797 1.00 31.25 352 ARG A O 1
ATOM 2682 N N . ALA A 1 353 ? 41.521 20.317 11.937 1.00 31.19 353 ALA A N 1
ATOM 2683 C CA . ALA A 1 353 ? 41.456 20.622 13.364 1.00 31.19 353 ALA A CA 1
ATOM 2684 C C . ALA A 1 353 ? 41.306 19.320 14.166 1.00 31.19 353 ALA A C 1
ATOM 2686 O O . ALA A 1 353 ? 40.209 18.941 14.570 1.00 31.19 353 ALA A O 1
ATOM 2687 N N . GLY A 1 354 ? 42.412 18.594 14.350 1.00 36.44 354 GLY A N 1
ATOM 2688 C CA . GLY A 1 354 ? 42.418 17.312 15.052 1.00 36.44 354 GLY A CA 1
ATOM 2689 C C . GLY A 1 354 ? 41.771 17.393 16.439 1.00 36.44 354 GLY A C 1
ATOM 2690 O O . GLY A 1 354 ? 42.313 18.048 17.325 1.00 36.44 354 GLY A O 1
ATOM 2691 N N . ARG A 1 355 ? 40.626 16.713 16.629 1.00 31.56 355 ARG A N 1
ATOM 2692 C CA . ARG A 1 355 ? 40.125 16.223 17.930 1.00 31.56 355 ARG A CA 1
ATOM 2693 C C . ARG A 1 355 ? 38.902 15.290 17.785 1.00 31.56 355 ARG A C 1
ATOM 2695 O O . ARG A 1 355 ? 37.804 15.732 17.471 1.00 31.56 355 ARG A O 1
ATOM 2702 N N . LEU A 1 356 ? 39.149 14.031 18.170 1.00 27.27 356 LEU A N 1
ATOM 2703 C CA . LEU A 1 356 ? 38.259 12.983 18.713 1.00 27.27 356 LEU A CA 1
ATOM 2704 C C . LEU A 1 356 ? 37.317 12.208 17.768 1.00 27.27 356 LEU A C 1
ATOM 2706 O O . LEU A 1 356 ? 36.447 12.753 17.096 1.00 27.27 356 LEU A O 1
ATOM 2710 N N . SER A 1 357 ? 37.482 10.879 17.807 1.00 28.92 357 SER A N 1
ATOM 2711 C CA . SER A 1 357 ? 36.736 9.866 17.060 1.00 28.92 357 SER A CA 1
ATOM 2712 C C . SER A 1 357 ? 35.247 9.828 17.413 1.00 28.92 357 SER A C 1
ATOM 2714 O O . SER A 1 357 ? 34.861 9.850 18.585 1.00 28.92 357 SER A O 1
ATOM 2716 N N . VAL A 1 358 ? 34.413 9.670 16.388 1.00 33.69 358 VAL A N 1
ATOM 2717 C CA . VAL A 1 358 ? 32.963 9.465 16.475 1.00 33.69 358 VAL A CA 1
ATOM 2718 C C . VAL A 1 358 ? 32.675 8.059 17.011 1.00 33.69 358 VAL A C 1
ATOM 2720 O O . VAL A 1 358 ? 32.451 7.146 16.230 1.00 33.69 358 VAL A O 1
ATOM 2723 N N . ASN A 1 359 ? 32.739 7.857 18.333 1.00 29.89 359 ASN A N 1
ATOM 2724 C CA . ASN A 1 359 ? 32.030 6.747 18.997 1.00 29.89 359 ASN A CA 1
ATOM 2725 C C . ASN A 1 359 ? 31.903 6.843 20.529 1.00 29.89 359 ASN A C 1
ATOM 2727 O O . ASN A 1 359 ? 31.749 5.835 21.213 1.00 29.89 359 ASN A O 1
ATOM 2731 N N . GLN A 1 360 ? 31.892 8.048 21.105 1.00 27.67 360 GLN A N 1
ATOM 2732 C CA . GLN A 1 360 ? 31.557 8.212 22.523 1.00 27.67 360 GLN A CA 1
ATOM 2733 C C . GLN A 1 360 ? 30.272 9.028 22.687 1.00 27.67 360 GLN A C 1
ATOM 2735 O O . GLN A 1 360 ? 30.171 10.172 22.236 1.00 27.67 360 GLN A O 1
ATOM 2740 N N . ARG A 1 361 ? 29.265 8.409 23.324 1.00 31.45 361 ARG A N 1
ATOM 2741 C CA . ARG A 1 361 ? 28.024 9.062 23.764 1.00 31.45 361 ARG A CA 1
ATOM 2742 C C . ARG A 1 361 ? 28.390 10.296 24.591 1.00 31.45 361 ARG A C 1
ATOM 2744 O O . ARG A 1 361 ? 29.050 10.172 25.618 1.00 31.45 361 ARG A O 1
ATOM 2751 N N . ARG A 1 362 ? 27.959 11.481 24.151 1.00 33.94 362 ARG A N 1
ATOM 2752 C CA . ARG A 1 362 ? 28.195 12.726 24.894 1.00 33.94 362 ARG A CA 1
ATOM 2753 C C . ARG A 1 362 ? 27.288 12.783 26.133 1.00 33.94 362 ARG A C 1
ATOM 2755 O O . ARG A 1 362 ? 26.101 12.465 26.004 1.00 33.94 362 ARG A O 1
ATOM 2762 N N . PRO A 1 363 ? 27.803 13.188 27.305 1.00 30.98 363 PRO A N 1
ATOM 2763 C CA . PRO A 1 363 ? 26.994 13.323 28.509 1.00 30.98 363 PRO A CA 1
ATOM 2764 C C . PRO A 1 363 ? 25.955 14.440 28.327 1.00 30.98 363 PRO A C 1
ATOM 2766 O O . PRO A 1 363 ? 26.245 15.503 27.780 1.00 30.98 363 PRO A O 1
ATOM 2769 N N . ARG A 1 364 ? 24.714 14.172 28.750 1.00 37.00 364 ARG A N 1
ATOM 2770 C CA . ARG A 1 364 ? 23.619 15.151 28.770 1.00 37.00 364 ARG A CA 1
ATOM 2771 C C . ARG A 1 364 ? 23.667 15.887 30.102 1.00 37.00 364 ARG A C 1
ATOM 2773 O O . ARG A 1 364 ? 23.399 15.277 31.133 1.00 37.00 364 ARG A O 1
ATOM 2780 N N . HIS A 1 365 ? 23.967 17.178 30.078 1.00 44.09 365 HIS A N 1
ATOM 2781 C CA . HIS A 1 365 ? 23.950 18.013 31.273 1.00 44.09 365 HIS A CA 1
ATOM 2782 C C . HIS A 1 365 ? 22.683 18.877 31.273 1.00 44.09 365 HIS A C 1
ATOM 2784 O O . HIS A 1 365 ? 22.436 19.618 30.326 1.00 44.09 365 HIS A O 1
ATOM 2790 N N . ARG A 1 366 ? 21.845 18.749 32.312 1.00 43.47 366 ARG A N 1
ATOM 2791 C CA . ARG A 1 366 ? 20.634 19.569 32.472 1.00 43.47 366 ARG A CA 1
ATOM 2792 C C . ARG A 1 366 ? 21.004 20.858 33.194 1.00 43.47 366 ARG A C 1
ATOM 2794 O O . ARG A 1 366 ? 21.405 20.809 34.352 1.00 43.47 366 ARG A O 1
ATOM 2801 N N . PHE A 1 367 ? 20.830 21.996 32.534 1.00 47.44 367 PHE A N 1
ATOM 2802 C CA . PHE A 1 367 ? 20.831 23.293 33.207 1.00 47.44 367 PHE A CA 1
ATOM 2803 C C . PHE A 1 367 ? 19.460 23.486 33.875 1.00 47.44 367 PHE A C 1
ATOM 2805 O O . PHE A 1 367 ? 18.436 23.121 33.298 1.00 47.44 367 PHE A O 1
ATOM 2812 N N . ARG A 1 368 ? 19.426 23.997 35.109 1.00 45.72 368 ARG A N 1
ATOM 2813 C CA . ARG A 1 368 ? 18.190 24.399 35.799 1.00 45.72 368 ARG A CA 1
ATOM 2814 C C . ARG A 1 368 ? 18.308 25.883 36.114 1.00 45.72 368 ARG A C 1
ATOM 2816 O O . ARG A 1 368 ? 18.915 26.260 37.107 1.00 45.72 368 ARG A O 1
ATOM 2823 N N . GLY A 1 369 ? 17.738 26.719 35.255 1.00 53.81 369 GLY A N 1
ATOM 2824 C CA . GLY A 1 369 ? 17.665 28.155 35.492 1.00 53.81 369 GLY A CA 1
ATOM 2825 C C . GLY A 1 369 ? 16.648 28.827 34.578 1.00 53.81 369 GLY A C 1
ATOM 2826 O O . GLY A 1 369 ? 16.516 28.478 33.402 1.00 53.81 369 GLY A O 1
ATOM 2827 N N . THR A 1 370 ? 15.917 29.792 35.124 1.00 52.28 370 THR A N 1
ATOM 2828 C CA . THR A 1 370 ? 15.010 30.661 34.371 1.00 52.28 370 THR A CA 1
ATOM 2829 C C . THR A 1 370 ? 15.820 31.775 33.713 1.00 52.28 370 THR A C 1
ATOM 2831 O O . THR A 1 370 ? 16.661 32.404 34.349 1.00 52.28 370 THR A O 1
ATOM 2834 N N . SER A 1 371 ? 15.609 31.998 32.419 1.00 63.28 371 SER A N 1
ATOM 2835 C CA . SER A 1 371 ? 16.292 33.025 31.626 1.00 63.28 371 SER A CA 1
ATOM 2836 C C . SER A 1 371 ? 15.271 33.941 30.962 1.00 63.28 371 SER A C 1
ATOM 2838 O O . SER A 1 371 ? 14.149 33.524 30.668 1.00 63.28 371 SER A O 1
ATOM 2840 N N . VAL A 1 372 ? 15.665 35.192 30.718 1.00 62.38 372 VAL A N 1
ATOM 2841 C CA . VAL A 1 372 ? 14.817 36.157 30.008 1.00 62.38 372 VAL A CA 1
ATOM 2842 C C . VAL A 1 372 ? 15.014 35.966 28.510 1.00 62.38 372 VAL A C 1
ATOM 2844 O O . VAL A 1 372 ? 16.137 36.031 28.006 1.00 62.38 372 VAL A O 1
ATOM 2847 N N . VAL A 1 373 ? 13.918 35.728 27.797 1.00 64.06 373 VAL A N 1
ATOM 2848 C CA . VAL A 1 373 ? 13.877 35.592 26.343 1.00 64.06 373 VAL A CA 1
ATOM 2849 C C . VAL A 1 373 ? 13.213 36.832 25.770 1.00 64.06 373 VAL A C 1
ATOM 2851 O O . VAL A 1 373 ? 12.060 37.123 26.070 1.00 64.06 373 VAL A O 1
ATOM 2854 N N . ARG A 1 374 ? 13.931 37.559 24.919 1.00 58.50 374 ARG A N 1
ATOM 2855 C CA . ARG A 1 374 ? 13.389 38.652 24.116 1.00 58.50 374 ARG A CA 1
ATOM 2856 C C . ARG A 1 374 ? 13.174 38.151 22.693 1.00 58.50 374 ARG A C 1
ATOM 2858 O O . ARG A 1 374 ? 14.137 37.824 21.993 1.00 58.50 374 ARG A O 1
ATOM 2865 N N . CYS A 1 375 ? 11.922 38.116 22.247 1.00 55.78 375 CYS A N 1
ATOM 2866 C CA . CYS A 1 375 ? 11.620 37.837 20.847 1.00 55.78 375 CYS A CA 1
ATOM 2867 C C . CYS A 1 375 ? 11.940 39.075 20.000 1.00 55.78 375 CYS A C 1
ATOM 2869 O O . CYS A 1 375 ? 11.382 40.146 20.233 1.00 55.78 375 CYS A O 1
ATOM 2871 N N . LEU A 1 376 ? 12.862 38.941 19.042 1.00 49.12 376 LEU A N 1
ATOM 2872 C CA . LEU A 1 376 ? 13.211 40.035 18.130 1.00 49.12 376 LEU A CA 1
ATOM 2873 C C . LEU A 1 376 ? 12.362 40.014 16.854 1.00 49.12 376 LEU A C 1
ATOM 2875 O O . LEU A 1 376 ? 12.184 41.059 16.234 1.00 49.12 376 LEU A O 1
ATOM 2879 N N . HIS A 1 377 ? 11.866 38.839 16.448 1.00 49.62 377 HIS A N 1
ATOM 2880 C CA . HIS A 1 377 ? 11.049 38.678 15.247 1.00 49.62 377 HIS A CA 1
ATOM 2881 C C . HIS A 1 377 ? 10.172 37.417 15.316 1.00 49.62 377 HIS A C 1
ATOM 2883 O O . HIS A 1 377 ? 10.704 36.315 15.475 1.00 49.62 377 HIS A O 1
ATOM 2889 N N . ALA A 1 378 ? 8.859 37.591 15.129 1.00 48.38 378 ALA A N 1
ATOM 2890 C CA . ALA A 1 378 ? 7.855 36.530 15.037 1.00 48.38 378 ALA A CA 1
ATOM 2891 C C . ALA A 1 378 ? 7.027 36.698 13.746 1.00 48.38 378 ALA A C 1
ATOM 2893 O O . ALA A 1 378 ? 6.345 37.713 13.577 1.00 48.38 378 ALA A O 1
ATOM 2894 N N . GLY A 1 379 ? 7.111 35.730 12.825 1.00 38.72 379 GLY A N 1
ATOM 2895 C CA . GLY A 1 379 ? 6.312 35.696 11.591 1.00 38.72 379 GLY A CA 1
ATOM 2896 C C . GLY A 1 379 ? 6.907 34.857 10.446 1.00 38.72 379 GLY A C 1
ATOM 2897 O O . GLY A 1 379 ? 8.109 34.883 10.199 1.00 38.72 379 GLY A O 1
ATOM 2898 N N . SER A 1 380 ? 6.042 34.140 9.716 1.00 36.25 380 SER A N 1
ATOM 2899 C CA . SER A 1 380 ? 6.298 33.664 8.345 1.00 36.25 380 SER A CA 1
ATOM 2900 C C . SER A 1 380 ? 5.914 34.770 7.355 1.00 36.25 380 SER A C 1
ATOM 2902 O O . SER A 1 380 ? 4.985 35.535 7.627 1.00 36.25 380 SER A O 1
ATOM 2904 N N . LEU A 1 381 ? 6.550 34.811 6.175 1.00 38.66 381 LEU A N 1
ATOM 2905 C CA . LEU A 1 381 ? 5.929 35.392 4.977 1.00 38.66 381 LEU A CA 1
ATOM 2906 C C . LEU A 1 381 ? 4.462 34.914 4.932 1.00 38.66 381 LEU A C 1
ATOM 2908 O O . LEU A 1 381 ? 4.223 33.706 4.907 1.00 38.66 381 LEU A O 1
ATOM 2912 N N . ASN A 1 382 ? 3.523 35.866 4.976 1.00 35.78 382 ASN A N 1
ATOM 2913 C CA . ASN A 1 382 ? 2.057 35.735 4.861 1.00 35.78 382 ASN A CA 1
ATOM 2914 C C . ASN A 1 382 ? 1.173 35.665 6.126 1.00 35.78 382 ASN A C 1
ATOM 2916 O O . ASN A 1 382 ? 0.090 35.096 6.045 1.00 35.78 382 ASN A O 1
ATOM 2920 N N . ASN A 1 383 ? 1.553 36.289 7.247 1.00 32.44 383 ASN A N 1
ATOM 2921 C CA . ASN A 1 383 ? 0.667 37.139 8.085 1.00 32.44 383 ASN A CA 1
ATOM 2922 C C . ASN A 1 383 ? 1.188 37.230 9.524 1.00 32.44 383 ASN A C 1
ATOM 2924 O O . ASN A 1 383 ? 1.244 36.246 10.256 1.00 32.44 383 ASN A O 1
ATOM 2928 N N . SER A 1 384 ? 1.509 38.449 9.946 1.00 35.16 384 SER A N 1
ATOM 2929 C CA . SER A 1 384 ? 1.916 38.806 11.304 1.00 35.16 384 SER A CA 1
ATOM 2930 C C . SER A 1 384 ? 0.716 39.159 12.186 1.00 35.16 384 SER A C 1
ATOM 2932 O O . SER A 1 384 ? -0.100 39.975 11.755 1.00 35.16 384 SER A O 1
ATOM 2934 N N . LYS A 1 385 ? 0.680 38.659 13.435 1.00 37.50 385 LYS A N 1
ATOM 2935 C CA . LYS A 1 385 ? 0.206 39.384 14.642 1.00 37.50 385 LYS A CA 1
ATOM 2936 C C . LYS A 1 385 ? 0.427 38.562 15.934 1.00 37.50 385 LYS A C 1
ATOM 2938 O O . LYS A 1 385 ? -0.462 37.850 16.372 1.00 37.50 385 LYS A O 1
ATOM 2943 N N . SER A 1 386 ? 1.618 38.699 16.525 1.00 36.44 386 SER A N 1
ATOM 2944 C CA . SER A 1 386 ? 1.975 38.546 17.961 1.00 36.44 386 SER A CA 1
ATOM 2945 C C . SER A 1 386 ? 3.512 38.566 18.008 1.00 36.44 386 SER A C 1
ATOM 2947 O O . SER A 1 386 ? 4.137 37.653 17.492 1.00 36.44 386 SER A O 1
ATOM 2949 N N . GLY A 1 387 ? 4.216 39.631 18.381 1.00 43.16 387 GLY A N 1
ATOM 2950 C CA . GLY A 1 387 ? 4.269 40.254 19.700 1.00 43.16 387 GLY A CA 1
ATOM 2951 C C . GLY A 1 387 ? 5.756 40.356 20.068 1.00 43.16 387 GLY A C 1
ATOM 2952 O O . GLY A 1 387 ? 6.351 39.385 20.524 1.00 43.16 387 GLY A O 1
ATOM 2953 N N . ILE A 1 388 ? 6.388 41.500 19.788 1.00 44.59 388 ILE A N 1
ATOM 2954 C CA . ILE A 1 388 ? 7.733 41.805 20.295 1.00 44.59 388 ILE A CA 1
ATOM 2955 C C . ILE A 1 388 ? 7.572 41.967 21.809 1.00 44.59 388 ILE A C 1
ATOM 2957 O O . ILE A 1 388 ? 6.943 42.920 22.258 1.00 44.59 388 ILE A O 1
ATOM 2961 N N . GLY A 1 389 ? 8.075 41.010 22.584 1.00 55.88 389 GLY A N 1
ATOM 2962 C CA . GLY A 1 389 ? 7.911 40.984 24.035 1.00 55.88 389 GLY A CA 1
ATOM 2963 C C . GLY A 1 389 ? 8.992 40.155 24.719 1.00 55.88 389 GLY A C 1
ATOM 2964 O O . GLY A 1 389 ? 9.539 39.214 24.134 1.00 55.88 389 GLY A O 1
ATOM 2965 N N . GLU A 1 390 ? 9.330 40.545 25.948 1.00 59.97 390 GLU A N 1
ATOM 2966 C CA . GLU A 1 390 ? 10.184 39.762 26.840 1.00 59.97 390 GLU A CA 1
ATOM 2967 C C . GLU A 1 390 ? 9.330 38.794 27.656 1.00 59.97 390 GLU A C 1
ATOM 2969 O O . GLU A 1 390 ? 8.331 39.193 28.247 1.00 59.97 390 GLU A O 1
ATOM 2974 N N . PHE A 1 391 ? 9.733 37.528 27.708 1.00 56.59 391 PHE A N 1
ATOM 2975 C CA . PHE A 1 391 ? 9.091 36.509 28.532 1.00 56.59 391 PHE A CA 1
ATOM 2976 C C . PHE A 1 391 ? 10.138 35.625 29.214 1.00 56.59 391 PHE A C 1
ATOM 2978 O O . PHE A 1 391 ? 11.267 35.468 28.742 1.00 56.59 391 PHE A O 1
ATOM 2985 N N . GLY A 1 392 ? 9.773 35.046 30.355 1.00 52.38 392 GLY A N 1
ATOM 2986 C CA . GLY A 1 392 ? 10.610 34.071 31.048 1.00 52.38 392 GLY A CA 1
ATOM 2987 C C . GLY A 1 392 ? 10.501 32.690 30.402 1.00 52.38 392 GLY A C 1
ATOM 2988 O O . GLY A 1 392 ? 9.403 32.231 30.092 1.00 52.38 392 GLY A O 1
ATOM 2989 N N . ALA A 1 393 ? 11.630 32.005 30.233 1.00 63.97 393 ALA A N 1
ATOM 2990 C CA . ALA A 1 393 ? 11.661 30.606 29.814 1.00 63.97 393 ALA A CA 1
ATOM 2991 C C . ALA A 1 393 ? 12.677 29.817 30.645 1.00 63.97 393 ALA A C 1
ATOM 2993 O O . ALA A 1 393 ? 13.700 30.352 31.079 1.00 63.97 393 ALA A O 1
ATOM 2994 N N . CYS A 1 394 ? 12.416 28.530 30.861 1.00 59.38 394 CYS A N 1
ATOM 2995 C CA . CYS A 1 394 ? 13.359 27.661 31.561 1.00 59.38 394 CYS A CA 1
ATOM 2996 C C . CYS A 1 394 ? 14.332 27.053 30.552 1.00 59.38 394 CYS A C 1
ATOM 2998 O O . CYS A 1 394 ? 13.911 26.328 29.648 1.00 59.38 394 CYS A O 1
ATOM 3000 N N . VAL A 1 395 ? 15.626 27.336 30.692 1.00 64.25 395 VAL A N 1
ATOM 3001 C CA . VAL A 1 395 ? 16.659 26.665 29.895 1.00 64.25 395 VAL A CA 1
ATOM 3002 C C . VAL A 1 395 ? 16.857 25.286 30.497 1.00 64.25 395 VAL A C 1
ATOM 3004 O O . VAL A 1 395 ? 17.252 25.181 31.653 1.00 64.25 395 VAL A O 1
ATOM 3007 N N . PHE A 1 396 ? 16.562 24.238 29.730 1.00 59.78 396 PHE A N 1
ATOM 3008 C CA . PHE A 1 396 ? 16.600 22.867 30.246 1.00 59.78 396 PHE A CA 1
ATOM 3009 C C . PHE A 1 396 ? 17.729 22.020 29.641 1.00 59.78 396 PHE A C 1
ATOM 3011 O O . PHE A 1 396 ? 18.060 20.966 30.186 1.00 59.78 396 PHE A O 1
ATOM 3018 N N . ASP A 1 397 ? 18.313 22.452 28.519 1.00 65.25 397 ASP A N 1
ATOM 3019 C CA . ASP A 1 397 ? 19.466 21.804 27.886 1.00 65.25 397 ASP A CA 1
ATOM 3020 C C . ASP A 1 397 ? 20.331 22.855 27.181 1.00 65.25 397 ASP A C 1
ATOM 3022 O O . ASP A 1 397 ? 19.815 23.686 26.432 1.00 65.25 397 ASP A O 1
ATOM 3026 N N . LEU A 1 398 ? 21.640 22.809 27.410 1.00 63.22 398 LEU A N 1
ATOM 3027 C CA . LEU A 1 398 ? 22.621 23.656 26.747 1.00 63.22 398 LEU A CA 1
ATOM 3028 C C . LEU A 1 398 ? 23.735 22.767 26.192 1.00 63.22 398 LEU A C 1
ATOM 3030 O O . LEU A 1 398 ? 24.457 22.111 26.943 1.00 63.22 398 LEU A O 1
ATOM 3034 N N . SER A 1 399 ? 23.882 22.756 24.866 1.00 60.31 399 SER A N 1
ATOM 3035 C CA . SER A 1 399 ? 24.837 21.919 24.138 1.00 60.31 399 SER A CA 1
ATOM 3036 C C . SER A 1 399 ? 25.695 22.744 23.174 1.00 60.31 399 SER A C 1
ATOM 3038 O O . SER A 1 399 ? 25.280 23.800 22.695 1.00 60.31 399 SER A O 1
ATOM 3040 N N . ARG A 1 400 ? 26.851 22.204 22.760 1.00 52.06 400 ARG A N 1
ATOM 3041 C CA . ARG A 1 400 ? 27.651 22.786 21.661 1.00 52.06 400 ARG A CA 1
ATOM 3042 C C . ARG A 1 400 ? 26.875 22.922 20.336 1.00 52.06 400 ARG A C 1
ATOM 3044 O O . ARG A 1 400 ? 27.285 23.688 19.475 1.00 52.06 400 ARG A O 1
ATOM 3051 N N . GLY A 1 401 ? 25.788 22.164 20.155 1.00 53.59 401 GLY A N 1
ATOM 3052 C CA . GLY A 1 401 ? 24.955 22.185 18.947 1.00 53.59 401 GLY A CA 1
ATOM 3053 C C . GLY A 1 401 ? 23.745 23.123 19.017 1.00 53.59 401 GLY A C 1
ATOM 3054 O O . GLY A 1 401 ? 23.037 23.259 18.020 1.00 53.59 401 GLY A O 1
ATOM 3055 N N . GLY A 1 402 ? 23.487 23.750 20.169 1.00 69.25 402 GLY A N 1
ATOM 3056 C CA . GLY A 1 402 ? 22.292 24.558 20.408 1.00 69.25 402 GLY A CA 1
ATOM 3057 C C . GLY A 1 402 ? 21.781 24.461 21.846 1.00 69.25 402 GLY A C 1
ATOM 3058 O O . GLY A 1 402 ? 22.315 23.713 22.666 1.00 69.25 402 GLY A O 1
ATOM 3059 N N . MET A 1 403 ? 20.720 25.202 22.138 1.00 77.19 403 MET A N 1
ATOM 3060 C CA . MET A 1 403 ? 20.065 25.261 23.447 1.00 77.19 403 MET A CA 1
ATOM 3061 C C . MET A 1 403 ? 18.618 24.809 23.315 1.00 77.19 403 MET A C 1
ATOM 3063 O O . MET A 1 403 ? 18.023 24.966 22.254 1.00 77.19 403 MET A O 1
ATOM 3067 N N . CYS A 1 404 ? 18.019 24.288 24.377 1.00 75.75 404 CYS A N 1
ATOM 3068 C CA . CYS A 1 404 ? 16.587 24.070 24.407 1.00 75.75 404 CYS A CA 1
ATOM 3069 C C . CYS A 1 404 ? 15.937 24.723 25.631 1.00 75.75 404 CYS A C 1
ATOM 3071 O O . CYS A 1 404 ? 16.475 24.683 26.742 1.00 75.75 404 CYS A O 1
ATOM 3073 N N . ILE A 1 405 ? 14.752 25.293 25.413 1.00 74.00 405 ILE A N 1
ATOM 3074 C CA . ILE A 1 405 ? 13.969 25.998 26.430 1.00 74.00 405 ILE A CA 1
ATOM 3075 C C . ILE A 1 405 ? 12.567 25.403 26.576 1.00 74.00 405 ILE A C 1
ATOM 3077 O O . ILE A 1 405 ? 12.016 24.839 25.629 1.00 74.00 405 ILE A O 1
ATOM 3081 N N . LEU A 1 406 ? 11.989 25.534 27.765 1.00 67.31 406 LEU A N 1
ATOM 3082 C CA . LEU A 1 406 ? 10.559 25.378 27.997 1.00 67.31 406 LEU A CA 1
ATOM 3083 C C . LEU A 1 406 ? 9.932 26.772 28.026 1.00 67.31 406 LEU A C 1
ATOM 3085 O O . LEU A 1 406 ? 10.329 27.610 28.835 1.00 67.31 406 LEU A O 1
ATOM 3089 N N . SER A 1 407 ? 8.985 27.010 27.128 1.00 63.06 407 SER A N 1
ATOM 3090 C CA . SER A 1 407 ? 8.299 28.285 26.938 1.00 63.06 407 SER A CA 1
ATOM 3091 C C . SER A 1 407 ? 6.807 28.088 27.144 1.00 63.06 407 SER A C 1
ATOM 3093 O O . SER A 1 407 ? 6.241 27.149 26.595 1.00 63.06 407 SER A O 1
ATOM 3095 N N . ALA A 1 408 ? 6.151 28.984 27.876 1.00 58.47 408 ALA A N 1
ATOM 3096 C CA . ALA A 1 408 ? 4.688 28.996 27.926 1.00 58.47 408 ALA A CA 1
ATOM 3097 C C . ALA A 1 408 ? 4.058 29.527 26.621 1.00 58.47 408 ALA A C 1
ATOM 3099 O O . ALA A 1 408 ? 2.862 29.396 26.385 1.00 58.47 408 ALA A O 1
ATOM 3100 N N . HIS A 1 409 ? 4.880 30.138 25.764 1.00 59.25 409 HIS A N 1
ATOM 3101 C CA . HIS A 1 409 ? 4.461 30.765 24.518 1.00 59.25 409 HIS A CA 1
ATOM 3102 C C . HIS A 1 409 ? 4.795 29.848 23.333 1.00 59.25 409 HIS A C 1
ATOM 3104 O O . HIS A 1 409 ? 5.907 29.297 23.296 1.00 59.25 409 HIS A O 1
ATOM 3110 N N . PRO A 1 410 ? 3.880 29.686 22.360 1.00 60.06 410 PRO A N 1
ATOM 3111 C CA . PRO A 1 410 ? 4.164 28.955 21.135 1.00 60.06 410 PRO A CA 1
ATOM 3112 C C . PRO A 1 410 ? 5.175 29.741 20.295 1.00 60.06 410 PRO A C 1
ATOM 3114 O O . PRO A 1 410 ? 4.898 30.853 19.860 1.00 60.06 410 PRO A O 1
ATOM 3117 N N . LEU A 1 411 ? 6.351 29.149 20.086 1.00 65.25 411 LEU A N 1
ATOM 3118 C CA . LEU A 1 411 ? 7.404 29.694 19.226 1.00 65.25 411 LEU A CA 1
ATOM 3119 C C . LEU A 1 411 ? 7.506 28.852 17.957 1.00 65.25 411 LEU A C 1
ATOM 3121 O O . LEU A 1 411 ? 7.457 27.620 18.028 1.00 65.25 411 LEU A O 1
ATOM 3125 N N . TYR A 1 412 ? 7.654 29.496 16.807 1.00 63.00 412 TYR A N 1
ATOM 3126 C CA . TYR A 1 412 ? 7.603 28.853 15.496 1.00 63.00 412 TYR A CA 1
ATOM 3127 C C . TYR A 1 412 ? 8.989 28.732 14.866 1.00 63.00 412 TYR A C 1
ATOM 3129 O O . TYR A 1 412 ? 9.900 29.516 15.121 1.00 63.00 412 TYR A O 1
ATOM 3137 N N . ARG A 1 413 ? 9.175 27.707 14.030 1.00 69.25 413 ARG A N 1
ATOM 3138 C CA . ARG A 1 413 ? 10.455 27.455 13.357 1.00 69.25 413 ARG A CA 1
ATOM 3139 C C . ARG A 1 413 ? 10.851 28.657 12.492 1.00 69.25 413 ARG A C 1
ATOM 3141 O O . ARG A 1 413 ? 10.061 29.103 11.673 1.00 69.25 413 ARG A O 1
ATOM 3148 N N . GLY A 1 414 ? 12.093 29.114 12.640 1.00 58.44 414 GLY A N 1
ATOM 3149 C CA . GLY A 1 414 ? 12.641 30.275 11.932 1.00 58.44 414 GLY A CA 1
ATOM 3150 C C . GLY A 1 414 ? 12.608 31.584 12.726 1.00 58.44 414 GLY A C 1
ATOM 3151 O O . GLY A 1 414 ? 13.324 32.511 12.360 1.00 58.44 414 GLY A O 1
ATOM 3152 N N . GLU A 1 415 ? 11.865 31.660 13.835 1.00 66.25 415 GLU A N 1
ATOM 3153 C CA . GLU A 1 415 ? 11.847 32.856 14.687 1.00 66.25 415 GLU A CA 1
ATOM 3154 C C . GLU A 1 415 ? 13.211 33.121 15.332 1.00 66.25 415 GLU A C 1
ATOM 3156 O O . GLU A 1 415 ? 13.925 32.187 15.717 1.00 66.25 415 GLU A O 1
ATOM 3161 N N . ILE A 1 416 ? 13.570 34.402 15.462 1.00 72.38 416 ILE A N 1
ATOM 3162 C CA . ILE A 1 416 ? 14.853 34.841 16.024 1.00 72.38 416 ILE A CA 1
ATOM 3163 C C . ILE A 1 416 ? 14.634 35.370 17.441 1.00 72.38 416 ILE A C 1
ATOM 3165 O O . ILE A 1 416 ? 13.873 36.315 17.667 1.00 72.38 416 ILE A O 1
ATOM 3169 N N . LEU A 1 417 ? 15.368 34.796 18.392 1.00 73.94 417 LEU A N 1
ATOM 3170 C CA . LEU A 1 417 ? 15.265 35.095 19.816 1.00 73.94 417 LEU A CA 1
ATOM 3171 C C . LEU A 1 417 ? 16.615 35.567 20.359 1.00 73.94 417 LEU A C 1
ATOM 3173 O O . LEU A 1 417 ? 17.640 34.929 20.113 1.00 73.94 417 LEU A O 1
ATOM 3177 N N . ASN A 1 418 ? 16.609 36.632 21.156 1.00 72.62 418 ASN A N 1
ATOM 3178 C CA . ASN A 1 418 ? 17.729 36.990 22.021 1.00 72.62 418 ASN A CA 1
ATOM 3179 C C . ASN A 1 418 ? 17.460 36.452 23.426 1.00 72.62 418 ASN A C 1
ATOM 3181 O O . ASN A 1 418 ? 16.417 36.742 24.002 1.00 72.62 418 ASN A O 1
ATOM 3185 N N . ILE A 1 419 ? 18.385 35.687 23.997 1.00 75.69 419 ILE A N 1
ATOM 3186 C CA . ILE A 1 419 ? 18.200 35.052 25.307 1.00 75.69 419 ILE A CA 1
ATOM 3187 C C . ILE A 1 419 ? 19.304 35.500 26.248 1.00 75.69 419 ILE A C 1
ATOM 3189 O O . ILE A 1 419 ? 20.480 35.326 25.939 1.00 75.69 419 ILE A O 1
ATOM 3193 N N . ARG A 1 420 ? 18.927 36.070 27.394 1.00 74.62 420 ARG A N 1
ATOM 3194 C CA . ARG A 1 420 ? 19.860 36.467 28.447 1.00 74.62 420 ARG A CA 1
ATOM 3195 C C . ARG A 1 420 ? 20.111 35.280 29.357 1.00 74.62 420 ARG A C 1
ATOM 3197 O O . ARG A 1 420 ? 19.244 34.927 30.154 1.00 74.62 420 ARG A O 1
ATOM 3204 N N . VAL A 1 421 ? 21.290 34.685 29.247 1.00 71.19 421 VAL A N 1
ATOM 3205 C CA . VAL A 1 421 ? 21.716 33.579 30.110 1.00 71.19 421 VAL A CA 1
ATOM 3206 C C . VAL A 1 421 ? 22.775 34.060 31.093 1.00 71.19 421 VAL A C 1
ATOM 3208 O O . VAL A 1 421 ? 23.551 34.975 30.807 1.00 71.19 421 VAL A O 1
ATOM 3211 N N . ARG A 1 422 ? 22.789 33.456 32.280 1.00 60.22 422 ARG A N 1
ATOM 3212 C CA . ARG A 1 422 ? 23.833 33.698 33.274 1.00 60.22 422 ARG A CA 1
ATOM 3213 C C . ARG A 1 422 ? 25.053 32.854 32.923 1.00 60.22 422 ARG A C 1
ATOM 3215 O O . ARG A 1 422 ? 24.936 31.637 32.799 1.00 60.22 422 ARG A O 1
ATOM 3222 N N . VAL A 1 423 ? 26.204 33.498 32.771 1.00 60.44 423 VAL A N 1
ATOM 3223 C CA . VAL A 1 423 ? 27.484 32.847 32.480 1.00 60.44 423 VAL A CA 1
ATOM 3224 C C . VAL A 1 423 ? 28.459 33.276 33.574 1.00 60.44 423 VAL A C 1
ATOM 3226 O O . VAL A 1 423 ? 29.079 34.334 33.505 1.00 60.44 423 VAL A O 1
ATOM 3229 N N . GLY A 1 424 ? 28.567 32.475 34.634 1.00 58.53 424 GLY A N 1
ATOM 3230 C CA . GLY A 1 424 ? 29.361 32.815 35.816 1.00 58.53 424 GLY A CA 1
ATOM 3231 C C . GLY A 1 424 ? 28.646 33.810 36.716 1.00 58.53 424 GLY A C 1
ATOM 3232 O O . GLY A 1 424 ? 27.489 33.625 37.108 1.00 58.53 424 GLY A O 1
ATOM 3233 N N . ARG A 1 425 ? 29.355 34.885 37.064 1.00 52.19 425 ARG A N 1
ATOM 3234 C CA . ARG A 1 425 ? 28.801 35.990 37.858 1.00 52.19 425 ARG A CA 1
ATOM 3235 C C . ARG A 1 425 ? 28.094 37.050 37.004 1.00 52.19 425 ARG A C 1
ATOM 3237 O O . ARG A 1 425 ? 27.335 37.829 37.570 1.00 52.19 425 ARG A O 1
ATOM 3244 N N . ASP A 1 426 ? 28.261 37.010 35.681 1.00 51.84 426 ASP A N 1
ATOM 3245 C CA . ASP A 1 426 ? 27.719 37.992 34.737 1.00 51.84 426 ASP A CA 1
ATOM 3246 C C . ASP A 1 426 ? 26.582 37.417 33.872 1.00 51.84 426 ASP A C 1
ATOM 3248 O O . ASP A 1 426 ? 26.316 36.210 33.850 1.00 51.84 426 ASP A O 1
ATOM 3252 N N . PHE A 1 427 ? 25.890 38.298 33.143 1.00 65.81 427 PHE A N 1
ATOM 3253 C CA . PHE A 1 427 ? 24.835 37.928 32.198 1.00 65.81 427 PHE A CA 1
ATOM 3254 C C . PHE A 1 427 ? 25.209 38.320 30.772 1.00 65.81 427 PHE A C 1
ATOM 3256 O O . PHE A 1 427 ? 25.624 39.452 30.535 1.00 65.81 427 PHE A O 1
ATOM 3263 N N . GLU A 1 428 ? 24.950 37.425 29.820 1.00 70.38 428 GLU A N 1
ATOM 3264 C CA . GLU A 1 428 ? 25.226 37.648 28.401 1.00 70.38 428 GLU A CA 1
ATOM 3265 C C . GLU A 1 428 ? 23.975 37.396 27.547 1.00 70.38 428 GLU A C 1
ATOM 3267 O O . GLU A 1 428 ? 23.178 36.497 27.829 1.00 70.38 428 GLU A O 1
ATOM 3272 N N . TRP A 1 429 ? 23.788 38.207 26.501 1.00 74.19 429 TRP A N 1
ATOM 3273 C CA . TRP A 1 429 ? 22.703 38.046 25.533 1.00 74.19 429 TRP A CA 1
ATOM 3274 C C . TRP A 1 429 ? 23.153 37.203 24.342 1.00 74.19 429 TRP A C 1
ATOM 3276 O O . TRP A 1 429 ? 24.061 37.582 23.606 1.00 74.19 429 TRP A O 1
ATOM 3286 N N . LEU A 1 430 ? 22.457 36.094 24.101 1.00 75.69 430 LEU A N 1
ATOM 3287 C CA . LEU A 1 430 ? 22.730 35.174 23.003 1.00 75.69 430 LEU A CA 1
ATOM 3288 C C . LEU A 1 430 ? 21.662 35.284 21.919 1.00 75.69 430 LEU A C 1
ATOM 3290 O O . LEU A 1 430 ? 20.477 35.092 22.188 1.00 75.69 430 LEU A O 1
ATOM 3294 N N . LYS A 1 431 ? 22.083 35.526 20.674 1.00 76.88 431 LYS A N 1
ATOM 3295 C CA . LYS A 1 431 ? 21.186 35.527 19.511 1.00 76.88 431 LYS A CA 1
ATOM 3296 C C . LYS A 1 431 ? 21.008 34.110 18.963 1.00 76.88 431 LYS A C 1
ATOM 3298 O O . LYS A 1 431 ? 21.977 33.430 18.616 1.00 76.88 431 LYS A O 1
ATOM 3303 N N . THR A 1 432 ? 19.760 33.668 18.873 1.00 78.88 432 THR A N 1
ATOM 3304 C CA . THR A 1 432 ? 19.369 32.291 18.550 1.00 78.88 432 THR A CA 1
ATOM 3305 C C . THR A 1 432 ? 18.210 32.245 17.557 1.00 78.88 432 THR A C 1
ATOM 3307 O O . THR A 1 432 ? 17.521 33.240 17.351 1.00 78.88 432 THR A O 1
ATOM 3310 N N . MET A 1 433 ? 18.000 31.088 16.933 1.00 77.31 433 MET A N 1
ATOM 3311 C CA . MET A 1 433 ? 16.895 30.826 16.013 1.00 77.31 433 MET A CA 1
ATOM 3312 C C . MET A 1 433 ? 16.166 29.538 16.390 1.00 77.31 433 MET A C 1
ATOM 3314 O O . MET A 1 433 ? 16.807 28.523 16.679 1.00 77.31 433 MET A O 1
ATOM 3318 N N . VAL A 1 434 ? 14.835 29.550 16.329 1.00 76.12 434 VAL A N 1
ATOM 3319 C CA . VAL A 1 434 ? 13.999 28.375 16.595 1.00 76.12 434 VAL A CA 1
ATOM 3320 C C . VAL A 1 434 ? 14.177 27.340 15.488 1.00 76.12 434 VAL A C 1
ATOM 3322 O O . VAL A 1 434 ? 13.803 27.544 14.335 1.00 76.12 434 VAL A O 1
ATOM 3325 N N . SER A 1 435 ? 14.744 26.192 15.847 1.00 72.25 435 SER A N 1
ATOM 3326 C CA . SER A 1 435 ? 14.940 25.054 14.943 1.00 72.25 435 SER A CA 1
ATOM 3327 C C . SER A 1 435 ? 13.746 24.097 14.943 1.00 72.25 435 SER A C 1
ATOM 3329 O O . SER A 1 435 ? 13.407 23.536 13.901 1.00 72.25 435 SER A O 1
ATOM 3331 N N . TRP A 1 436 ? 13.092 23.939 16.095 1.00 74.25 436 TRP A N 1
ATOM 3332 C CA . TRP A 1 436 ? 11.860 23.176 16.273 1.00 74.25 436 TRP A CA 1
ATOM 3333 C C . TRP A 1 436 ? 11.154 23.607 17.562 1.00 74.25 436 TRP A C 1
ATOM 3335 O O . TRP A 1 436 ? 11.790 24.088 18.497 1.00 74.25 436 TRP A O 1
ATOM 3345 N N . SER A 1 437 ? 9.846 23.387 17.626 1.00 75.75 437 SER A N 1
ATOM 3346 C CA . SER A 1 437 ? 9.015 23.615 18.808 1.00 75.75 437 SER A CA 1
ATOM 3347 C C . SER A 1 437 ? 7.981 22.502 18.888 1.00 75.75 437 SER A C 1
ATOM 3349 O O . SER A 1 437 ? 7.418 22.104 17.867 1.00 75.75 437 SER A O 1
ATOM 3351 N N . ARG A 1 438 ? 7.796 21.919 20.071 1.00 67.06 438 ARG A N 1
ATOM 3352 C CA . ARG A 1 438 ? 6.847 20.826 20.313 1.00 67.06 438 ARG A CA 1
ATOM 3353 C C . ARG A 1 438 ? 6.141 21.068 21.634 1.00 67.06 438 ARG A C 1
ATOM 3355 O O . ARG A 1 438 ? 6.796 21.362 22.630 1.00 67.06 438 ARG A O 1
ATOM 3362 N N . ARG A 1 439 ? 4.820 20.904 21.664 1.00 57.56 439 ARG A N 1
ATOM 3363 C CA . ARG A 1 439 ? 4.055 20.955 22.914 1.00 57.56 439 ARG A CA 1
ATOM 3364 C C . ARG A 1 439 ? 4.550 19.845 23.845 1.00 57.56 439 ARG A C 1
ATOM 3366 O O . ARG A 1 439 ? 4.710 18.704 23.415 1.00 57.56 439 ARG A O 1
ATOM 3373 N N . PHE A 1 440 ? 4.881 20.209 25.076 1.00 50.59 440 PHE A N 1
ATOM 3374 C CA . PHE A 1 440 ? 5.432 19.305 26.084 1.00 50.59 440 PHE A CA 1
ATOM 3375 C C . PHE A 1 440 ? 4.383 18.957 27.137 1.00 50.59 440 PHE A C 1
ATOM 3377 O O . PHE A 1 440 ? 4.230 17.784 27.462 1.00 50.59 440 PHE A O 1
ATOM 3384 N N . GLN A 1 441 ? 3.643 19.961 27.614 1.00 54.50 441 GLN A N 1
ATOM 3385 C CA . GLN A 1 441 ? 2.517 19.843 28.545 1.00 54.50 441 GLN A CA 1
ATOM 3386 C C . GLN A 1 441 ? 1.441 20.884 28.181 1.00 54.50 441 GLN A C 1
ATOM 3388 O O . GLN A 1 441 ? 1.598 21.632 27.208 1.00 54.50 441 GLN A O 1
ATOM 3393 N N . GLU A 1 442 ? 0.329 20.923 28.915 1.00 41.59 442 GLU A N 1
ATOM 3394 C CA . GLU A 1 442 ? -0.679 21.969 28.741 1.00 41.59 442 GLU A CA 1
ATOM 3395 C C . GLU A 1 442 ? -0.049 23.351 28.943 1.00 41.59 442 GLU A C 1
ATOM 3397 O O . GLU A 1 442 ? 0.580 23.618 29.961 1.00 41.59 442 GLU A O 1
ATOM 3402 N N . ASN A 1 443 ? -0.139 24.192 27.910 1.00 45.75 443 ASN A N 1
ATOM 3403 C CA . ASN A 1 443 ? 0.441 25.537 27.855 1.00 45.75 443 ASN A CA 1
ATOM 3404 C C . ASN A 1 443 ? 1.969 25.625 28.031 1.00 45.75 443 ASN A C 1
ATOM 3406 O O . ASN A 1 443 ? 2.480 26.708 28.287 1.00 45.75 443 ASN A O 1
ATOM 3410 N N . VAL A 1 444 ? 2.720 24.528 27.841 1.00 51.97 444 VAL A N 1
ATOM 3411 C CA . VAL A 1 444 ? 4.195 24.538 27.862 1.00 51.97 444 VAL A CA 1
ATOM 3412 C C . VAL A 1 444 ? 4.763 23.859 26.619 1.00 51.97 444 VAL A C 1
ATOM 3414 O O . VAL A 1 444 ? 4.484 22.697 26.319 1.00 51.97 444 VAL A O 1
ATOM 3417 N N . PHE A 1 445 ? 5.626 24.574 25.909 1.00 67.56 445 PHE A N 1
ATOM 3418 C CA . PHE A 1 445 ? 6.306 24.159 24.691 1.00 67.56 445 PHE A CA 1
ATOM 3419 C C . PHE A 1 445 ? 7.781 23.907 24.962 1.00 67.56 445 PHE A C 1
ATOM 3421 O O . PHE A 1 445 ? 8.470 24.724 25.564 1.00 67.56 445 PHE A O 1
ATOM 3428 N N . LYS A 1 446 ? 8.291 22.788 24.461 1.00 77.06 446 LYS A N 1
ATOM 3429 C CA . LYS A 1 446 ? 9.716 22.495 24.391 1.00 77.06 446 LYS A CA 1
ATOM 3430 C C . LYS A 1 446 ? 10.245 22.985 23.054 1.00 77.06 446 LYS A C 1
ATOM 3432 O O . LYS A 1 446 ? 9.805 22.519 22.004 1.00 77.06 446 LYS A O 1
ATOM 3437 N N . VAL A 1 447 ? 11.189 23.912 23.098 1.00 73.75 447 VAL A N 1
ATOM 3438 C CA . VAL A 1 447 ? 11.679 24.635 21.925 1.00 73.75 447 VAL A CA 1
ATOM 3439 C C . VAL A 1 447 ? 13.178 24.419 21.795 1.00 73.75 447 VAL A C 1
ATOM 3441 O O . VAL A 1 447 ? 13.928 24.680 22.733 1.00 73.75 447 VAL A O 1
ATOM 3444 N N . GLY A 1 448 ? 13.616 23.922 20.641 1.00 82.00 448 GLY A N 1
ATOM 3445 C CA . GLY A 1 448 ? 15.026 23.752 20.310 1.00 82.00 448 GLY A CA 1
ATOM 3446 C C . GLY A 1 448 ? 15.554 24.930 19.508 1.00 82.00 448 GLY A C 1
ATOM 3447 O O . GLY A 1 448 ? 14.999 25.282 18.465 1.00 82.00 448 GLY A O 1
ATOM 3448 N N . LEU A 1 449 ? 16.665 25.500 19.953 1.00 80.69 449 LEU A N 1
ATOM 3449 C CA . LEU A 1 449 ? 17.259 26.731 19.449 1.00 80.69 449 LEU A CA 1
ATOM 3450 C C . LEU A 1 449 ? 18.679 26.493 18.935 1.00 80.69 449 LEU A C 1
ATOM 3452 O O . LEU A 1 449 ? 19.481 25.799 19.561 1.00 80.69 449 LEU A O 1
ATOM 3456 N N . ARG A 1 450 ? 19.011 27.122 17.809 1.00 81.25 450 ARG A N 1
ATOM 3457 C CA . ARG A 1 450 ? 20.361 27.149 17.236 1.00 81.25 450 ARG A CA 1
ATOM 3458 C C . ARG A 1 450 ? 20.990 28.522 17.459 1.00 81.25 450 ARG A C 1
ATOM 3460 O O . ARG A 1 450 ? 20.324 29.532 17.253 1.00 81.25 450 ARG A O 1
ATOM 3467 N N . PHE A 1 451 ? 22.264 28.571 17.834 1.00 77.25 451 PHE A N 1
ATOM 3468 C CA . PHE A 1 451 ? 23.006 29.829 17.954 1.00 77.25 451 PHE A CA 1
ATOM 3469 C C . PHE A 1 451 ? 23.295 30.440 16.580 1.00 77.25 451 PHE A C 1
ATOM 3471 O O . PHE A 1 451 ? 23.653 29.721 15.648 1.00 77.25 451 PHE A O 1
ATOM 3478 N N . LEU A 1 452 ? 23.137 31.759 16.457 1.00 67.69 452 LEU A N 1
ATOM 3479 C CA . LEU A 1 452 ? 23.431 32.501 15.223 1.00 67.69 452 LEU A CA 1
ATOM 3480 C C . LEU A 1 452 ? 24.802 33.203 15.248 1.00 67.69 452 LEU A C 1
ATOM 3482 O O . LEU A 1 452 ? 25.248 33.690 14.215 1.00 67.69 452 LEU A O 1
ATOM 3486 N N . GLY A 1 453 ? 25.474 33.252 16.402 1.00 63.47 453 GLY A N 1
ATOM 3487 C CA . GLY A 1 453 ? 26.835 33.779 16.559 1.00 63.47 453 GLY A CA 1
ATOM 3488 C C . GLY A 1 453 ? 27.831 32.700 16.991 1.00 63.47 453 GLY A C 1
ATOM 3489 O O . GLY A 1 453 ? 27.436 31.634 17.468 1.00 63.47 453 GLY A O 1
ATOM 3490 N N . ARG A 1 454 ? 29.136 32.978 16.846 1.00 52.69 454 ARG A N 1
ATOM 3491 C CA . ARG A 1 454 ? 30.189 32.136 17.435 1.00 52.69 454 ARG A CA 1
ATOM 3492 C C . ARG A 1 454 ? 30.143 32.284 18.951 1.00 52.69 454 ARG A C 1
ATOM 3494 O O . ARG A 1 454 ? 30.487 33.334 19.477 1.00 52.69 454 ARG A O 1
ATOM 3501 N N . ILE A 1 455 ? 29.747 31.218 19.628 1.00 54.34 455 ILE A N 1
ATOM 3502 C CA . ILE A 1 455 ? 29.792 31.121 21.082 1.00 54.34 455 ILE A CA 1
ATOM 3503 C C . ILE A 1 455 ? 30.871 30.106 21.430 1.00 54.34 455 ILE A C 1
ATOM 3505 O O . ILE A 1 455 ? 30.843 28.976 20.936 1.00 54.34 455 ILE A O 1
ATOM 3509 N N . ASN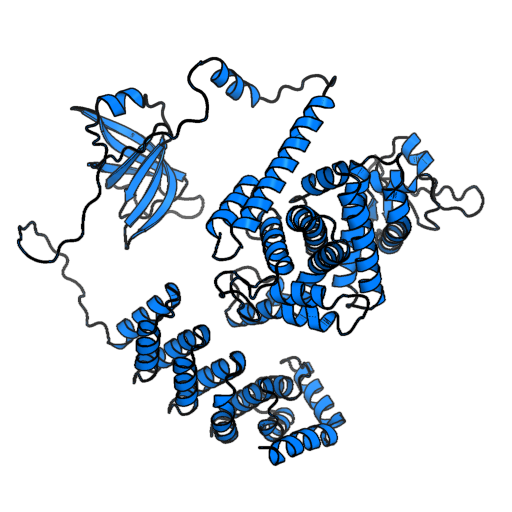 A 1 456 ? 31.831 30.501 22.267 1.00 51.34 456 ASN A N 1
ATOM 3510 C CA . ASN A 1 456 ? 32.802 29.559 22.798 1.00 51.34 456 ASN A CA 1
ATOM 3511 C C . ASN A 1 456 ? 32.107 28.718 23.876 1.00 51.34 456 ASN A C 1
ATOM 3513 O O . ASN A 1 456 ? 31.982 29.131 25.020 1.00 51.34 456 ASN A O 1
ATOM 3517 N N . ALA A 1 457 ? 31.577 27.558 23.495 1.00 46.59 457 ALA A N 1
ATOM 3518 C CA . ALA A 1 457 ? 30.789 26.731 24.403 1.00 46.59 457 ALA A CA 1
ATOM 3519 C C . ALA A 1 457 ? 31.565 26.341 25.676 1.00 46.59 457 ALA A C 1
ATOM 3521 O O . ALA A 1 457 ? 30.958 26.206 26.734 1.00 46.59 457 ALA A O 1
ATOM 3522 N N . ASP A 1 458 ? 32.895 26.241 25.594 1.00 46.06 458 ASP A N 1
ATOM 3523 C CA . ASP A 1 458 ? 33.755 25.894 26.730 1.00 46.06 458 ASP A CA 1
ATOM 3524 C C . ASP A 1 458 ? 33.765 26.992 27.806 1.00 46.06 458 ASP A C 1
ATOM 3526 O O . ASP A 1 458 ? 33.773 26.676 28.993 1.00 46.06 458 ASP A O 1
ATOM 3530 N N . SER A 1 459 ? 33.598 28.269 27.430 1.00 49.69 459 SER A N 1
ATOM 3531 C CA . SER A 1 459 ? 33.477 29.362 28.406 1.00 49.69 459 SER A CA 1
ATOM 3532 C C . SER A 1 459 ? 32.125 29.400 29.119 1.00 49.69 459 SER A C 1
ATOM 3534 O O . SER A 1 459 ? 32.019 30.030 30.169 1.00 49.69 459 SER A O 1
ATOM 3536 N N . ILE A 1 460 ? 31.087 28.759 28.563 1.00 50.84 460 ILE A N 1
ATOM 3537 C CA . ILE A 1 460 ? 29.775 28.673 29.215 1.00 50.84 460 ILE A CA 1
ATOM 3538 C C . ILE A 1 460 ? 29.738 27.505 30.200 1.00 50.84 460 ILE A C 1
ATOM 3540 O O . ILE A 1 460 ? 29.203 27.663 31.291 1.00 50.84 460 ILE A O 1
ATOM 3544 N N . TYR A 1 461 ? 30.350 26.365 29.867 1.00 49.03 461 TYR A N 1
ATOM 3545 C CA . TYR A 1 461 ? 30.401 25.212 30.773 1.00 49.03 461 TYR A CA 1
ATOM 3546 C C . TYR A 1 461 ? 31.273 25.445 32.008 1.00 49.03 461 TYR A C 1
ATOM 3548 O O . TYR A 1 461 ? 30.887 25.019 33.088 1.00 49.03 461 TYR A O 1
ATOM 3556 N N . GLU A 1 462 ? 32.408 26.140 31.879 1.00 48.09 462 GLU A N 1
ATOM 3557 C CA . GLU A 1 462 ? 33.278 26.440 33.032 1.00 48.09 462 GLU A CA 1
ATOM 3558 C C . GLU A 1 462 ? 32.671 27.464 34.000 1.00 48.09 462 GLU A C 1
ATOM 3560 O O . GLU A 1 462 ? 33.109 27.575 35.143 1.00 48.09 462 GLU A O 1
ATOM 3565 N N . ARG A 1 463 ? 31.673 28.234 33.549 1.00 43.75 463 ARG A N 1
ATOM 3566 C CA . ARG A 1 463 ? 31.088 29.345 34.309 1.00 43.75 463 ARG A CA 1
ATOM 3567 C C . ARG A 1 463 ? 29.631 29.105 34.719 1.00 43.75 463 ARG A C 1
ATOM 3569 O O . ARG A 1 463 ? 29.111 29.848 35.540 1.00 43.75 463 ARG A O 1
ATOM 3576 N N . ALA A 1 464 ? 28.942 28.121 34.153 1.00 45.06 464 ALA A N 1
ATOM 3577 C CA . ALA A 1 464 ? 27.564 27.795 34.507 1.00 45.06 464 ALA A CA 1
ATOM 3578 C C . ALA A 1 464 ? 27.531 26.699 35.584 1.00 45.06 464 ALA A C 1
ATOM 3580 O O . ALA A 1 464 ? 28.062 25.611 35.370 1.00 45.06 464 ALA A O 1
ATOM 3581 N N . ASP A 1 465 ? 26.864 26.956 36.712 1.00 45.34 465 ASP A N 1
ATOM 3582 C CA . ASP A 1 465 ? 26.650 25.971 37.783 1.00 45.34 465 ASP A CA 1
ATOM 3583 C C . ASP A 1 465 ? 25.713 24.840 37.300 1.00 45.34 465 ASP A C 1
ATOM 3585 O O . ASP A 1 465 ? 24.493 24.898 37.461 1.00 45.34 465 ASP A O 1
ATOM 3589 N N . VAL A 1 466 ? 26.262 23.811 36.644 1.00 42.78 466 VAL A N 1
ATOM 3590 C CA . VAL A 1 466 ? 25.499 22.678 36.091 1.00 42.78 466 VAL A CA 1
ATOM 3591 C C . VAL A 1 466 ? 25.730 21.416 36.928 1.00 42.78 466 VAL A C 1
ATOM 3593 O O . VAL A 1 466 ? 26.841 20.894 36.975 1.00 42.78 466 VAL A O 1
ATOM 3596 N N . VAL A 1 467 ? 24.675 20.869 37.546 1.00 36.97 467 VAL A N 1
ATOM 3597 C CA . VAL A 1 467 ? 24.756 19.641 38.369 1.00 36.97 467 VAL A CA 1
ATOM 3598 C C . VAL A 1 467 ? 24.491 18.375 37.521 1.00 36.97 467 VAL A C 1
ATOM 3600 O O . VAL A 1 467 ? 23.479 18.327 36.814 1.00 36.97 467 VAL A O 1
ATOM 3603 N N . PRO A 1 468 ? 25.329 17.316 37.577 1.00 30.94 468 PRO A N 1
ATOM 3604 C CA . PRO A 1 468 ? 25.066 16.022 36.932 1.00 30.94 468 PRO A CA 1
ATOM 3605 C C . PRO A 1 468 ? 24.277 15.062 37.852 1.00 30.94 468 PRO A C 1
ATOM 3607 O O . PRO A 1 468 ? 24.554 14.981 39.042 1.00 30.94 468 PRO A O 1
ATOM 3610 N N . MET A 1 469 ? 23.318 14.295 37.314 1.00 29.20 469 MET A N 1
ATOM 3611 C CA . MET A 1 469 ? 22.499 13.338 38.090 1.00 29.20 469 MET A CA 1
ATOM 3612 C C . MET A 1 469 ? 23.035 11.898 38.022 1.00 29.20 469 MET A C 1
ATOM 3614 O O . MET A 1 469 ? 23.165 11.342 36.930 1.00 29.20 469 MET A O 1
ATOM 3618 N N . GLY A 1 470 ? 23.219 11.278 39.191 1.00 26.22 470 GLY A N 1
ATOM 3619 C CA . GLY A 1 470 ? 23.256 9.831 39.417 1.00 26.22 470 GLY A CA 1
ATOM 3620 C C . GLY A 1 470 ? 22.304 9.451 40.564 1.00 26.22 470 GLY A C 1
ATOM 3621 O O . GLY A 1 470 ? 22.122 10.246 41.480 1.00 26.22 470 GLY A O 1
ATOM 3622 N N . GLY A 1 471 ? 21.712 8.251 40.507 1.00 24.97 471 GLY A N 1
ATOM 3623 C CA . GLY A 1 471 ? 20.949 7.639 41.609 1.00 24.97 471 GLY A CA 1
ATOM 3624 C C . GLY A 1 471 ? 19.427 7.561 41.414 1.00 24.97 471 GLY A C 1
ATOM 3625 O O . GLY A 1 471 ? 18.764 8.552 41.126 1.00 24.97 471 GLY A O 1
ATOM 3626 N N . TYR A 1 472 ? 18.893 6.347 41.563 1.00 24.45 472 TYR A N 1
ATOM 3627 C CA . TYR A 1 472 ? 17.467 5.998 41.670 1.00 24.45 472 TYR A CA 1
ATOM 3628 C C . TYR A 1 472 ? 16.963 6.172 43.127 1.00 24.45 472 TYR A C 1
ATOM 3630 O O . TYR A 1 472 ? 17.795 6.323 44.018 1.00 24.45 472 TYR A O 1
ATOM 3638 N N . ILE A 1 473 ? 15.641 5.973 43.337 1.00 26.50 473 ILE A N 1
ATOM 3639 C CA . ILE A 1 473 ? 14.860 5.722 44.595 1.00 26.50 473 ILE A CA 1
ATOM 3640 C C . ILE A 1 473 ? 14.026 6.941 45.102 1.00 26.50 473 ILE A C 1
ATOM 3642 O O . ILE A 1 473 ? 14.573 8.036 45.162 1.00 26.50 473 ILE A O 1
ATOM 3646 N N . PRO A 1 474 ? 12.766 6.794 45.602 1.00 28.41 474 PRO A N 1
ATOM 3647 C CA . PRO A 1 474 ? 11.552 6.136 45.083 1.00 28.41 474 PRO A CA 1
ATOM 3648 C C . PRO A 1 474 ? 10.295 7.060 45.209 1.00 28.41 474 PRO A C 1
ATOM 3650 O O . PRO A 1 474 ? 10.387 8.231 45.566 1.00 28.41 474 PRO A O 1
ATOM 3653 N N . VAL A 1 475 ? 9.095 6.520 44.963 1.00 38.66 475 VAL A N 1
ATOM 3654 C CA . VAL A 1 475 ? 7.794 7.151 45.275 1.00 38.66 475 VAL A CA 1
ATOM 3655 C C . VAL A 1 475 ? 7.592 7.276 46.797 1.00 38.66 475 VAL A C 1
ATOM 3657 O O . VAL A 1 475 ? 7.763 6.286 47.509 1.00 38.66 475 VAL A O 1
ATOM 3660 N N . LYS A 1 476 ? 7.162 8.452 47.282 1.00 24.11 476 LYS A N 1
ATOM 3661 C CA . LYS A 1 476 ? 6.452 8.630 48.563 1.00 24.11 476 LYS A CA 1
ATOM 3662 C C . LYS A 1 476 ? 5.339 9.684 48.451 1.00 24.11 476 LYS A C 1
ATOM 3664 O O . LYS A 1 476 ? 5.370 10.534 47.570 1.00 24.11 476 LYS A O 1
ATOM 3669 N N . SER A 1 477 ? 4.356 9.478 49.322 1.00 24.50 477 SER A N 1
ATOM 3670 C CA . SER A 1 477 ? 2.974 9.958 49.418 1.00 24.50 477 SER A CA 1
ATOM 3671 C C . SER A 1 477 ? 2.775 11.448 49.717 1.00 24.50 477 SER A C 1
ATOM 3673 O O . SER A 1 477 ? 3.725 12.161 50.015 1.00 24.50 477 SER A O 1
ATOM 3675 N N . ALA A 1 478 ? 1.501 11.843 49.634 1.00 34.53 478 ALA A N 1
ATOM 3676 C CA . ALA A 1 478 ? 0.921 13.150 49.911 1.00 34.53 478 ALA A CA 1
ATOM 3677 C C . ALA A 1 478 ? 1.206 13.729 51.313 1.00 34.53 478 ALA A C 1
ATOM 3679 O O . ALA A 1 478 ? 1.495 12.987 52.253 1.00 34.53 478 ALA A O 1
ATOM 3680 N N . ASP A 1 479 ? 0.997 15.048 51.346 1.00 27.56 479 ASP A N 1
ATOM 3681 C CA . ASP A 1 479 ? 0.738 15.980 52.448 1.00 27.56 479 ASP A CA 1
ATOM 3682 C C . ASP A 1 479 ? 1.893 16.800 53.068 1.00 27.56 479 ASP A C 1
ATOM 3684 O O . ASP A 1 479 ? 2.973 16.309 53.396 1.00 27.56 479 ASP A O 1
ATOM 3688 N N . ASP A 1 480 ? 1.529 18.083 53.201 1.00 25.22 480 ASP A N 1
ATOM 3689 C CA . ASP A 1 480 ? 1.985 19.188 54.051 1.00 25.22 480 ASP A CA 1
ATOM 3690 C C . ASP A 1 480 ? 2.965 20.283 53.547 1.00 25.22 480 ASP A C 1
ATOM 3692 O O . ASP A 1 480 ? 4.149 20.078 53.275 1.00 25.22 480 ASP A O 1
ATOM 3696 N N . ASP A 1 481 ? 2.361 21.486 53.536 1.00 25.48 481 ASP A N 1
ATOM 3697 C CA . ASP A 1 481 ? 2.825 22.845 53.853 1.00 25.48 481 ASP A CA 1
ATOM 3698 C C . ASP A 1 481 ? 3.384 23.824 52.794 1.00 25.48 481 ASP A C 1
ATOM 3700 O O . ASP A 1 481 ? 4.568 23.902 52.469 1.00 25.48 481 ASP A O 1
ATOM 3704 N N . GLU A 1 482 ? 2.431 24.637 52.307 1.00 25.22 482 GLU A N 1
ATOM 3705 C CA . GLU A 1 482 ? 2.375 26.110 52.270 1.00 25.22 482 GLU A CA 1
ATOM 3706 C C . GLU A 1 482 ? 3.673 26.938 52.402 1.00 25.22 482 GLU A C 1
ATOM 3708 O O . GLU A 1 482 ? 4.358 26.944 53.420 1.00 25.22 482 GLU A O 1
ATOM 3713 N N . THR A 1 483 ? 3.896 27.842 51.436 1.00 25.70 483 THR A N 1
ATOM 3714 C CA . THR A 1 483 ? 3.922 29.297 51.716 1.00 25.70 483 THR A CA 1
ATOM 3715 C C . THR A 1 483 ? 3.837 30.142 50.435 1.00 25.70 483 THR A C 1
ATOM 3717 O O . THR A 1 483 ? 4.678 30.097 49.541 1.00 25.70 483 THR A O 1
ATOM 3720 N N . SER A 1 484 ? 2.735 30.890 50.394 1.00 23.67 484 SER A N 1
ATOM 3721 C CA . SER A 1 484 ? 2.419 32.153 49.718 1.00 23.67 484 SER A CA 1
ATOM 3722 C C . SER A 1 484 ? 3.466 32.866 48.841 1.00 23.67 484 SER A C 1
ATOM 3724 O O . SER A 1 484 ? 4.480 33.370 49.306 1.00 23.67 484 SER A O 1
ATOM 3726 N N . PHE A 1 485 ? 3.069 33.129 47.591 1.00 22.75 485 PHE A N 1
ATOM 3727 C CA . PHE A 1 485 ? 3.116 34.477 47.006 1.00 22.75 485 PHE A CA 1
ATOM 3728 C C . PHE A 1 485 ? 1.918 34.649 46.055 1.00 22.75 485 PHE A C 1
ATOM 3730 O O . PHE A 1 485 ? 1.775 33.922 45.077 1.00 22.75 485 PHE A O 1
ATOM 3737 N N . ALA A 1 486 ? 1.056 35.618 46.356 1.00 23.77 486 ALA A N 1
ATOM 3738 C CA . ALA A 1 486 ? -0.060 36.103 45.536 1.00 23.77 486 ALA A CA 1
ATOM 3739 C C . ALA A 1 486 ? -0.278 37.599 45.865 1.00 23.77 486 ALA A C 1
ATOM 3741 O O . ALA A 1 486 ? 0.123 37.998 46.963 1.00 23.77 486 ALA A O 1
ATOM 3742 N N . PRO A 1 487 ? -0.998 38.422 45.067 1.00 36.78 487 PRO A N 1
ATOM 3743 C CA . PRO A 1 487 ? -1.331 38.396 43.628 1.00 36.78 487 PRO A CA 1
ATOM 3744 C C . PRO A 1 487 ? -1.065 39.798 42.965 1.00 36.78 487 PRO A C 1
ATOM 3746 O O . PRO A 1 487 ? -0.359 40.609 43.565 1.00 36.78 487 PRO A O 1
ATOM 3749 N N . PRO A 1 488 ? -1.571 40.128 41.748 1.00 27.94 488 PRO A N 1
ATOM 3750 C CA . PRO A 1 488 ? -2.930 40.689 41.681 1.00 27.94 488 PRO A CA 1
ATOM 3751 C C . PRO A 1 488 ? -3.764 40.279 40.443 1.00 27.94 488 PRO A C 1
ATOM 3753 O O . PRO A 1 488 ? -3.279 40.240 39.319 1.00 27.94 488 PRO A O 1
ATOM 3756 N N . PHE A 1 489 ? -5.050 40.031 40.709 1.00 22.94 489 PHE A N 1
ATOM 3757 C CA . PHE A 1 489 ? -6.234 40.311 39.881 1.00 22.94 489 PHE A CA 1
ATOM 3758 C C . PHE A 1 489 ? -6.190 40.066 38.357 1.00 22.94 489 PHE A C 1
ATOM 3760 O O . PHE A 1 489 ? -5.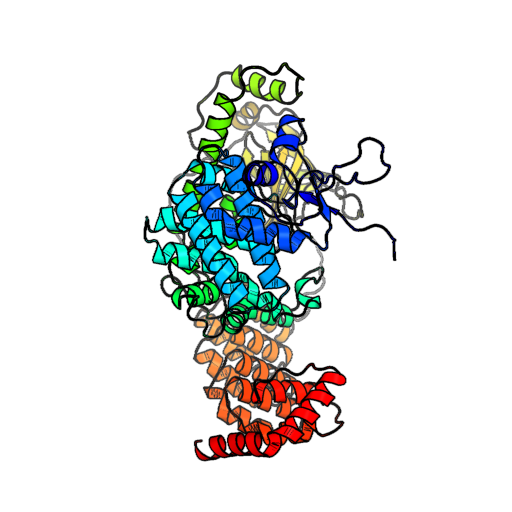779 40.930 37.588 1.00 22.94 489 PHE A O 1
ATOM 3767 N N . VAL A 1 490 ? -6.827 38.966 37.937 1.00 25.41 490 VAL A N 1
ATOM 3768 C CA . VAL A 1 490 ? -7.978 39.013 37.015 1.00 25.41 490 VAL A CA 1
ATOM 3769 C C . VAL A 1 490 ? -9.028 38.043 37.567 1.00 25.41 490 VAL A C 1
ATOM 3771 O O . VAL A 1 490 ? -8.905 36.829 37.421 1.00 25.41 490 VAL A O 1
ATOM 3774 N N . GLU A 1 491 ? -10.036 38.577 38.253 1.00 28.64 491 GLU A N 1
ATOM 3775 C CA . GLU A 1 491 ? -11.347 37.934 38.314 1.00 28.64 491 GLU A CA 1
ATOM 3776 C C . GLU A 1 491 ? -11.985 38.061 36.927 1.00 28.64 491 GLU A C 1
ATOM 3778 O O . GLU A 1 491 ? -12.224 39.178 36.474 1.00 28.64 491 GLU A O 1
ATOM 3783 N N . ALA A 1 492 ? -12.229 36.934 36.257 1.00 27.23 492 ALA A N 1
ATOM 3784 C CA . ALA A 1 492 ? -13.360 36.732 35.351 1.00 27.23 492 ALA A CA 1
ATOM 3785 C C . ALA A 1 492 ? -13.445 35.244 34.962 1.00 27.23 492 ALA A C 1
ATOM 3787 O O . ALA A 1 492 ? -12.481 34.672 34.462 1.00 27.23 492 ALA A O 1
ATOM 3788 N N . GLU A 1 493 ? -14.620 34.658 35.203 1.00 28.12 493 GLU A N 1
ATOM 3789 C CA . GLU A 1 493 ? -15.141 33.422 34.597 1.00 28.12 493 GLU A CA 1
ATOM 3790 C C . GLU A 1 493 ? -14.569 32.075 35.089 1.00 28.12 493 GLU A C 1
ATOM 3792 O O . GLU A 1 493 ? -14.102 31.227 34.333 1.00 28.12 493 GLU A O 1
ATOM 3797 N N . ARG A 1 494 ? -14.768 31.787 36.384 1.00 34.06 494 ARG A N 1
ATOM 3798 C CA . ARG A 1 494 ? -15.299 30.462 36.758 1.00 34.06 494 ARG A CA 1
ATOM 3799 C C . ARG A 1 494 ? -16.815 30.507 36.573 1.00 34.06 494 ARG A C 1
ATOM 3801 O O . ARG A 1 494 ? -17.556 30.684 37.534 1.00 34.06 494 ARG A O 1
ATOM 3808 N N . GLU A 1 495 ? -17.258 30.398 35.328 1.00 33.03 495 GLU A N 1
ATOM 3809 C CA . GLU A 1 495 ? -18.649 30.068 35.032 1.00 33.03 495 GLU A CA 1
ATOM 3810 C C . GLU A 1 495 ? -18.828 28.550 35.101 1.00 33.03 495 GLU A C 1
ATOM 3812 O O . GLU A 1 495 ? -17.925 27.772 34.784 1.00 33.03 495 GLU A O 1
ATOM 3817 N N . SER A 1 496 ? -19.986 28.134 35.600 1.00 38.88 496 SER A N 1
ATOM 3818 C CA . SER A 1 496 ? -20.411 26.748 35.748 1.00 38.88 496 SER A CA 1
ATOM 3819 C C . SER A 1 496 ? -20.230 25.962 34.444 1.00 38.88 496 SER A C 1
ATOM 3821 O O . SER A 1 496 ? -21.046 26.087 33.530 1.00 38.88 496 SER A O 1
ATOM 3823 N N . ARG A 1 497 ? -19.190 25.125 34.349 1.00 45.47 497 ARG A N 1
ATOM 3824 C CA . ARG A 1 497 ? -19.117 24.133 33.269 1.00 45.47 497 ARG A CA 1
ATOM 3825 C C . ARG A 1 497 ? -20.256 23.142 33.463 1.00 45.47 497 ARG A C 1
ATOM 3827 O O . ARG A 1 497 ? -20.387 22.566 34.540 1.00 45.47 497 ARG A O 1
ATOM 3834 N N . SER A 1 498 ? -21.086 22.983 32.437 1.00 59.03 498 SER A N 1
ATOM 3835 C CA . SER A 1 498 ? -22.156 21.986 32.450 1.00 59.03 498 SER A CA 1
ATOM 3836 C C . SER A 1 498 ? -21.563 20.578 32.573 1.00 59.03 498 SER A C 1
ATOM 3838 O O . SER A 1 498 ? -20.493 20.301 32.021 1.00 59.03 498 SER A O 1
ATOM 3840 N N . ASP A 1 499 ? -22.260 19.673 33.266 1.00 69.69 499 ASP A N 1
ATOM 3841 C CA . ASP A 1 499 ? -21.862 18.260 33.386 1.00 69.69 499 ASP A CA 1
ATOM 3842 C C . ASP A 1 499 ? -21.630 17.609 32.003 1.00 69.69 499 ASP A C 1
ATOM 3844 O O . ASP A 1 499 ? -20.771 16.739 31.841 1.00 69.69 499 ASP A O 1
ATOM 3848 N N . THR A 1 500 ? -22.322 18.112 30.976 1.00 72.94 500 THR A N 1
ATOM 3849 C CA . THR A 1 500 ? -22.200 17.723 29.569 1.00 72.94 500 THR A CA 1
ATOM 3850 C C . THR A 1 500 ? -20.812 17.994 28.977 1.00 72.94 500 THR A C 1
ATOM 3852 O O . THR A 1 500 ? -20.248 17.119 28.319 1.00 72.94 500 THR A O 1
ATOM 3855 N N . GLU A 1 501 ? -20.230 19.180 29.192 1.00 78.38 501 GLU A N 1
ATOM 3856 C CA . GLU A 1 501 ? -18.904 19.523 28.643 1.00 78.38 501 GLU A CA 1
ATOM 3857 C C . GLU A 1 501 ? -17.801 18.668 29.267 1.00 78.38 501 GLU A C 1
ATOM 3859 O O . GLU A 1 501 ? -16.915 18.179 28.564 1.00 78.38 501 GLU A O 1
ATOM 3864 N N . SER A 1 502 ? -17.905 18.424 30.575 1.00 76.38 502 SER A N 1
ATOM 3865 C CA . SER A 1 502 ? -16.995 17.537 31.302 1.00 76.38 502 SER A CA 1
ATOM 3866 C C . SER A 1 502 ? -17.066 16.103 30.765 1.00 76.38 502 SER A C 1
ATOM 3868 O O . SER A 1 502 ? -16.038 15.480 30.494 1.00 76.38 502 SER A O 1
ATOM 3870 N N . ALA A 1 503 ? -18.277 15.585 30.528 1.00 73.75 503 ALA A N 1
ATOM 3871 C CA . ALA A 1 503 ? -18.479 14.256 29.956 1.00 73.75 503 ALA A CA 1
ATOM 3872 C C . ALA A 1 503 ? -17.910 14.127 28.530 1.00 73.75 503 ALA A C 1
ATOM 3874 O O . ALA A 1 503 ? -17.279 13.119 28.198 1.00 73.75 503 ALA A O 1
ATOM 3875 N N . LEU A 1 504 ? -18.086 15.149 27.687 1.00 83.56 504 LEU A N 1
ATOM 3876 C CA . LEU A 1 504 ? -17.524 15.169 26.334 1.00 83.56 504 LEU A CA 1
ATOM 3877 C C . LEU A 1 504 ? -15.992 15.216 26.349 1.00 83.56 504 LEU A C 1
ATOM 3879 O O . LEU A 1 504 ? -15.361 14.462 25.610 1.00 83.56 504 LEU A O 1
ATOM 3883 N N . GLU A 1 505 ? -15.392 16.022 27.228 1.00 86.00 505 GLU A N 1
ATOM 3884 C CA . GLU A 1 505 ? -13.937 16.100 27.395 1.00 86.00 505 GLU A CA 1
ATOM 3885 C C . GLU A 1 505 ? -13.346 14.765 27.878 1.00 86.00 505 GLU A C 1
ATOM 3887 O O . GLU A 1 505 ? -12.281 14.340 27.416 1.00 86.00 505 GLU A O 1
ATOM 3892 N N . GLN A 1 506 ? -14.055 14.050 28.758 1.00 80.81 506 GLN A N 1
ATOM 3893 C CA . GLN A 1 506 ? -13.668 12.704 29.181 1.00 80.81 506 GLN A CA 1
ATOM 3894 C C . GLN A 1 506 ? -13.708 11.704 28.019 1.00 80.81 506 GLN A C 1
ATOM 3896 O O . GLN A 1 506 ? -12.736 10.971 27.817 1.00 80.81 506 GLN A O 1
ATOM 3901 N N . LEU A 1 507 ? -14.780 11.695 27.219 1.00 79.06 507 LEU A N 1
ATOM 3902 C CA . LEU A 1 507 ? -14.879 10.839 26.029 1.00 79.06 507 LEU A CA 1
ATOM 3903 C C . LEU A 1 507 ? -13.808 11.186 24.988 1.00 79.06 507 LEU A C 1
ATOM 3905 O O . LEU A 1 507 ? -13.188 10.282 24.429 1.00 79.06 507 LEU A O 1
ATOM 3909 N N . ASP A 1 508 ? -13.534 12.473 24.766 1.00 86.75 508 ASP A N 1
ATOM 3910 C CA . ASP A 1 508 ? -12.456 12.932 23.888 1.00 86.75 508 ASP A CA 1
ATOM 3911 C C . ASP A 1 508 ? -11.088 12.514 24.412 1.00 86.75 508 ASP A C 1
ATOM 3913 O O . ASP A 1 508 ? -10.235 12.082 23.640 1.00 86.75 508 ASP A O 1
ATOM 3917 N N . THR A 1 509 ? -10.880 12.564 25.722 1.00 84.19 509 THR A N 1
ATOM 3918 C CA . THR A 1 509 ? -9.644 12.102 26.348 1.00 84.19 509 THR A CA 1
ATOM 3919 C C . THR A 1 509 ? -9.453 10.603 26.142 1.00 84.19 509 THR A C 1
ATOM 3921 O O . THR A 1 509 ? -8.363 10.178 25.752 1.00 84.19 509 THR A O 1
ATOM 3924 N N . ILE A 1 510 ? -10.498 9.798 26.359 1.00 72.94 510 ILE A N 1
ATOM 3925 C CA . ILE A 1 510 ? -10.471 8.346 26.129 1.00 72.94 510 ILE A CA 1
ATOM 3926 C C . ILE A 1 510 ? -10.192 8.053 24.648 1.00 72.94 510 ILE A C 1
ATOM 3928 O O . ILE A 1 510 ? -9.309 7.249 24.336 1.00 72.94 510 ILE A O 1
ATOM 3932 N N . ALA A 1 511 ? -10.858 8.764 23.734 1.00 68.56 511 ALA A N 1
ATOM 3933 C CA . ALA A 1 511 ? -10.670 8.625 22.292 1.00 68.56 511 ALA A CA 1
ATOM 3934 C C . ALA A 1 511 ? -9.253 9.023 21.837 1.00 68.56 511 ALA A C 1
ATOM 3936 O O . ALA A 1 511 ? -8.596 8.279 21.106 1.00 68.56 511 ALA A O 1
ATOM 3937 N N . GLN A 1 512 ? -8.744 10.172 22.293 1.00 77.81 512 GLN A N 1
ATOM 3938 C CA . GLN A 1 512 ? -7.419 10.692 21.936 1.00 77.81 512 GLN A CA 1
ATOM 3939 C C . GLN A 1 512 ? -6.295 9.814 22.490 1.00 77.81 512 GLN A C 1
ATOM 3941 O O . GLN A 1 512 ? -5.308 9.555 21.794 1.00 77.81 512 GLN A O 1
ATOM 3946 N N . LYS A 1 513 ? -6.445 9.324 23.727 1.00 71.06 513 LYS A N 1
ATOM 3947 C CA . LYS A 1 513 ? -5.497 8.386 24.346 1.00 71.06 513 LYS A CA 1
ATOM 3948 C C . LYS A 1 513 ? -5.613 6.973 23.771 1.00 71.06 513 LYS A C 1
ATOM 3950 O O . LYS A 1 513 ? -4.659 6.204 23.892 1.00 71.06 513 LYS A O 1
ATOM 3955 N N . ARG A 1 514 ? -6.732 6.656 23.105 1.00 74.50 514 ARG A N 1
ATOM 3956 C CA . ARG A 1 514 ? -7.112 5.300 22.677 1.00 74.50 514 ARG A CA 1
ATOM 3957 C C . ARG A 1 514 ? -7.041 4.321 23.848 1.00 74.50 514 ARG A C 1
ATOM 3959 O O . ARG A 1 514 ? -6.367 3.291 23.777 1.00 74.50 514 ARG A O 1
ATOM 3966 N N . ASP A 1 515 ? -7.652 4.722 24.957 1.00 70.75 515 ASP A N 1
ATOM 3967 C CA . ASP A 1 515 ? -7.669 3.949 26.192 1.00 70.75 515 ASP A CA 1
ATOM 3968 C C . ASP A 1 515 ? -8.786 2.901 26.131 1.00 70.75 515 ASP A C 1
ATOM 3970 O O . ASP A 1 515 ? -9.969 3.224 26.212 1.00 70.75 515 ASP A O 1
ATOM 3974 N N . HIS A 1 516 ? -8.399 1.637 25.950 1.00 79.69 516 HIS A N 1
ATOM 3975 C CA . HIS A 1 516 ? -9.318 0.496 25.903 1.00 79.69 516 HIS A CA 1
ATOM 3976 C C . HIS A 1 516 ? -9.355 -0.288 27.220 1.00 79.69 516 HIS A C 1
ATOM 3978 O O . HIS A 1 516 ? -9.823 -1.429 27.242 1.00 79.69 516 HIS A O 1
ATOM 3984 N N . SER A 1 517 ? -8.847 0.288 28.314 1.00 77.19 517 SER A N 1
ATOM 3985 C CA . SER A 1 517 ? -8.864 -0.356 29.625 1.00 77.19 517 SER A CA 1
ATOM 3986 C C . SER A 1 517 ? -10.290 -0.672 30.085 1.00 77.19 517 SER A C 1
ATOM 3988 O O . SER A 1 517 ? -11.256 -0.023 29.684 1.00 77.19 517 SER A O 1
ATOM 3990 N N . SER A 1 518 ? -10.425 -1.660 30.974 1.00 66.25 518 SER A N 1
ATOM 3991 C CA . SER A 1 518 ? -11.717 -1.996 31.590 1.00 66.25 518 SER A CA 1
ATOM 3992 C C . SER A 1 518 ? -12.359 -0.775 32.272 1.00 66.25 518 SER A C 1
ATOM 3994 O O . SER A 1 518 ? -13.564 -0.566 32.160 1.00 66.25 518 SER A O 1
ATOM 3996 N N . ALA A 1 519 ? -11.543 0.093 32.885 1.00 66.44 519 ALA A N 1
ATOM 3997 C CA . ALA A 1 519 ? -12.004 1.340 33.489 1.00 66.44 519 ALA A CA 1
ATOM 3998 C C . ALA A 1 519 ? -12.586 2.306 32.443 1.00 66.44 519 ALA A C 1
ATOM 4000 O O . ALA A 1 519 ? -13.690 2.811 32.621 1.00 66.44 519 ALA A O 1
ATOM 4001 N N . SER A 1 520 ? -11.899 2.520 31.316 1.00 74.56 520 SER A N 1
ATOM 4002 C CA . SER A 1 520 ? -12.419 3.367 30.237 1.00 74.56 520 SER A CA 1
ATOM 4003 C C . SER A 1 520 ? -13.655 2.776 29.567 1.00 74.56 520 SER A C 1
ATOM 4005 O O . SER A 1 520 ? -14.569 3.523 29.242 1.00 74.56 520 SER A O 1
ATOM 4007 N N . GLN A 1 521 ? -13.735 1.450 29.412 1.00 75.62 521 GLN A N 1
ATOM 4008 C CA . GLN A 1 521 ? -14.945 0.789 28.911 1.00 75.62 521 GLN A CA 1
ATOM 4009 C C . GLN A 1 521 ? -16.142 1.064 29.828 1.00 75.62 521 GLN A C 1
ATOM 4011 O O . GLN A 1 521 ? -17.205 1.431 29.338 1.00 75.62 521 GLN A O 1
ATOM 4016 N N . GLN A 1 522 ? -15.966 0.956 31.149 1.00 71.88 522 GLN A N 1
ATOM 4017 C CA . GLN A 1 522 ? -17.017 1.273 32.122 1.00 71.88 522 GLN A CA 1
ATOM 4018 C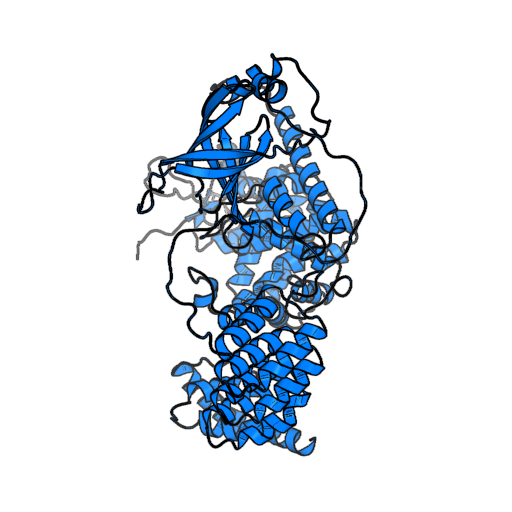 C . GLN A 1 522 ? -17.438 2.743 32.063 1.00 71.88 522 GLN A C 1
ATOM 4020 O O . GLN A 1 522 ? -18.631 3.026 32.084 1.00 71.88 522 GLN A O 1
ATOM 4025 N N . VAL A 1 523 ? -16.481 3.670 31.938 1.00 74.38 523 VAL A N 1
ATOM 4026 C CA . VAL A 1 523 ? -16.778 5.106 31.805 1.00 74.38 523 VAL A CA 1
ATOM 4027 C C . VAL A 1 523 ? -17.577 5.382 30.535 1.00 74.38 523 VAL A C 1
ATOM 4029 O O . VAL A 1 523 ? -18.594 6.064 30.592 1.00 74.38 523 VAL A O 1
ATOM 4032 N N . VAL A 1 524 ? -17.167 4.826 29.395 1.00 81.69 524 VAL A N 1
ATOM 4033 C CA . VAL A 1 524 ? -17.871 5.040 28.124 1.00 81.69 524 VAL A CA 1
ATOM 4034 C C . VAL A 1 524 ? -19.282 4.439 28.163 1.00 81.69 524 VAL A C 1
ATOM 4036 O O . VAL A 1 524 ? -20.218 5.097 27.718 1.00 81.69 524 VAL A O 1
ATOM 4039 N N . ILE A 1 525 ? -19.457 3.242 28.737 1.00 80.69 525 ILE A N 1
ATOM 4040 C CA . ILE A 1 525 ? -20.779 2.613 28.920 1.00 80.69 525 ILE A CA 1
ATOM 4041 C C . ILE A 1 525 ? -21.660 3.451 29.858 1.00 80.69 525 ILE A C 1
ATOM 4043 O O . ILE A 1 525 ? -22.842 3.641 29.594 1.00 80.69 525 ILE A O 1
ATOM 4047 N N . ALA A 1 526 ? -21.103 3.995 30.941 1.00 76.38 526 ALA A N 1
ATOM 4048 C CA . ALA A 1 526 ? -21.858 4.861 31.843 1.00 76.38 526 ALA A CA 1
ATOM 4049 C C . ALA A 1 526 ? -22.296 6.156 31.140 1.00 76.38 526 ALA A C 1
ATOM 4051 O O . ALA A 1 526 ? -23.455 6.557 31.226 1.00 76.38 526 ALA A O 1
ATOM 4052 N N . LEU A 1 527 ? -21.390 6.788 30.389 1.00 83.00 527 LEU A N 1
ATOM 4053 C CA . LEU A 1 527 ? -21.682 8.015 29.647 1.00 83.00 527 LEU A CA 1
ATOM 4054 C C . LEU A 1 527 ? -22.644 7.785 28.478 1.00 83.00 527 LEU A C 1
ATOM 4056 O O . LEU A 1 527 ? -23.389 8.697 28.118 1.00 83.00 527 LEU A O 1
ATOM 4060 N N . SER A 1 528 ? -22.708 6.573 27.924 1.00 85.38 528 SER A N 1
ATOM 4061 C CA . SER A 1 528 ? -23.708 6.248 26.909 1.00 85.38 528 SER A CA 1
ATOM 4062 C C . SER A 1 528 ? -25.135 6.218 27.460 1.00 85.38 528 SER A C 1
ATOM 4064 O O . SER A 1 528 ? -26.073 6.318 26.682 1.00 85.38 528 SER A O 1
ATOM 4066 N N . MET A 1 529 ? -25.316 6.147 28.781 1.00 84.62 529 MET A N 1
ATOM 4067 C CA . MET A 1 529 ? -26.618 6.259 29.452 1.00 84.62 529 MET A CA 1
ATOM 4068 C C . MET A 1 529 ? -26.943 7.698 29.893 1.00 84.62 529 MET A C 1
ATOM 4070 O O . MET A 1 529 ? -27.930 7.918 30.594 1.00 84.62 529 MET A O 1
ATOM 4074 N N . SER A 1 530 ? -26.124 8.687 29.513 1.00 85.56 530 SER A N 1
ATOM 4075 C CA . SER A 1 530 ? -26.343 10.092 29.875 1.00 85.56 530 SER A CA 1
ATOM 4076 C C . SER A 1 530 ? -27.681 10.614 29.343 1.00 85.56 530 SER A C 1
ATOM 4078 O O . SER A 1 530 ? -28.079 10.311 28.218 1.00 85.56 530 SER A O 1
ATOM 4080 N N . SER A 1 531 ? -28.355 11.481 30.100 1.00 82.88 531 SER A N 1
ATOM 4081 C CA . SER A 1 531 ? -29.528 12.222 29.619 1.00 82.88 531 SER A CA 1
ATOM 4082 C C . SER A 1 531 ? -29.201 13.145 28.438 1.00 82.88 531 SER A C 1
ATOM 4084 O O . SER A 1 531 ? -30.084 13.456 27.635 1.00 82.88 531 SER A O 1
ATOM 4086 N N . ASP A 1 532 ? -27.931 13.525 28.277 1.00 85.50 532 ASP A N 1
ATOM 4087 C CA . ASP A 1 532 ? -27.474 14.419 27.219 1.00 85.50 532 ASP A CA 1
ATOM 4088 C C . ASP A 1 532 ? -27.225 13.685 25.903 1.00 85.50 532 ASP A C 1
ATOM 4090 O O . ASP A 1 532 ? -26.293 12.887 25.765 1.00 85.50 532 ASP A O 1
ATOM 4094 N N . LYS A 1 533 ? -28.011 14.035 24.880 1.00 89.44 533 LYS A N 1
ATOM 4095 C CA . LYS A 1 533 ? -27.874 13.477 23.527 1.00 89.44 533 LYS A CA 1
ATOM 4096 C C . LYS A 1 533 ? -26.442 13.560 22.963 1.00 89.44 533 LYS A C 1
ATOM 4098 O O . LYS A 1 533 ? -25.960 12.539 22.472 1.00 89.44 533 LYS A O 1
ATOM 4103 N N . PRO A 1 534 ? -25.728 14.707 23.022 1.00 89.44 534 PRO A N 1
ATOM 4104 C CA . PRO A 1 534 ? -24.378 14.802 22.458 1.00 89.44 534 PRO A CA 1
ATOM 4105 C C . PRO A 1 534 ? -23.387 13.835 23.116 1.00 89.44 534 PRO A C 1
ATOM 4107 O O . PRO A 1 534 ? -22.522 13.282 22.437 1.00 89.44 534 PRO A O 1
ATOM 4110 N N . VAL A 1 535 ? -23.542 13.594 24.422 1.00 86.19 535 VAL A N 1
ATOM 4111 C CA . VAL A 1 535 ? -22.701 12.663 25.183 1.00 86.19 535 VAL A CA 1
ATOM 4112 C C . VAL A 1 535 ? -22.965 11.231 24.732 1.00 86.19 535 VAL A C 1
ATOM 4114 O O . VAL A 1 535 ? -22.012 10.508 24.447 1.00 86.19 535 VAL A O 1
ATOM 4117 N N . ARG A 1 536 ? -24.237 10.837 24.571 1.00 92.19 536 ARG A N 1
ATOM 4118 C CA . ARG A 1 536 ? -24.593 9.496 24.074 1.00 92.19 536 ARG A CA 1
ATOM 4119 C C . ARG A 1 536 ? -24.061 9.238 22.665 1.00 92.19 536 ARG A C 1
ATOM 4121 O O . ARG A 1 536 ? -23.436 8.206 22.435 1.00 92.19 536 ARG A O 1
ATOM 4128 N N . ILE A 1 537 ? -24.224 10.194 21.745 1.00 89.00 537 ILE A N 1
ATOM 4129 C CA . ILE A 1 537 ? -23.685 10.100 20.374 1.00 89.00 537 ILE A CA 1
ATOM 4130 C C . ILE A 1 537 ? -22.164 9.924 20.402 1.00 89.00 537 ILE A C 1
ATOM 4132 O O . ILE A 1 537 ? -21.624 9.029 19.750 1.00 89.00 537 ILE A O 1
ATOM 4136 N N . LYS A 1 538 ? -21.463 10.737 21.197 1.00 89.06 538 LYS A N 1
ATOM 4137 C CA . LYS A 1 538 ? -20.008 10.642 21.316 1.00 89.06 538 LYS A CA 1
ATOM 4138 C C . LYS A 1 538 ? -19.571 9.319 21.948 1.00 89.06 538 LYS A C 1
ATOM 4140 O O . LYS A 1 538 ? -18.572 8.744 21.523 1.00 89.06 538 LYS A O 1
ATOM 4145 N N . ALA A 1 539 ? -20.316 8.807 22.925 1.00 86.56 539 ALA A N 1
ATOM 4146 C CA . ALA A 1 539 ? -20.041 7.513 23.533 1.00 86.56 539 ALA A CA 1
ATOM 4147 C C . ALA A 1 539 ? -20.191 6.370 22.515 1.00 86.56 539 ALA A C 1
ATOM 4149 O O . ALA A 1 539 ? -19.327 5.497 22.475 1.00 86.56 539 ALA A O 1
ATOM 4150 N N . ILE A 1 540 ? -21.208 6.408 21.640 1.00 89.62 540 ILE A N 1
ATOM 4151 C CA . ILE A 1 540 ? -21.367 5.453 20.523 1.00 89.62 540 ILE A CA 1
ATOM 4152 C C . ILE A 1 540 ? -20.126 5.456 19.626 1.00 89.62 540 ILE A C 1
ATOM 4154 O O . ILE A 1 540 ? -19.590 4.389 19.317 1.00 89.62 540 ILE A O 1
ATOM 4158 N N . ASP A 1 541 ? -19.633 6.641 19.257 1.00 87.38 541 ASP A N 1
ATOM 4159 C CA . ASP A 1 541 ? -18.432 6.775 18.427 1.00 87.38 541 ASP A CA 1
ATOM 4160 C C . ASP A 1 541 ? -17.221 6.122 19.089 1.00 87.38 541 ASP A C 1
ATOM 4162 O O . ASP A 1 541 ? -16.515 5.336 18.456 1.00 87.38 541 ASP A O 1
ATOM 4166 N N . VAL A 1 542 ? -17.009 6.392 20.380 1.00 83.94 542 VAL A N 1
ATOM 4167 C CA . VAL A 1 542 ? -15.912 5.781 21.134 1.00 83.94 542 VAL A CA 1
ATOM 4168 C C . VAL A 1 542 ? -16.090 4.263 21.187 1.00 83.94 542 VAL A C 1
ATOM 4170 O O . VAL A 1 542 ? -15.175 3.548 20.780 1.00 83.94 542 VAL A O 1
ATOM 4173 N N . MET A 1 543 ? -17.266 3.754 21.573 1.00 85.31 543 MET A N 1
ATOM 4174 C CA . MET A 1 543 ? -17.550 2.312 21.660 1.00 85.31 543 MET A CA 1
ATOM 4175 C C . MET A 1 543 ? -17.335 1.571 20.341 1.00 85.31 543 MET A C 1
ATOM 4177 O O . MET A 1 543 ? -16.791 0.464 20.357 1.00 85.31 543 MET A O 1
ATOM 4181 N N . SER A 1 544 ? -17.699 2.184 19.209 1.00 79.94 544 SER A N 1
ATOM 4182 C CA . SER A 1 544 ? -17.517 1.595 17.875 1.00 79.94 544 SER A CA 1
ATOM 4183 C C . SER A 1 544 ? -16.050 1.275 17.561 1.00 79.94 544 SER A C 1
ATOM 4185 O O . SER A 1 544 ? -15.761 0.316 16.852 1.00 79.94 544 SER A O 1
ATOM 4187 N N . THR A 1 545 ? -15.116 2.025 18.155 1.00 79.56 545 THR A N 1
ATOM 4188 C CA . THR A 1 545 ? -13.670 1.808 18.000 1.00 79.56 545 THR A CA 1
ATOM 4189 C C . THR A 1 545 ? -13.077 0.850 19.034 1.00 79.56 545 THR A C 1
ATOM 4191 O O . THR A 1 545 ? -11.959 0.378 18.846 1.00 79.56 545 THR A O 1
ATOM 4194 N N . MET A 1 546 ? -13.789 0.563 20.133 1.00 77.62 546 MET A N 1
ATOM 4195 C CA . MET A 1 546 ? -13.277 -0.292 21.213 1.00 77.62 546 MET A CA 1
ATOM 4196 C C . MET A 1 546 ? -13.486 -1.786 20.947 1.00 77.62 546 MET A C 1
ATOM 4198 O O . MET A 1 546 ? -12.666 -2.588 21.381 1.00 77.62 546 MET A O 1
ATOM 4202 N N . GLY A 1 547 ? -14.591 -2.179 20.300 1.00 64.00 547 GLY A N 1
ATOM 4203 C CA . GLY A 1 547 ? -14.864 -3.571 19.896 1.00 64.00 547 GLY A CA 1
ATOM 4204 C C . GLY A 1 547 ? -15.059 -4.599 21.030 1.00 64.00 547 GLY A C 1
ATOM 4205 O O . GLY A 1 547 ? -15.358 -5.767 20.765 1.00 64.00 547 GLY A O 1
ATOM 4206 N N . ALA A 1 548 ? -14.932 -4.198 22.297 1.00 71.38 548 ALA A N 1
ATOM 4207 C CA . ALA A 1 548 ? -15.078 -5.080 23.451 1.00 71.38 548 ALA A CA 1
ATOM 4208 C C . ALA A 1 548 ? -16.514 -5.622 23.591 1.00 71.38 548 ALA A C 1
ATOM 4210 O O . ALA A 1 548 ? -17.493 -4.972 23.227 1.00 71.38 548 ALA A O 1
ATOM 4211 N N . ARG A 1 549 ? -16.671 -6.825 24.162 1.00 69.69 549 ARG A N 1
ATOM 4212 C CA . ARG A 1 549 ? -17.995 -7.460 24.342 1.00 69.69 549 ARG A CA 1
ATOM 4213 C C . ARG A 1 549 ? -18.959 -6.593 25.164 1.00 69.69 549 ARG A C 1
ATOM 4215 O O . ARG A 1 549 ? -20.129 -6.498 24.814 1.00 69.69 549 ARG A O 1
ATOM 4222 N N . ALA A 1 550 ? -18.465 -5.946 26.221 1.00 64.19 550 ALA A N 1
ATOM 4223 C CA . ALA A 1 550 ? -19.275 -5.081 27.080 1.00 64.19 550 ALA A CA 1
ATOM 4224 C C . ALA A 1 550 ? -19.775 -3.827 26.339 1.00 64.19 550 ALA A C 1
ATOM 4226 O O . ALA A 1 550 ? -20.946 -3.476 26.443 1.00 64.19 550 ALA A O 1
ATOM 4227 N N . THR A 1 551 ? -18.922 -3.200 25.522 1.00 78.50 551 THR A N 1
ATOM 4228 C CA . THR A 1 551 ? -19.301 -2.027 24.719 1.00 78.50 551 THR A CA 1
ATOM 4229 C C . THR A 1 551 ? -20.219 -2.404 23.556 1.00 78.50 551 THR A C 1
ATOM 4231 O O . THR A 1 551 ? -21.087 -1.621 23.193 1.00 78.50 551 THR A O 1
ATOM 4234 N N . ARG A 1 552 ? -20.095 -3.620 23.000 1.00 84.19 552 ARG A N 1
ATOM 4235 C CA . ARG A 1 552 ? -21.052 -4.149 22.012 1.00 84.19 552 ARG A CA 1
ATOM 4236 C C . ARG A 1 552 ? -22.451 -4.331 22.602 1.00 84.19 552 ARG A C 1
ATOM 4238 O O . ARG A 1 552 ? -23.412 -3.978 21.934 1.00 84.19 552 ARG A O 1
ATOM 4245 N N . SER A 1 553 ? -22.565 -4.807 23.844 1.00 83.12 553 SER A N 1
ATOM 4246 C CA . SER A 1 553 ? -23.861 -4.893 24.537 1.00 83.12 553 SER A CA 1
ATOM 4247 C C . SER A 1 553 ? -24.504 -3.514 24.698 1.00 83.12 553 SER A C 1
ATOM 4249 O O . SER A 1 553 ? -25.647 -3.329 24.304 1.00 83.12 553 SER A O 1
ATOM 4251 N N . ALA A 1 554 ? -23.742 -2.525 25.174 1.00 84.44 554 ALA A N 1
ATOM 4252 C CA . ALA A 1 554 ? -24.243 -1.159 25.335 1.00 84.44 554 ALA A CA 1
ATOM 4253 C C . ALA A 1 554 ? -24.634 -0.498 23.996 1.00 84.44 554 ALA A C 1
ATOM 4255 O O . ALA A 1 554 ? -25.590 0.270 23.937 1.00 84.44 554 ALA A O 1
ATOM 4256 N N . LEU A 1 555 ? -23.932 -0.816 22.900 1.00 88.62 555 LEU A N 1
ATOM 4257 C CA . LEU A 1 555 ? -24.323 -0.382 21.554 1.00 88.62 555 LEU A CA 1
ATOM 4258 C C . LEU A 1 555 ? -25.664 -0.976 21.106 1.00 88.62 555 LEU A C 1
ATOM 4260 O O . LEU A 1 555 ? -26.420 -0.284 20.428 1.00 88.62 555 LEU A O 1
ATOM 4264 N N . VAL A 1 556 ? -25.958 -2.229 21.471 1.00 91.38 556 VAL A N 1
ATOM 4265 C CA . VAL A 1 556 ? -27.261 -2.855 21.195 1.00 91.38 556 VAL A CA 1
ATOM 4266 C C . VAL A 1 556 ? -28.365 -2.157 21.986 1.00 91.38 556 VAL A C 1
ATOM 4268 O O . VAL A 1 556 ? -29.397 -1.838 21.406 1.00 91.38 556 VAL A O 1
ATOM 4271 N N . ASP A 1 557 ? -28.132 -1.832 23.259 1.00 91.94 557 ASP A N 1
ATOM 4272 C CA . ASP A 1 557 ? -29.121 -1.130 24.091 1.00 91.94 557 ASP A CA 1
ATOM 4273 C C . ASP A 1 557 ? -29.505 0.241 23.497 1.00 91.94 557 ASP A C 1
ATOM 4275 O O . ASP A 1 557 ? -30.675 0.627 23.489 1.00 91.94 557 ASP A O 1
ATOM 4279 N N . LEU A 1 558 ? -28.537 0.953 22.909 1.00 93.81 558 LEU A N 1
ATOM 4280 C CA . LEU A 1 558 ? -28.743 2.266 22.278 1.00 93.81 558 LEU A CA 1
ATOM 4281 C C . LEU A 1 558 ? -29.545 2.225 20.972 1.00 93.81 558 LEU A C 1
ATOM 4283 O O . LEU A 1 558 ? -29.985 3.272 20.494 1.00 93.81 558 LEU A O 1
ATOM 4287 N N . LEU A 1 559 ? -29.795 1.043 20.405 1.00 94.06 559 LEU A N 1
ATOM 4288 C CA . LEU A 1 559 ? -30.747 0.893 19.300 1.00 94.06 559 LEU A CA 1
ATOM 4289 C C . LEU A 1 559 ? -32.183 1.209 19.736 1.00 94.06 559 LEU A C 1
ATOM 4291 O O . LEU A 1 559 ? -33.006 1.549 18.893 1.00 94.06 559 LEU A O 1
ATOM 4295 N N . HIS A 1 560 ? -32.470 1.153 21.038 1.00 94.00 560 HIS A N 1
ATOM 4296 C CA . HIS A 1 560 ? -33.774 1.470 21.617 1.00 94.00 560 HIS A CA 1
ATOM 4297 C C . HIS A 1 560 ? -33.831 2.874 22.245 1.00 94.00 560 HIS A C 1
ATOM 4299 O O . HIS A 1 560 ? -34.762 3.171 22.995 1.00 94.00 560 HIS A O 1
ATOM 4305 N N . ASP A 1 561 ? -32.858 3.751 21.960 1.00 94.38 561 ASP A N 1
ATOM 4306 C CA . ASP A 1 561 ? -32.841 5.116 22.500 1.00 94.38 561 ASP A CA 1
ATOM 4307 C C . ASP A 1 561 ? -34.093 5.905 22.081 1.00 94.38 561 ASP A C 1
ATOM 4309 O O . ASP A 1 561 ? -34.594 5.768 20.963 1.00 94.38 561 ASP A O 1
ATOM 4313 N N . ALA A 1 562 ? -34.598 6.768 22.963 1.00 89.94 562 ALA A N 1
ATOM 4314 C CA . ALA A 1 562 ? -35.762 7.599 22.662 1.00 89.94 562 ALA A CA 1
ATOM 4315 C C . ALA A 1 562 ? -35.491 8.589 21.511 1.00 89.94 562 ALA A C 1
ATOM 4317 O O . ALA A 1 562 ? -36.402 8.912 20.744 1.00 89.94 562 ALA A O 1
ATOM 4318 N N . ASP A 1 563 ? -34.244 9.042 21.356 1.00 92.38 563 ASP A N 1
ATOM 4319 C CA . ASP A 1 563 ? -33.846 9.993 20.322 1.00 92.38 563 ASP A CA 1
ATOM 4320 C C . ASP A 1 563 ? -33.445 9.287 19.016 1.00 92.38 563 ASP A C 1
ATOM 4322 O O . ASP A 1 563 ? -32.595 8.394 18.990 1.00 92.38 563 ASP A O 1
ATOM 4326 N N . ALA A 1 564 ? -34.056 9.703 17.905 1.00 90.19 564 ALA A N 1
ATOM 4327 C CA . ALA A 1 564 ? -33.847 9.074 16.605 1.00 90.19 564 ALA A CA 1
ATOM 4328 C C . ALA A 1 564 ? -32.418 9.245 16.065 1.00 90.19 564 ALA A C 1
ATOM 4330 O O . ALA A 1 564 ? -31.911 8.352 15.390 1.00 90.19 564 ALA A O 1
ATOM 4331 N N . GLU A 1 565 ? -31.735 10.348 16.380 1.00 90.06 565 GLU A N 1
ATOM 4332 C CA . GLU A 1 565 ? -30.358 10.590 15.936 1.00 90.06 565 GLU A CA 1
ATOM 4333 C C . GLU A 1 565 ? -29.376 9.656 16.657 1.00 90.06 565 GLU A C 1
ATOM 4335 O O . GLU A 1 565 ? -28.427 9.147 16.054 1.00 90.06 565 GLU A O 1
ATOM 4340 N N . VAL A 1 566 ? -29.646 9.362 17.933 1.00 91.19 566 VAL A N 1
ATOM 4341 C CA . VAL A 1 566 ? -28.887 8.373 18.711 1.00 91.19 566 VAL A CA 1
ATOM 4342 C C . VAL A 1 566 ? -29.108 6.970 18.148 1.00 91.19 566 VAL A C 1
ATOM 4344 O O . VAL A 1 566 ? -28.125 6.276 17.871 1.00 91.19 566 VAL A O 1
ATOM 4347 N N . ARG A 1 567 ? -30.369 6.580 17.888 1.00 94.56 567 ARG A N 1
ATOM 4348 C CA . ARG A 1 567 ? -30.689 5.292 17.242 1.00 94.56 567 ARG A CA 1
ATOM 4349 C C . ARG A 1 567 ? -29.997 5.162 15.892 1.00 94.56 567 ARG A C 1
ATOM 4351 O O . ARG A 1 567 ? -29.360 4.149 15.621 1.00 94.56 567 ARG A O 1
ATOM 4358 N N . GLU A 1 568 ? -30.064 6.195 15.054 1.00 91.75 568 GLU A N 1
ATOM 4359 C CA . GLU A 1 568 ? -29.387 6.215 13.757 1.00 91.75 568 GLU A CA 1
ATOM 4360 C C . GLU A 1 568 ? -27.885 5.962 13.898 1.00 91.75 568 GLU A C 1
ATOM 4362 O O . GLU A 1 568 ? -27.322 5.133 13.176 1.00 91.75 568 GLU A O 1
ATOM 4367 N N . ARG A 1 569 ? -27.230 6.663 14.829 1.00 91.75 569 ARG A N 1
ATOM 4368 C CA . ARG A 1 569 ? -25.791 6.514 15.039 1.00 91.75 569 ARG A CA 1
ATOM 4369 C C . ARG A 1 569 ? -25.436 5.113 15.535 1.00 91.75 569 ARG A C 1
ATOM 4371 O O . ARG A 1 569 ? -24.468 4.533 15.040 1.00 91.75 569 ARG A O 1
ATOM 4378 N N . ALA A 1 570 ? -26.236 4.554 16.443 1.00 91.81 570 ALA A N 1
ATOM 4379 C CA . ALA A 1 570 ? -26.074 3.192 16.938 1.00 91.81 570 ALA A CA 1
ATOM 4380 C C . ALA A 1 570 ? -26.227 2.155 15.811 1.00 91.81 570 ALA A C 1
ATOM 4382 O O . ALA A 1 570 ? -25.360 1.296 15.670 1.00 91.81 570 ALA A O 1
ATOM 4383 N N . ILE A 1 571 ? -27.247 2.285 14.949 1.00 93.00 571 ILE A N 1
ATOM 4384 C CA . ILE A 1 571 ? -27.480 1.400 13.789 1.00 93.00 571 ILE A CA 1
ATOM 4385 C C . ILE A 1 571 ? -26.258 1.355 12.868 1.00 93.00 571 ILE A C 1
ATOM 4387 O O . ILE A 1 571 ? -25.819 0.282 12.448 1.00 93.00 571 ILE A O 1
ATOM 4391 N N . LEU A 1 572 ? -25.685 2.521 12.559 1.00 87.12 572 LEU A N 1
ATOM 4392 C CA . LEU A 1 572 ? -24.494 2.603 11.716 1.00 87.12 572 LEU A CA 1
ATOM 4393 C C . LEU A 1 572 ? -23.285 1.941 12.389 1.00 87.12 572 LEU A C 1
ATOM 4395 O O . LEU A 1 572 ? -22.557 1.198 11.730 1.00 87.12 572 LEU A O 1
ATOM 4399 N N . ALA A 1 573 ? -23.089 2.171 13.690 1.00 86.50 573 ALA A N 1
ATOM 4400 C CA . ALA A 1 573 ? -21.992 1.578 14.449 1.00 86.50 573 ALA A CA 1
ATOM 4401 C C . ALA A 1 573 ? -22.084 0.041 14.502 1.00 86.50 573 ALA A C 1
ATOM 4403 O O . ALA A 1 573 ? -21.082 -0.637 14.264 1.00 86.50 573 ALA A O 1
ATOM 4404 N N . VAL A 1 574 ? -23.274 -0.521 14.754 1.00 88.94 574 VAL A N 1
ATOM 4405 C CA . VAL A 1 574 ? -23.461 -1.983 14.814 1.00 88.94 574 VAL A CA 1
ATOM 4406 C C . VAL A 1 574 ? -23.339 -2.649 13.444 1.00 88.94 574 VAL A C 1
ATOM 4408 O O . VAL A 1 574 ? -22.772 -3.739 13.361 1.00 88.94 574 VAL A O 1
ATOM 4411 N N . GLY A 1 575 ? -23.809 -1.995 12.374 1.00 78.62 575 GLY A N 1
ATOM 4412 C CA . GLY A 1 575 ? -23.666 -2.484 11.000 1.00 78.62 575 GLY A CA 1
ATOM 4413 C C . GLY A 1 575 ? -22.199 -2.572 10.577 1.00 78.62 575 GLY A C 1
ATOM 4414 O O . GLY A 1 575 ? -21.720 -3.645 10.206 1.00 78.62 575 GLY A O 1
ATOM 4415 N N . ILE A 1 576 ? -21.454 -1.470 10.739 1.00 76.19 576 ILE A N 1
ATOM 4416 C CA . ILE A 1 576 ? -20.020 -1.399 10.407 1.00 76.19 576 ILE A CA 1
ATOM 4417 C C . ILE A 1 576 ? -19.218 -2.413 11.229 1.00 76.19 576 ILE A C 1
ATOM 4419 O O . ILE A 1 576 ? -18.378 -3.126 10.682 1.00 76.19 576 ILE A O 1
ATOM 4423 N N . GLY A 1 577 ? -19.494 -2.498 12.533 1.00 74.38 577 GLY A N 1
ATOM 4424 C CA . GLY A 1 577 ? -18.815 -3.418 13.443 1.00 74.38 577 GLY A CA 1
ATOM 4425 C C . GLY A 1 577 ? -19.242 -4.882 13.311 1.00 74.38 577 GLY A C 1
ATOM 4426 O O . GLY A 1 577 ? -18.698 -5.717 14.031 1.00 74.38 577 GLY A O 1
ATOM 4427 N N . LYS A 1 578 ? -20.215 -5.202 12.440 1.00 82.06 578 LYS A N 1
ATOM 4428 C CA . LYS A 1 578 ? -20.836 -6.533 12.309 1.00 82.06 578 LYS A CA 1
ATOM 4429 C C . LYS A 1 578 ? -21.201 -7.141 13.667 1.00 82.06 578 LYS A C 1
ATOM 4431 O O . LYS A 1 578 ? -20.857 -8.281 13.979 1.00 82.06 578 LYS A O 1
ATOM 4436 N N . VAL A 1 579 ? -21.886 -6.357 14.497 1.00 83.25 579 VAL A N 1
ATOM 4437 C CA . VAL A 1 579 ? -22.354 -6.794 15.818 1.00 83.25 579 VAL A CA 1
ATOM 4438 C C . VAL A 1 579 ? -23.585 -7.679 15.626 1.00 83.25 579 VAL A C 1
ATOM 4440 O O . VAL A 1 579 ? -24.714 -7.200 15.665 1.00 83.25 579 VAL A O 1
ATOM 4443 N N . TYR A 1 580 ? -23.376 -8.972 15.368 1.00 85.31 580 TYR A N 1
ATOM 4444 C CA . TYR A 1 580 ? -24.455 -9.926 15.075 1.00 85.31 580 TYR A CA 1
ATOM 4445 C C . TYR A 1 580 ? -25.482 -10.047 16.208 1.00 85.31 580 TYR A C 1
ATOM 4447 O O . TYR A 1 580 ? -26.648 -10.340 15.951 1.00 85.31 580 TYR A O 1
ATOM 4455 N N . GLU A 1 581 ? -25.082 -9.769 17.452 1.00 87.69 581 GLU A N 1
ATOM 4456 C CA . GLU A 1 581 ? -25.990 -9.725 18.601 1.00 87.69 581 GLU A CA 1
ATOM 4457 C C . GLU A 1 581 ? -27.093 -8.655 18.445 1.00 87.69 581 GLU A C 1
ATOM 4459 O O . GLU A 1 581 ? -28.159 -8.783 19.042 1.00 87.69 581 GLU A O 1
ATOM 4464 N N . ALA A 1 582 ? -26.883 -7.640 17.595 1.00 91.50 582 ALA A N 1
ATOM 4465 C CA . ALA A 1 582 ? -27.849 -6.582 17.302 1.00 91.50 582 ALA A CA 1
ATOM 4466 C C . ALA A 1 582 ? -28.979 -7.004 16.345 1.00 91.50 582 ALA A C 1
ATOM 4468 O O . ALA A 1 582 ? -29.932 -6.246 16.164 1.00 91.50 582 ALA A O 1
ATOM 4469 N N . ALA A 1 583 ? -28.893 -8.178 15.703 1.00 90.56 583 ALA A N 1
ATOM 4470 C CA . ALA A 1 583 ? -29.794 -8.550 14.608 1.00 90.56 583 ALA A CA 1
ATOM 4471 C C . ALA A 1 583 ? -31.281 -8.519 15.007 1.00 90.56 583 ALA A C 1
ATOM 4473 O O . ALA A 1 583 ? -32.107 -8.037 14.235 1.00 90.56 583 ALA A O 1
ATOM 4474 N N . SER A 1 584 ? -31.629 -8.970 16.219 1.00 92.00 584 SER A N 1
ATOM 4475 C CA . SER A 1 584 ? -33.019 -8.929 16.705 1.00 92.00 584 SER A CA 1
ATOM 4476 C C . SER A 1 584 ? -33.533 -7.493 16.846 1.00 92.00 584 SER A C 1
ATOM 4478 O O . SER A 1 584 ? -34.572 -7.156 16.284 1.00 92.00 584 SER A O 1
ATOM 4480 N N . ALA A 1 585 ? -32.766 -6.626 17.514 1.00 92.94 585 ALA A N 1
ATOM 4481 C CA . ALA A 1 585 ? -33.119 -5.219 17.709 1.00 92.94 585 ALA A CA 1
ATOM 4482 C C . ALA A 1 585 ? -33.221 -4.458 16.373 1.00 92.94 585 ALA A C 1
ATOM 4484 O O . ALA A 1 585 ? -34.139 -3.671 16.155 1.00 92.94 585 ALA A O 1
ATOM 4485 N N . LEU A 1 586 ? -32.326 -4.743 15.421 1.00 94.75 586 LEU A N 1
ATOM 4486 C CA . LEU A 1 586 ? -32.384 -4.155 14.080 1.00 94.75 586 LEU A CA 1
ATOM 4487 C C . LEU A 1 586 ? -33.637 -4.584 13.300 1.00 94.75 586 LEU A C 1
ATOM 4489 O O . LEU A 1 586 ? -34.188 -3.776 12.552 1.00 94.75 586 LEU A O 1
ATOM 4493 N N . ARG A 1 587 ? -34.113 -5.826 13.466 1.00 94.06 587 ARG A N 1
ATOM 4494 C CA . ARG A 1 587 ? -35.370 -6.282 12.844 1.00 94.06 587 ARG A CA 1
ATOM 4495 C C . ARG A 1 587 ? -36.585 -5.567 13.428 1.00 94.06 587 ARG A C 1
ATOM 4497 O O . ARG A 1 587 ? -37.505 -5.257 12.676 1.00 94.06 587 ARG A O 1
ATOM 4504 N N . GLU A 1 588 ? -36.587 -5.267 14.724 1.00 94.12 588 GLU A N 1
ATOM 4505 C CA . GLU A 1 588 ? -37.645 -4.461 15.348 1.00 94.12 588 GLU A CA 1
ATOM 4506 C C . GLU A 1 588 ? -37.676 -3.039 14.771 1.00 94.12 588 GLU A C 1
ATOM 4508 O O . GLU A 1 588 ? -38.743 -2.542 14.400 1.00 94.12 588 GLU A O 1
ATOM 4513 N N . LEU A 1 589 ? -36.500 -2.430 14.583 1.00 95.12 589 LEU A N 1
ATOM 4514 C CA . LEU A 1 589 ? -36.341 -1.092 14.003 1.00 95.12 589 LEU A CA 1
ATOM 4515 C C . LEU A 1 589 ? -36.769 -0.977 12.533 1.00 95.12 589 LEU A C 1
ATOM 4517 O O . LEU A 1 589 ? -36.959 0.135 12.044 1.00 95.12 589 LEU A O 1
ATOM 4521 N N . LEU A 1 590 ? -37.000 -2.087 11.823 1.00 93.69 590 LEU A N 1
ATOM 4522 C CA . LEU A 1 590 ? -37.643 -2.048 10.501 1.00 93.69 590 LEU A CA 1
ATOM 4523 C C . LEU A 1 590 ? -39.061 -1.455 10.554 1.00 93.69 590 LEU A C 1
ATOM 4525 O O . LEU A 1 590 ? -39.563 -0.996 9.529 1.00 93.69 590 LEU A O 1
ATOM 4529 N N . ASN A 1 591 ? -39.693 -1.457 11.733 1.00 92.31 591 ASN A N 1
ATOM 4530 C CA . ASN A 1 591 ? -41.006 -0.863 11.980 1.00 92.31 591 ASN A CA 1
ATOM 4531 C C . ASN A 1 591 ? -40.930 0.510 12.678 1.00 92.31 591 ASN A C 1
ATOM 4533 O O . ASN A 1 591 ? -41.956 0.998 13.154 1.00 92.31 591 ASN A O 1
ATOM 4537 N N . ASP A 1 592 ? -39.746 1.130 12.768 1.00 93.25 592 ASP A N 1
ATOM 4538 C CA . ASP A 1 592 ? -39.595 2.459 13.373 1.00 93.25 592 ASP A CA 1
ATOM 4539 C C . ASP A 1 592 ? -40.454 3.498 12.612 1.00 93.25 592 ASP A C 1
ATOM 4541 O O . ASP A 1 592 ? -40.507 3.468 11.373 1.00 93.25 592 ASP A O 1
ATOM 4545 N N . PRO A 1 593 ? -41.155 4.414 13.314 1.00 89.00 593 PRO A N 1
ATOM 4546 C CA . PRO A 1 593 ? -41.982 5.442 12.676 1.00 89.00 593 PRO A CA 1
ATOM 4547 C C . PRO A 1 593 ? -41.187 6.353 11.728 1.00 89.00 593 PRO A C 1
ATOM 4549 O O . PRO A 1 593 ? -41.755 6.923 10.789 1.00 89.00 593 PRO A O 1
ATOM 4552 N N . GLU A 1 594 ? -39.879 6.499 11.941 1.00 89.88 594 GLU A N 1
ATOM 4553 C CA . GLU A 1 594 ? -39.001 7.221 11.038 1.00 89.88 594 GLU A CA 1
ATOM 4554 C C . GLU A 1 594 ? -38.459 6.313 9.928 1.00 89.88 594 GLU A C 1
ATOM 4556 O O . GLU A 1 594 ? -37.536 5.523 10.114 1.00 89.88 594 GLU A O 1
ATOM 4561 N N . GLU A 1 595 ? -38.954 6.521 8.703 1.00 90.12 595 GLU A N 1
ATOM 4562 C CA . GLU A 1 595 ? -38.515 5.794 7.497 1.00 90.12 595 GLU A CA 1
ATOM 4563 C C . GLU A 1 595 ? -36.980 5.746 7.333 1.00 90.12 595 GLU A C 1
ATOM 4565 O O . GLU A 1 595 ? -36.434 4.757 6.850 1.00 90.12 595 GLU A O 1
ATOM 4570 N N . LYS A 1 596 ? -36.270 6.805 7.747 1.00 91.88 596 LYS A N 1
ATOM 4571 C CA . LYS A 1 596 ? -34.803 6.879 7.701 1.00 91.88 596 LYS A CA 1
ATOM 4572 C C . LYS A 1 596 ? -34.150 5.817 8.594 1.00 91.88 596 LYS A C 1
ATOM 4574 O O . LYS A 1 596 ? -33.208 5.155 8.160 1.00 91.88 596 LYS A O 1
ATOM 4579 N N . ILE A 1 597 ? -34.665 5.650 9.811 1.00 93.88 597 ILE A N 1
ATOM 4580 C CA . ILE A 1 597 ? -34.182 4.688 10.805 1.00 93.88 597 ILE A CA 1
ATOM 4581 C C . ILE A 1 597 ? -34.416 3.268 10.304 1.00 93.88 597 ILE A C 1
ATOM 4583 O O . ILE A 1 597 ? -33.471 2.484 10.233 1.00 93.88 597 ILE A O 1
ATOM 4587 N N . ALA A 1 598 ? -35.627 2.980 9.824 1.00 94.12 598 ALA A N 1
ATOM 4588 C CA . ALA A 1 598 ? -35.961 1.684 9.245 1.00 94.12 598 ALA A CA 1
ATOM 4589 C C . ALA A 1 598 ? -35.079 1.331 8.028 1.00 94.12 598 ALA A C 1
ATOM 4591 O O . ALA A 1 598 ? -34.638 0.189 7.882 1.00 94.12 598 ALA A O 1
ATOM 4592 N N . LEU A 1 599 ? -34.758 2.307 7.165 1.00 94.31 599 LEU A N 1
ATOM 4593 C CA . LEU A 1 599 ? -33.875 2.091 6.010 1.00 94.31 599 LEU A CA 1
ATOM 4594 C C . LEU A 1 599 ? -32.427 1.816 6.433 1.00 94.31 599 LEU A C 1
ATOM 4596 O O . LEU A 1 599 ? -31.787 0.928 5.869 1.00 94.31 599 LEU A O 1
ATOM 4600 N N . ASN A 1 600 ? -31.915 2.549 7.424 1.00 94.06 600 ASN A N 1
ATOM 4601 C CA . ASN A 1 600 ? -30.587 2.304 7.983 1.00 94.06 600 ASN A CA 1
ATOM 4602 C C . ASN A 1 600 ? -30.507 0.925 8.653 1.00 94.06 600 ASN A C 1
ATOM 4604 O O . ASN A 1 600 ? -29.532 0.206 8.439 1.00 94.06 600 ASN A O 1
ATOM 4608 N N . ALA A 1 601 ? -31.537 0.529 9.409 1.00 95.19 601 ALA A N 1
ATOM 4609 C CA . ALA A 1 601 ? -31.598 -0.776 10.063 1.00 95.19 601 ALA A CA 1
ATOM 4610 C C . ALA A 1 601 ? -31.598 -1.917 9.036 1.00 95.19 601 ALA A C 1
ATOM 4612 O O . ALA A 1 601 ? -30.845 -2.880 9.171 1.00 95.19 601 ALA A O 1
ATOM 4613 N N . ALA A 1 602 ? -32.360 -1.764 7.949 1.00 95.06 602 ALA A N 1
ATOM 4614 C CA . ALA A 1 602 ? -32.363 -2.710 6.839 1.00 95.06 602 ALA A CA 1
ATOM 4615 C C . ALA A 1 602 ? -30.987 -2.837 6.160 1.00 95.06 602 ALA A C 1
ATOM 4617 O O . ALA A 1 602 ? -30.566 -3.945 5.830 1.00 95.06 602 ALA A O 1
ATOM 4618 N N . GLY A 1 603 ? -30.269 -1.723 5.976 1.00 91.62 603 GLY A N 1
ATOM 4619 C CA . GLY A 1 603 ? -28.901 -1.736 5.449 1.00 91.62 603 GLY A CA 1
ATOM 4620 C C . GLY A 1 603 ? -27.912 -2.438 6.386 1.00 91.62 603 GLY A C 1
ATOM 4621 O O . GLY A 1 603 ? -27.135 -3.279 5.936 1.00 91.62 603 GLY A O 1
ATOM 4622 N N . ALA A 1 604 ? -27.983 -2.160 7.692 1.00 91.44 604 ALA A N 1
ATOM 4623 C CA . ALA A 1 604 ? -27.150 -2.818 8.702 1.00 91.44 604 ALA A CA 1
ATOM 4624 C C . ALA A 1 604 ? -27.389 -4.339 8.751 1.00 91.44 604 ALA A C 1
ATOM 4626 O O . ALA A 1 604 ? -26.429 -5.105 8.805 1.00 91.44 604 ALA A O 1
ATOM 4627 N N . LEU A 1 605 ? -28.646 -4.786 8.643 1.00 92.12 605 LEU A N 1
ATOM 4628 C CA . LEU A 1 605 ? -28.991 -6.206 8.492 1.00 92.12 605 LEU A CA 1
ATOM 4629 C C . LEU A 1 605 ? -28.378 -6.810 7.218 1.00 92.12 605 LEU A C 1
ATOM 4631 O O . LEU A 1 605 ? -27.772 -7.880 7.277 1.00 92.12 605 LEU A O 1
ATOM 4635 N N . GLY A 1 606 ? -28.435 -6.095 6.090 1.00 87.62 606 GLY A N 1
ATOM 4636 C CA . GLY A 1 606 ? -27.807 -6.519 4.834 1.00 87.62 606 GLY A CA 1
ATOM 4637 C C . GLY A 1 606 ? -26.296 -6.755 4.955 1.00 87.62 606 GLY A C 1
ATOM 4638 O O . GLY A 1 606 ? -25.785 -7.768 4.477 1.00 87.62 606 GLY A O 1
ATOM 4639 N N . GLN A 1 607 ? -25.585 -5.892 5.689 1.00 85.12 607 GLN A N 1
ATOM 4640 C CA . GLN A 1 607 ? -24.149 -6.055 5.981 1.00 85.12 607 GLN A CA 1
ATOM 4641 C C . GLN A 1 607 ? -23.833 -7.315 6.807 1.00 85.12 607 GLN A C 1
ATOM 4643 O O . GLN A 1 607 ? -22.706 -7.819 6.762 1.00 85.12 607 GLN A O 1
ATOM 4648 N N . MET A 1 608 ? -24.829 -7.839 7.527 1.00 86.38 608 MET A N 1
ATOM 4649 C CA . MET A 1 608 ? -24.782 -9.086 8.295 1.00 86.38 608 MET A CA 1
ATOM 4650 C C . MET A 1 608 ? -25.366 -10.285 7.523 1.00 86.38 608 MET A C 1
ATOM 4652 O O . MET A 1 608 ? -25.582 -11.340 8.114 1.00 86.38 608 MET A O 1
ATOM 4656 N N . ASN A 1 609 ? -25.601 -10.148 6.210 1.00 86.31 609 ASN A N 1
ATOM 4657 C CA . ASN A 1 609 ? -26.267 -11.135 5.348 1.00 86.31 609 ASN A CA 1
ATOM 4658 C C . ASN A 1 609 ? -27.720 -11.462 5.744 1.00 86.31 609 ASN A C 1
ATOM 4660 O O . ASN A 1 609 ? -28.241 -12.514 5.372 1.00 86.31 609 ASN A O 1
ATOM 4664 N N . ASP A 1 610 ? -28.397 -10.565 6.458 1.00 88.88 610 ASP A N 1
ATOM 4665 C CA . ASP A 1 610 ? -29.804 -10.710 6.819 1.00 88.88 610 ASP A CA 1
ATOM 4666 C C . ASP A 1 610 ? -30.701 -9.944 5.831 1.00 88.88 610 ASP A C 1
ATOM 4668 O O . ASP A 1 610 ? -30.595 -8.731 5.643 1.00 88.88 610 ASP A O 1
ATOM 4672 N N . TRP A 1 611 ? -31.611 -10.676 5.186 1.00 92.50 611 TRP A N 1
ATOM 4673 C CA . TRP A 1 611 ? -32.502 -10.164 4.143 1.00 92.50 611 TRP A CA 1
ATOM 4674 C C . TRP A 1 611 ? -33.871 -9.701 4.662 1.00 92.50 611 TRP A C 1
ATOM 4676 O O . TRP A 1 611 ? -34.729 -9.324 3.862 1.00 92.50 611 TRP A O 1
ATOM 4686 N N . SER A 1 612 ? -34.097 -9.691 5.977 1.00 90.38 612 SER A N 1
ATOM 4687 C CA . SER A 1 612 ? -35.397 -9.361 6.586 1.00 90.38 612 SER A CA 1
ATOM 4688 C C . SER A 1 612 ? -35.905 -7.966 6.191 1.00 90.38 612 SER A C 1
ATOM 4690 O O . SER A 1 612 ? -37.103 -7.768 5.991 1.00 90.38 612 SER A O 1
ATOM 4692 N N . GLY A 1 613 ? -34.996 -7.006 5.982 1.00 91.31 613 GLY A N 1
ATOM 4693 C CA . GLY A 1 613 ? -35.323 -5.648 5.532 1.00 91.31 613 GLY A CA 1
ATOM 4694 C C . GLY A 1 613 ? -35.626 -5.504 4.032 1.00 91.31 613 GLY A C 1
ATOM 4695 O O . GLY A 1 613 ? -36.015 -4.422 3.589 1.00 91.31 613 GLY A O 1
ATOM 4696 N N . PHE A 1 614 ? -35.470 -6.565 3.229 1.00 94.38 614 PHE A N 1
ATOM 4697 C CA . PHE A 1 614 ? -35.516 -6.484 1.764 1.00 94.38 614 PHE A CA 1
ATOM 4698 C C . PHE A 1 614 ? -36.829 -5.905 1.233 1.00 94.38 614 PHE A C 1
ATOM 4700 O O . PHE A 1 614 ? -36.804 -4.989 0.415 1.00 94.38 614 PHE A O 1
ATOM 4707 N N . ASN A 1 615 ? -37.979 -6.409 1.691 1.00 91.31 615 ASN A N 1
ATOM 4708 C CA . ASN A 1 615 ? -39.282 -5.989 1.159 1.00 91.31 615 ASN A CA 1
ATOM 4709 C C . ASN A 1 615 ? -39.559 -4.504 1.425 1.00 91.31 615 ASN A C 1
ATOM 4711 O O . ASN A 1 615 ? -40.078 -3.798 0.557 1.00 91.31 615 ASN A O 1
ATOM 4715 N N . PHE A 1 616 ? -39.179 -4.027 2.612 1.00 91.25 616 PHE A N 1
ATOM 4716 C CA . PHE A 1 616 ? -39.295 -2.625 2.991 1.00 91.25 616 PHE A CA 1
ATOM 4717 C C . PHE A 1 616 ? -38.431 -1.739 2.082 1.00 91.25 616 PHE A C 1
ATOM 4719 O O . PHE A 1 616 ? -38.930 -0.799 1.457 1.00 91.25 616 PHE A O 1
ATOM 4726 N N . VAL A 1 617 ? -37.157 -2.103 1.922 1.00 93.38 617 VAL A N 1
ATOM 4727 C CA . VAL A 1 617 ? -36.208 -1.373 1.075 1.00 93.38 617 VAL A CA 1
ATOM 4728 C C . VAL A 1 617 ? -36.613 -1.410 -0.399 1.00 93.38 617 VAL A C 1
ATOM 4730 O O . VAL A 1 617 ? -36.569 -0.382 -1.068 1.00 93.38 617 VAL A O 1
ATOM 4733 N N . ALA A 1 618 ? -37.060 -2.555 -0.915 1.00 92.50 618 ALA A N 1
ATOM 4734 C CA . ALA A 1 618 ? -37.510 -2.706 -2.297 1.00 92.50 618 ALA A CA 1
ATOM 4735 C C . ALA A 1 618 ? -38.682 -1.763 -2.614 1.00 92.50 618 ALA A C 1
ATOM 4737 O O . ALA A 1 618 ? -38.663 -1.069 -3.633 1.00 92.50 618 ALA A O 1
ATOM 4738 N N . LYS A 1 619 ? -39.661 -1.665 -1.705 1.00 91.56 619 LYS A N 1
ATOM 4739 C CA . LYS A 1 619 ? -40.781 -0.722 -1.825 1.00 91.56 619 LYS A CA 1
ATOM 4740 C C . LYS A 1 619 ? -40.298 0.733 -1.821 1.00 91.56 619 LYS A C 1
ATOM 4742 O O . LYS A 1 619 ? -40.761 1.536 -2.632 1.00 91.56 619 LYS A O 1
ATOM 4747 N N . ALA A 1 620 ? -39.348 1.070 -0.948 1.00 91.69 620 ALA A N 1
ATOM 4748 C CA . ALA A 1 620 ? -38.765 2.409 -0.881 1.00 91.69 620 ALA A CA 1
ATOM 4749 C C . ALA A 1 620 ? -37.953 2.764 -2.144 1.00 91.69 620 ALA A C 1
ATOM 4751 O O . ALA A 1 620 ? -38.025 3.899 -2.619 1.00 91.69 620 ALA A O 1
ATOM 4752 N N . VAL A 1 621 ? -37.241 1.792 -2.732 1.00 90.69 621 VAL A N 1
ATOM 4753 C CA . VAL A 1 621 ? -36.518 1.948 -4.004 1.00 90.69 621 VAL A CA 1
ATOM 4754 C C . VAL A 1 621 ? -37.478 2.204 -5.157 1.00 90.69 621 VAL A C 1
ATOM 4756 O O . VAL A 1 621 ? -37.164 3.036 -5.999 1.00 90.69 621 VAL A O 1
ATOM 4759 N N . GLU A 1 622 ? -38.630 1.530 -5.222 1.00 88.94 622 GLU A N 1
ATOM 4760 C CA . GLU A 1 622 ? -39.634 1.750 -6.277 1.00 88.94 622 GLU A CA 1
ATOM 4761 C C . GLU A 1 622 ? -40.307 3.126 -6.185 1.00 88.94 622 GLU A C 1
ATOM 4763 O O . GLU A 1 622 ? -40.630 3.727 -7.218 1.00 88.94 622 GLU A O 1
ATOM 4768 N N . GLY A 1 623 ? -40.460 3.645 -4.967 1.00 84.56 623 GLY A N 1
ATOM 4769 C CA . GLY A 1 623 ? -41.026 4.960 -4.697 1.00 84.56 623 GLY A CA 1
ATOM 4770 C C . GLY A 1 623 ? -40.186 6.137 -5.212 1.00 84.56 623 GLY A C 1
ATOM 4771 O O . GLY A 1 623 ? -39.104 5.995 -5.786 1.00 84.56 623 GLY A O 1
ATOM 4772 N N . ASN A 1 624 ? -40.713 7.343 -4.996 1.00 75.69 624 ASN A N 1
ATOM 4773 C CA . ASN A 1 624 ? -40.009 8.617 -5.195 1.00 75.69 624 ASN A CA 1
ATOM 4774 C C . ASN A 1 624 ? -39.908 9.385 -3.863 1.00 75.69 624 ASN A C 1
ATOM 4776 O O . ASN A 1 624 ? -40.047 10.605 -3.824 1.00 75.69 624 ASN A O 1
ATOM 4780 N N . GLY A 1 625 ? -39.740 8.652 -2.758 1.00 76.69 625 GLY A N 1
ATOM 4781 C CA . GLY A 1 625 ? -39.726 9.212 -1.409 1.00 76.69 625 GLY A CA 1
ATOM 4782 C C . GLY A 1 625 ? -38.517 10.109 -1.133 1.00 76.69 625 GLY A C 1
ATOM 4783 O O . GLY A 1 625 ? -37.490 10.044 -1.815 1.00 76.69 625 GLY A O 1
ATOM 4784 N N . LYS A 1 626 ? -38.623 10.914 -0.068 1.00 81.75 626 LYS A N 1
ATOM 4785 C CA . LYS A 1 626 ? -37.559 11.811 0.426 1.00 81.75 626 LYS A CA 1
ATOM 4786 C C . LYS A 1 626 ? -36.226 11.094 0.699 1.00 81.75 626 LYS A C 1
ATOM 4788 O O . LYS A 1 626 ? -35.170 11.710 0.592 1.00 81.75 626 LYS A O 1
ATOM 4793 N N . HIS A 1 627 ? -36.262 9.788 0.972 1.00 87.75 627 HIS A N 1
ATOM 4794 C CA . HIS A 1 627 ? -35.095 8.960 1.282 1.00 87.75 627 HIS A CA 1
ATOM 4795 C C . HIS A 1 627 ? -34.668 8.017 0.144 1.00 87.75 627 HIS A C 1
ATOM 4797 O O . HIS A 1 627 ? -33.972 7.037 0.393 1.00 87.75 627 HIS A O 1
ATOM 4803 N N . ALA A 1 628 ? -35.015 8.303 -1.119 1.00 84.62 628 ALA A N 1
ATOM 4804 C CA . ALA A 1 628 ? -34.700 7.421 -2.254 1.00 84.62 628 ALA A CA 1
ATOM 4805 C C . ALA A 1 628 ? -33.208 7.038 -2.367 1.00 84.62 628 ALA A C 1
ATOM 4807 O O . ALA A 1 628 ? -32.879 5.905 -2.708 1.00 84.62 628 ALA A O 1
ATOM 4808 N N . ARG A 1 629 ? -32.287 7.957 -2.039 1.00 87.06 629 ARG A N 1
ATOM 4809 C CA . ARG A 1 629 ? -30.840 7.663 -2.025 1.00 87.06 629 ARG A CA 1
ATOM 4810 C C . ARG A 1 629 ? -30.463 6.661 -0.936 1.00 87.06 629 ARG A C 1
ATOM 4812 O O . ARG A 1 629 ? -29.626 5.795 -1.163 1.00 87.06 629 ARG A O 1
ATOM 4819 N N . LEU A 1 630 ? -31.087 6.789 0.233 1.00 87.44 630 LEU A N 1
ATOM 4820 C CA . LEU A 1 630 ? -30.852 5.898 1.361 1.00 87.44 630 LEU A CA 1
ATOM 4821 C C . LEU A 1 630 ? -31.428 4.509 1.089 1.00 87.44 630 LEU A C 1
ATOM 4823 O O . LEU A 1 630 ? -30.766 3.514 1.356 1.00 87.44 630 LEU A O 1
ATOM 4827 N N . ALA A 1 631 ? -32.604 4.448 0.462 1.00 91.88 631 ALA A N 1
ATOM 4828 C CA . ALA A 1 631 ? -33.200 3.198 0.013 1.00 91.88 631 ALA A CA 1
ATOM 4829 C C . ALA A 1 631 ? -32.284 2.447 -0.960 1.00 91.88 631 ALA A C 1
ATOM 4831 O O . ALA A 1 631 ? -32.084 1.250 -0.807 1.00 91.88 631 ALA A O 1
ATOM 4832 N N . VAL A 1 632 ? -31.655 3.140 -1.913 1.00 91.06 632 VAL A N 1
ATOM 4833 C CA . VAL A 1 632 ? -30.694 2.514 -2.839 1.00 91.06 632 VAL A CA 1
ATOM 4834 C C . VAL A 1 632 ? -29.420 2.046 -2.136 1.00 91.06 632 VAL A C 1
ATOM 4836 O O . VAL A 1 632 ? -28.891 0.990 -2.486 1.00 91.06 632 VAL A O 1
ATOM 4839 N N . ARG A 1 633 ? -28.941 2.784 -1.128 1.00 90.56 633 ARG A N 1
ATOM 4840 C CA . ARG A 1 633 ? -27.812 2.344 -0.299 1.00 90.56 633 ARG A CA 1
ATOM 4841 C C . ARG A 1 633 ? -28.154 1.055 0.449 1.00 90.56 633 ARG A C 1
ATOM 4843 O O . ARG A 1 633 ? -27.474 0.059 0.242 1.00 90.56 633 ARG A O 1
ATOM 4850 N N . ALA A 1 634 ? -29.251 1.045 1.206 1.00 90.69 634 ALA A N 1
ATOM 4851 C CA . ALA A 1 634 ? -29.711 -0.140 1.928 1.00 90.69 634 ALA A CA 1
ATOM 4852 C C . ALA A 1 634 ? -29.982 -1.320 0.977 1.00 90.69 634 ALA A C 1
ATOM 4854 O O . ALA A 1 634 ? -29.682 -2.467 1.289 1.00 90.69 634 ALA A O 1
ATOM 4855 N N . PHE A 1 635 ? -30.492 -1.045 -0.227 1.00 94.19 635 PHE A N 1
ATOM 4856 C CA . PHE A 1 635 ? -30.704 -2.065 -1.253 1.00 94.19 635 PHE A CA 1
ATOM 4857 C C . PHE A 1 635 ? -29.386 -2.654 -1.751 1.00 94.19 635 PHE A C 1
ATOM 4859 O O . PHE A 1 635 ? -29.304 -3.858 -1.988 1.00 94.19 635 PHE A O 1
ATOM 4866 N N . SER A 1 636 ? -28.351 -1.822 -1.881 1.00 90.00 636 SER A N 1
ATOM 4867 C CA . SER A 1 636 ? -27.003 -2.271 -2.231 1.00 90.00 636 SER A CA 1
ATOM 4868 C C . SER A 1 636 ? -26.401 -3.127 -1.121 1.00 90.00 636 SER A C 1
ATOM 4870 O O . SER A 1 636 ? -25.829 -4.170 -1.417 1.00 90.00 636 SER A O 1
ATOM 4872 N N . ASP A 1 637 ? -26.580 -2.725 0.141 1.00 88.38 637 ASP A N 1
ATOM 4873 C CA . ASP A 1 637 ? -26.092 -3.470 1.306 1.00 88.38 637 ASP A CA 1
ATOM 4874 C C . ASP A 1 637 ? -26.756 -4.858 1.405 1.00 88.38 637 ASP A C 1
ATOM 4876 O O . ASP A 1 637 ? -26.069 -5.854 1.609 1.00 88.38 637 ASP A O 1
ATOM 4880 N N . ILE A 1 638 ? -28.074 -4.951 1.179 1.00 90.69 638 ILE A N 1
ATOM 4881 C CA . ILE A 1 638 ? -28.820 -6.223 1.226 1.00 90.69 638 ILE A CA 1
ATOM 4882 C C . ILE A 1 638 ? -28.501 -7.120 0.026 1.00 90.69 638 ILE A C 1
ATOM 4884 O O . ILE A 1 638 ? -28.259 -8.313 0.181 1.00 90.69 638 ILE A O 1
ATOM 4888 N N . THR A 1 639 ? -28.524 -6.569 -1.191 1.00 88.56 639 THR A N 1
ATOM 4889 C CA . THR A 1 639 ? -28.334 -7.369 -2.416 1.00 88.56 639 THR A CA 1
ATOM 4890 C C . THR A 1 639 ? -26.871 -7.637 -2.747 1.00 88.56 639 THR A C 1
ATOM 4892 O O . THR A 1 639 ? -26.594 -8.419 -3.657 1.00 88.56 639 THR A O 1
ATOM 4895 N N . GLN A 1 640 ? -25.948 -6.963 -2.052 1.00 83.75 640 GLN A N 1
ATOM 4896 C CA . GLN A 1 640 ? -24.512 -6.928 -2.342 1.00 83.75 640 GLN A CA 1
ATOM 4897 C C . GLN A 1 640 ? -24.189 -6.467 -3.774 1.00 83.75 640 GLN A C 1
ATOM 4899 O O . GLN A 1 640 ? -23.092 -6.684 -4.289 1.00 83.75 640 GLN A O 1
ATOM 4904 N N . HIS A 1 641 ? -25.145 -5.806 -4.432 1.00 86.00 641 HIS A N 1
ATOM 4905 C CA . HIS A 1 641 ? -25.004 -5.264 -5.773 1.00 86.00 641 HIS A CA 1
ATOM 4906 C C . HIS A 1 641 ? -24.865 -3.745 -5.694 1.00 86.00 641 HIS A C 1
ATOM 4908 O O . HIS A 1 641 ? -25.704 -3.065 -5.109 1.00 86.00 641 HIS A O 1
ATOM 4914 N N . ARG A 1 642 ? -23.798 -3.189 -6.277 1.00 82.25 642 ARG A N 1
ATOM 4915 C CA . ARG A 1 642 ? -23.499 -1.758 -6.148 1.00 82.25 642 ARG A CA 1
ATOM 4916 C C . ARG A 1 642 ? -24.375 -0.916 -7.074 1.00 82.25 642 ARG A C 1
ATOM 4918 O O . ARG A 1 642 ? -24.292 -1.034 -8.294 1.00 82.25 642 ARG A O 1
ATOM 4925 N N . PHE A 1 643 ? -25.126 0.012 -6.490 1.00 84.31 643 PHE A N 1
ATOM 4926 C CA . PHE A 1 643 ? -25.826 1.073 -7.210 1.00 84.31 643 PHE A CA 1
ATOM 4927 C C . PHE A 1 643 ? -25.303 2.441 -6.769 1.00 84.31 643 PHE A C 1
ATOM 4929 O O . PHE A 1 643 ? -25.037 2.667 -5.590 1.00 84.31 643 PHE A O 1
ATOM 4936 N N . SER A 1 644 ? -25.166 3.386 -7.701 1.00 76.06 644 SER A N 1
ATOM 4937 C CA . SER A 1 644 ? -24.826 4.766 -7.349 1.00 76.06 644 SER A CA 1
ATOM 4938 C C . SER A 1 644 ? -26.001 5.470 -6.653 1.00 76.06 644 SER A C 1
ATOM 4940 O O . SER A 1 644 ? -27.169 5.256 -6.965 1.00 76.06 644 SER A O 1
ATOM 4942 N N . SER A 1 645 ? -25.712 6.392 -5.736 1.00 72.25 645 SER A N 1
ATOM 4943 C CA . SER A 1 645 ? -26.751 7.146 -5.007 1.00 72.25 645 SER A CA 1
ATOM 4944 C C . SER A 1 645 ? -27.308 8.348 -5.792 1.00 72.25 645 SER A C 1
ATOM 4946 O O . SER A 1 645 ? -28.003 9.200 -5.236 1.00 72.25 645 SER A O 1
ATOM 4948 N N . ASN A 1 646 ? -26.972 8.464 -7.080 1.00 80.31 646 ASN A N 1
ATOM 4949 C CA . ASN A 1 646 ? -27.439 9.519 -7.982 1.00 80.31 646 ASN A CA 1
ATOM 4950 C C . ASN A 1 646 ? -28.725 9.088 -8.725 1.00 80.31 646 ASN A C 1
ATOM 4952 O O . ASN A 1 646 ? -29.209 7.968 -8.570 1.00 80.31 646 ASN A O 1
ATOM 4956 N N . ARG A 1 647 ? -29.308 9.980 -9.541 1.00 81.44 647 ARG A N 1
ATOM 4957 C CA . ARG A 1 647 ? -30.554 9.684 -10.282 1.00 81.44 647 ARG A CA 1
ATOM 4958 C C . ARG A 1 647 ? -30.437 8.443 -11.178 1.00 81.44 647 ARG A C 1
ATOM 4960 O O . ARG A 1 647 ? -31.384 7.664 -11.258 1.00 81.44 647 ARG A O 1
ATOM 4967 N N . GLU A 1 648 ? -29.288 8.246 -11.817 1.00 81.31 648 GLU A N 1
ATOM 4968 C CA . GLU A 1 648 ? -29.036 7.104 -12.703 1.00 81.31 648 GLU A CA 1
ATOM 4969 C C . GLU A 1 648 ? -28.914 5.783 -11.943 1.00 81.31 648 GLU A C 1
ATOM 4971 O O . GLU A 1 648 ? -29.408 4.751 -12.405 1.00 81.31 648 GLU A O 1
ATOM 4976 N N . GLY A 1 649 ? -28.313 5.804 -10.756 1.00 80.06 649 GLY A N 1
ATOM 4977 C CA . GLY A 1 649 ? -28.209 4.623 -9.911 1.00 80.06 649 GLY A CA 1
ATOM 4978 C C . GLY A 1 649 ? -29.533 4.241 -9.268 1.00 80.06 649 GLY A C 1
ATOM 4979 O O . GLY A 1 649 ? -29.855 3.058 -9.243 1.00 80.06 649 GLY A O 1
ATOM 4980 N N . ILE A 1 650 ? -30.378 5.214 -8.903 1.00 87.12 650 ILE A N 1
ATOM 4981 C CA . ILE A 1 650 ? -31.773 4.946 -8.513 1.00 87.12 650 ILE A CA 1
ATOM 4982 C C . ILE A 1 650 ? -32.532 4.267 -9.662 1.00 87.12 650 ILE A C 1
ATOM 4984 O O . ILE A 1 650 ? -33.196 3.251 -9.455 1.00 87.12 650 ILE A O 1
ATOM 4988 N N . ALA A 1 651 ? -32.409 4.776 -10.891 1.00 88.31 651 ALA A N 1
ATOM 4989 C CA . ALA A 1 651 ? -33.035 4.149 -12.056 1.00 88.31 651 ALA A CA 1
ATOM 4990 C C . ALA A 1 651 ? -32.488 2.733 -12.322 1.00 88.31 651 ALA A C 1
ATOM 4992 O O . ALA A 1 651 ? -33.237 1.829 -12.698 1.00 88.31 651 ALA A O 1
ATOM 4993 N N . SER A 1 652 ? -31.191 2.518 -12.101 1.00 90.06 652 SER A N 1
ATOM 4994 C CA . SER A 1 652 ? -30.542 1.216 -12.277 1.00 90.06 652 SER A CA 1
ATOM 4995 C C . SER A 1 652 ? -30.952 0.210 -11.202 1.00 90.06 652 SER A C 1
ATOM 4997 O O . SER A 1 652 ? -31.275 -0.924 -11.550 1.00 90.06 652 SER A O 1
ATOM 4999 N N . ALA A 1 653 ? -31.075 0.637 -9.943 1.00 90.94 653 ALA A N 1
ATOM 5000 C CA . ALA A 1 653 ? -31.622 -0.167 -8.852 1.00 90.94 653 ALA A CA 1
ATOM 5001 C C . ALA A 1 653 ? -33.067 -0.598 -9.143 1.00 90.94 653 ALA A C 1
ATOM 5003 O O . ALA A 1 653 ? -33.391 -1.779 -9.028 1.00 90.94 653 ALA A O 1
ATOM 5004 N N . LYS A 1 654 ? -33.914 0.320 -9.637 1.00 94.00 654 LYS A N 1
ATOM 5005 C CA . LYS A 1 654 ? -35.288 0.002 -10.072 1.00 94.00 654 LYS A CA 1
ATOM 5006 C C . LYS A 1 654 ? -35.312 -1.055 -11.183 1.00 94.00 654 LYS A C 1
ATOM 5008 O O . LYS A 1 654 ? -36.111 -1.990 -11.130 1.00 94.00 654 LYS A O 1
ATOM 5013 N N . ARG A 1 655 ? -34.436 -0.936 -12.190 1.00 94.00 655 ARG A N 1
ATOM 5014 C CA . ARG A 1 655 ? -34.331 -1.924 -13.283 1.00 94.00 655 ARG A CA 1
ATOM 5015 C C . ARG A 1 655 ? -33.870 -3.288 -12.780 1.00 94.00 655 ARG A C 1
ATOM 5017 O O . ARG A 1 655 ? -34.473 -4.291 -13.153 1.00 94.00 655 ARG A O 1
ATOM 5024 N N . TYR A 1 656 ? -32.852 -3.318 -11.924 1.00 93.62 656 TYR A N 1
ATOM 5025 C CA . TYR A 1 656 ? -32.341 -4.550 -11.331 1.00 93.62 656 TYR A CA 1
ATOM 5026 C C . TYR A 1 656 ? -33.410 -5.252 -10.493 1.00 93.62 656 TYR A C 1
ATOM 5028 O O . TYR A 1 656 ? -33.695 -6.428 -10.721 1.00 93.62 656 TYR A O 1
ATOM 5036 N N . LEU A 1 657 ? -34.068 -4.512 -9.594 1.00 93.94 657 LEU A N 1
ATOM 5037 C CA . LEU A 1 657 ? -35.165 -5.026 -8.779 1.00 93.94 657 LEU A CA 1
ATOM 5038 C C . LEU A 1 657 ? -36.269 -5.618 -9.661 1.00 93.94 657 LEU A C 1
ATOM 5040 O O . LEU A 1 657 ? -36.696 -6.743 -9.428 1.00 93.94 657 LEU A O 1
ATOM 5044 N N . LYS A 1 658 ? -36.678 -4.920 -10.729 1.00 93.44 658 LYS A N 1
ATOM 5045 C CA . LYS A 1 658 ? -37.694 -5.421 -11.667 1.00 93.44 658 LYS A CA 1
ATOM 5046 C C . LYS A 1 658 ? -37.255 -6.702 -12.387 1.00 93.44 658 LYS A C 1
ATOM 5048 O O . LYS A 1 658 ? -38.066 -7.612 -12.538 1.00 93.44 658 LYS A O 1
ATOM 5053 N N . ALA A 1 659 ? -35.996 -6.782 -12.817 1.00 93.19 659 ALA A N 1
ATOM 5054 C CA . ALA A 1 659 ? -35.458 -7.940 -13.532 1.00 93.19 659 ALA A CA 1
ATOM 5055 C C . ALA A 1 659 ? -35.286 -9.176 -12.633 1.00 93.19 659 ALA A C 1
ATOM 5057 O O . ALA A 1 659 ? -35.430 -10.304 -13.101 1.00 93.19 659 ALA A O 1
ATOM 5058 N N . LYS A 1 660 ? -34.987 -8.972 -11.344 1.00 92.25 660 LYS A N 1
ATOM 5059 C CA . LYS A 1 660 ? -34.612 -10.034 -10.397 1.00 92.25 660 LYS A CA 1
ATOM 5060 C C . LYS A 1 660 ? -35.604 -10.259 -9.253 1.00 92.25 660 LYS A C 1
ATOM 5062 O O . LYS A 1 660 ? -35.351 -11.102 -8.398 1.00 92.25 660 LYS A O 1
ATOM 5067 N N . ARG A 1 661 ? -36.759 -9.583 -9.252 1.00 91.19 661 ARG A N 1
ATOM 5068 C CA . ARG A 1 661 ? -37.759 -9.595 -8.165 1.00 91.19 661 ARG A CA 1
ATOM 5069 C C . ARG A 1 661 ? -38.047 -10.984 -7.589 1.00 91.19 661 ARG A C 1
ATOM 5071 O O . ARG A 1 661 ? -37.902 -11.173 -6.390 1.00 91.19 661 ARG A O 1
ATOM 5078 N N . LYS A 1 662 ? -38.407 -11.960 -8.432 1.00 88.88 662 LYS A N 1
ATOM 5079 C CA . LYS A 1 662 ? -38.755 -13.320 -7.974 1.00 88.88 662 LYS A CA 1
ATOM 5080 C C . LYS A 1 662 ? -37.590 -14.026 -7.268 1.00 88.88 662 LYS A C 1
ATOM 5082 O O . LYS A 1 662 ? -37.809 -14.705 -6.273 1.00 88.88 662 LYS A O 1
ATOM 5087 N N . GLU A 1 663 ? -36.367 -13.856 -7.774 1.00 90.69 663 GLU A N 1
ATOM 5088 C CA . GLU A 1 663 ? -35.157 -14.445 -7.184 1.00 90.69 663 GLU A CA 1
ATOM 5089 C C . GLU A 1 663 ? -34.858 -13.816 -5.817 1.00 90.69 663 GLU A C 1
ATOM 5091 O O . GLU A 1 663 ? -34.632 -14.521 -4.835 1.00 90.69 663 GLU A O 1
ATOM 5096 N N . LEU A 1 664 ? -34.901 -12.484 -5.747 1.00 89.56 664 LEU A N 1
ATOM 5097 C CA . LEU A 1 664 ? -34.580 -11.730 -4.536 1.00 89.56 664 LEU A CA 1
ATOM 5098 C C . LEU A 1 664 ? -35.632 -11.933 -3.434 1.00 89.56 664 LEU A C 1
ATOM 5100 O O . LEU A 1 664 ? -35.275 -12.155 -2.281 1.00 89.56 664 LEU A O 1
ATOM 5104 N N . GLU A 1 665 ? -36.924 -11.949 -3.781 1.00 88.75 665 GLU A N 1
ATOM 5105 C CA . GLU A 1 665 ? -37.999 -12.253 -2.827 1.00 88.75 665 GLU A CA 1
ATOM 5106 C C . GLU A 1 665 ? -37.903 -13.686 -2.286 1.00 88.75 665 GLU A C 1
ATOM 5108 O O . GLU A 1 665 ? -38.204 -13.919 -1.117 1.00 88.75 665 GLU A O 1
ATOM 5113 N N . SER A 1 666 ? -37.460 -14.649 -3.104 1.00 87.31 666 SER A N 1
ATOM 5114 C CA . SER A 1 666 ? -37.226 -16.022 -2.642 1.00 87.31 666 SER A CA 1
ATOM 5115 C C . SER A 1 666 ? -36.102 -16.087 -1.606 1.00 87.31 666 SER A C 1
ATOM 5117 O O . SER A 1 666 ? -36.241 -16.798 -0.613 1.00 87.31 666 SER A O 1
ATOM 5119 N N . LYS A 1 667 ? -35.011 -15.334 -1.805 1.00 84.62 667 LYS A N 1
ATOM 5120 C CA . LYS A 1 667 ? -33.905 -15.233 -0.835 1.00 84.62 667 LYS A CA 1
ATOM 5121 C C . LYS A 1 667 ? -34.366 -14.587 0.471 1.00 84.62 667 LYS A C 1
ATOM 5123 O O . LYS A 1 667 ? -34.097 -15.126 1.539 1.00 84.62 667 LYS A O 1
ATOM 5128 N N . ALA A 1 668 ? -35.142 -13.507 0.383 1.00 84.94 668 ALA A N 1
ATOM 5129 C CA . ALA A 1 668 ? -35.706 -12.845 1.556 1.00 84.94 668 ALA A CA 1
ATOM 5130 C C . ALA A 1 668 ? -36.625 -13.769 2.377 1.00 84.94 668 ALA A C 1
ATOM 5132 O O . ALA A 1 668 ? -36.549 -13.784 3.603 1.00 84.94 668 ALA A O 1
ATOM 5133 N N . ARG A 1 669 ? -37.454 -14.591 1.716 1.00 80.38 669 ARG A N 1
ATOM 5134 C CA . ARG A 1 669 ? -38.314 -15.575 2.401 1.00 80.38 669 ARG A CA 1
ATOM 5135 C C . ARG A 1 669 ? -37.530 -16.745 2.996 1.00 80.38 669 ARG A C 1
ATOM 5137 O O . ARG A 1 669 ? -37.906 -17.222 4.057 1.00 80.38 669 ARG A O 1
ATOM 5144 N N . GLY A 1 670 ? -36.462 -17.201 2.337 1.00 70.19 670 GLY A N 1
ATOM 5145 C CA . GLY A 1 670 ? -35.642 -18.322 2.813 1.00 70.19 670 GLY A CA 1
ATOM 5146 C C . GLY A 1 670 ? -34.947 -18.046 4.150 1.00 70.19 670 GLY A C 1
ATOM 5147 O O . GLY A 1 670 ? -34.856 -18.942 4.980 1.00 70.19 670 GLY A O 1
ATOM 5148 N N . VAL A 1 671 ? -34.527 -16.799 4.382 1.00 60.03 671 VAL A N 1
ATOM 5149 C CA . VAL A 1 671 ? -33.900 -16.364 5.644 1.00 60.03 671 VAL A CA 1
ATOM 5150 C C . VAL A 1 671 ? -34.934 -16.188 6.765 1.00 60.03 671 VAL A C 1
ATOM 5152 O O . VAL A 1 671 ? -34.651 -16.507 7.914 1.00 60.03 671 VAL A O 1
ATOM 5155 N N . ALA A 1 672 ? -36.160 -15.764 6.438 1.00 52.28 672 ALA A N 1
ATOM 5156 C CA . ALA A 1 672 ? -37.243 -15.591 7.411 1.00 52.28 672 ALA A CA 1
ATOM 5157 C C . ALA A 1 672 ? -37.809 -16.912 7.980 1.00 52.28 672 ALA A C 1
ATOM 5159 O O . ALA A 1 672 ? -38.576 -16.874 8.934 1.00 52.28 672 ALA A O 1
ATOM 5160 N N . VAL A 1 673 ? -37.472 -18.065 7.386 1.00 48.38 673 VAL A N 1
ATOM 5161 C CA . VAL A 1 673 ? -37.885 -19.405 7.858 1.00 48.38 673 VAL A CA 1
ATOM 5162 C C . VAL A 1 673 ? -36.771 -20.094 8.667 1.00 48.38 673 VAL A C 1
ATOM 5164 O O . VAL A 1 673 ? -37.039 -21.072 9.359 1.00 48.38 673 VAL A O 1
ATOM 5167 N N . SER A 1 674 ? -35.525 -19.601 8.598 1.00 42.84 674 SER A N 1
ATOM 5168 C CA . SER A 1 674 ? -34.376 -20.151 9.338 1.00 42.84 674 SER A CA 1
ATOM 5169 C C . SER A 1 674 ? -34.017 -19.384 10.619 1.00 42.84 674 SER A C 1
ATOM 5171 O O . SER A 1 674 ? -33.082 -19.790 11.308 1.00 42.84 674 SER A O 1
ATOM 5173 N N . ALA A 1 675 ? -34.691 -18.266 10.893 1.00 40.12 675 ALA A N 1
ATOM 5174 C CA . ALA A 1 675 ? -34.585 -17.459 12.110 1.00 40.12 675 ALA A CA 1
ATOM 5175 C C . ALA A 1 675 ? -35.852 -17.642 12.948 1.00 40.12 675 ALA A C 1
ATOM 5177 O O . ALA A 1 675 ? -35.725 -17.605 14.191 1.00 40.12 675 ALA A O 1
#

Foldseek 3Di:
DDPDFDKDKDFLLLLVLCQPPQLFAFWKWAADPVPPGTHTAFPPVDDGTGGNSVVCVVVVNGIIITGPVCVLSSLVSLLVCLLVSLPDPVRDLLSNLVNLLSSQLSLLVCLQPPADDLVSLVSNLSSLLSLLVRVLVDVSNVLNNLVCFQVDDDPSSQLQNLLNVLLVLCCLVPNPPVVLSSLLSSLSNQLQSLCSVQDPCLVPPPDDDDPVSVLSSLCSLVSSLVSNPVRPSRDPVSNLLSQCLQAFQQLLGDDVSDHNPSRPPSSLSSNLSSQLSVQQYDDPPDDGDDSVVSLVVVCVCDSTGHPNVSSVSSNVSSVVSVVVVVVVVVVPPDDDDDPDDPPVVVVVVVVVPDDDDPDDDDDWFFAFDKKKKFFPDDDDPPDDDDDRDIDIWTFTGDDPFFTKTKDLDDGDFFTWMWIWDDQAPDIDTFIWTFHDWDDDDVSIIITTIGGPDDDPSVSRVVRGPIDDDDDDDDDDDDDDDDDDDDDDDDDDDPDDDPPVVVLLVLLVVCVVVVPLDPVSLVSLLVQCPDPDPVSVLSSLVSLLSNLDPSSLVSLLVQCPDPDLVSVLSSLVSCLSSVSVVNLVSLLVQCPPPDLLSNLSSLLSCLSNQQLLSVVVLLVLLLDPDPCNLSSLNSNCSNVVPDFHSDPVSSVVSNVVCVVCVVVSVVSNVVNVVVD

Secondary structure (DSSP, 8-state):
--SS--EEEEPHHHHHHTTTS---S--EEE--SSSS-PEEE--GGGSS----HHHHHHTT---EEEETTTHHHHHHHHHHTHHHHHH-TTS-HHHHHHHHHHHHHHHHHHHHHS---HHHHHHHHHHHHHHHHHHHH-HHHHHHHHHHTT---SHHHHHHHHHHHHHHHHHHHH-S-HHHHHHHHHHHHHTTGGGGGS-HHHHT-SSPPPHHHHHHHTTHHHHHHHHHTT-TTS-HHHHHHHHHTT--TTS--SSS---GGGS-HHHHHHHHHHHHHHHHS-BTTBPPPPHHHHHHHHHTTBTTTB-HHHHHHHHHHHHHHHHHHHHHHHHH-S-------TTHHHHHHHHSS----S--PPP-PPP-EEEEEEEEE---TT---S---EEEEEEEEEETTEEEEEESS---TT-EEEEEEEETTEEEEEEEEEEEEEEEETTEEEEEEEESS---HHHHHTTS--PPP-----------------------------HHHHHHHHHHHHHHHT--SHHHHHHHHHHHT-S-HHHHHHHHHHHHHH--HHHHHHHHHGGG-SSHHHHHHHHHHHHHTT-GGGHHHHHHHTT-SSHHHHHHHHHHHHHTT--TTHHHHHHHHHS--TTHHHHHHHHHHHH-----SSHHHHHHHHHHHHHHHHHHHHHHHHHHTT-